Protein AF-0000000087670925 (afdb_homodimer)

Nearest PDB structures (foldseek):
  1nvt-assembly1_B  TM=9.181E-01  e=4.954E-33  Methanocaldococcus jannaschii
  2hk8-assembly2_B  TM=9.315E-01  e=1.700E-27  Aquifex aeolicus
  3fbt-assembly2_D  TM=8.843E-01  e=2.119E-24  Clostridium acetobutylicum
  5dzs-assembly2_B-2  TM=8.207E-01  e=1.288E-22  Clostridioides difficile 630
  5dzs-assembly2_A  TM=8.157E-01  e=8.382E-22  Clostridioides difficile 630

Radius of gyration: 31.65 Å; Cα contacts (8 Å, |Δi|>4): 1328; chains: 2; bounding box: 71×89×104 Å

Sequence (624 aa):
MADNAPTPSRLIDAKRSAKNKNSVIRTKGVLGSDFLSRLTGSFSTGAASNPTVWMIEAAYRFHKLDWRYINCEVNPENLKFAVHGAKAMGWIGFNCSMPHKIKVIDFLDDLSDSARIIGAVNTVVISGSRLLGENTDGKGFLKSLDAVRPVKGAKALIFGAGGAARAVAIEIALAGCKELHVVNRDPGRGERLAELVSSCTSTKTCFSPWLGRFQIPDDIDIVINCTSIGLPPRVDVDFQVDTSTLLPRMTVADVIANPANTKFLQSARDRGCTVLDGRGMLVNQACIAFKLWTGHEPNSEVFKAALAEIALMADNAPTPSRLIDAKRSAKNKNSVIRTKGVLGSDFLSRLTGSFSTGAASNPTVWMIEAAYRFHKLDWRYINCEVNPENLKFAVHGAKAMGWIGFNCSMPHKIKVIDFLDDLSDSARIIGAVNTVVISGSRLLGENTDGKGFLKSLDAVRPVKGAKALIFGAGGAARAVAIEIALAGCKELHVVNRDPGRGERLAELVSSCTSTKTCFSPWLGRFQIPDDIDIVINCTSIGLPPRVDVDFQVDTSTLLPRMTVADVIANPANTKFLQSARDRGCTVLDGRGMLVNQACIAFKLWTGHEPNSEVFKAALAEIAL

Structure (mmCIF, N/CA/C/O backbone):
data_AF-0000000087670925-model_v1
#
loop_
_entity.id
_entity.type
_entity.pdbx_description
1 polymer 'Shikimate dehydrogenase (NADP(+))'
#
loop_
_atom_site.group_PDB
_atom_site.id
_atom_site.type_symbol
_atom_site.label_atom_id
_atom_site.label_alt_id
_atom_site.label_comp_id
_atom_site.label_asym_id
_atom_site.label_entity_id
_atom_site.label_seq_id
_atom_site.pdbx_PDB_ins_code
_atom_site.Cartn_x
_atom_site.Cartn_y
_atom_site.Cartn_z
_atom_site.occupancy
_atom_site.B_iso_or_equiv
_atom_site.auth_seq_id
_atom_site.auth_comp_id
_atom_site.auth_asym_id
_atom_site.auth_atom_id
_atom_site.pdbx_PDB_model_num
ATOM 1 N N . MET A 1 1 ? 8.219 4.949 -71 1 23.81 1 MET A N 1
ATOM 2 C CA . MET A 1 1 ? 6.934 5.551 -70.688 1 23.81 1 MET A CA 1
ATOM 3 C C . MET A 1 1 ? 6.559 5.242 -69.25 1 23.81 1 MET A C 1
ATOM 5 O O . MET A 1 1 ? 6.359 4.082 -68.875 1 23.81 1 MET A O 1
ATOM 9 N N . ALA A 1 2 ? 7.195 6.078 -68.25 1 26.95 2 ALA A N 1
ATOM 10 C CA . ALA A 1 2 ? 7.695 5.957 -66.938 1 26.95 2 ALA A CA 1
ATOM 11 C C . ALA A 1 2 ? 6.547 5.945 -65.875 1 26.95 2 ALA A C 1
ATOM 13 O O . ALA A 1 2 ? 5.863 6.957 -65.75 1 26.95 2 ALA A O 1
ATOM 14 N N . ASP A 1 3 ? 5.617 4.867 -65.875 1 24.61 3 ASP A N 1
ATOM 15 C CA . ASP A 1 3 ? 4.324 4.625 -65.25 1 24.61 3 ASP A CA 1
ATOM 16 C C . ASP A 1 3 ? 4.43 4.734 -63.75 1 24.61 3 ASP A C 1
ATOM 18 O O . ASP A 1 3 ? 5.129 3.943 -63.125 1 24.61 3 ASP A O 1
ATOM 22 N N . ASN A 1 4 ? 4.52 6.012 -63.156 1 27.52 4 ASN A N 1
ATOM 23 C CA . ASN A 1 4 ? 4.812 6.551 -61.844 1 27.52 4 ASN A CA 1
ATOM 24 C C . ASN A 1 4 ? 3.736 6.168 -60.844 1 27.52 4 ASN A C 1
ATOM 26 O O . ASN A 1 4 ? 2.738 6.879 -60.688 1 27.52 4 ASN A O 1
ATOM 30 N N . ALA A 1 5 ? 3.416 4.844 -60.688 1 32.12 5 ALA A N 1
ATOM 31 C CA . ALA A 1 5 ? 2.324 4.336 -59.844 1 32.12 5 ALA A CA 1
ATOM 32 C C . ALA A 1 5 ? 2.479 4.789 -58.406 1 32.12 5 ALA A C 1
ATOM 34 O O . ALA A 1 5 ? 3.502 4.523 -57.781 1 32.12 5 ALA A O 1
ATOM 35 N N . PRO A 1 6 ? 1.783 5.957 -57.906 1 28.25 6 PRO A N 1
ATOM 36 C CA . PRO A 1 6 ? 1.989 6.562 -56.594 1 28.25 6 PRO A CA 1
ATOM 37 C C . PRO A 1 6 ? 1.664 5.605 -55.438 1 28.25 6 PRO A C 1
ATOM 39 O O . PRO A 1 6 ? 0.738 4.797 -55.562 1 28.25 6 PRO A O 1
ATOM 42 N N . THR A 1 7 ? 2.654 5.086 -54.531 1 27.19 7 THR A N 1
ATOM 43 C CA . THR A 1 7 ? 2.641 3.992 -53.562 1 27.19 7 THR A CA 1
ATOM 44 C C . THR A 1 7 ? 1.806 4.359 -52.344 1 27.19 7 THR A C 1
ATOM 46 O O . THR A 1 7 ? 1.927 5.465 -51.812 1 27.19 7 THR A O 1
ATOM 49 N N . PRO A 1 8 ? 0.557 3.693 -52 1 26.44 8 PRO A N 1
ATOM 50 C CA . PRO A 1 8 ? -0.545 3.908 -51.062 1 26.44 8 PRO A CA 1
ATOM 51 C C . PRO A 1 8 ? -0.076 3.977 -49.594 1 26.44 8 PRO A C 1
ATOM 53 O O . PRO A 1 8 ? -0.892 3.891 -48.688 1 26.44 8 PRO A O 1
ATOM 56 N N . SER A 1 9 ? 1.173 4.367 -49.188 1 23.94 9 SER A N 1
ATOM 57 C CA . SER A 1 9 ? 1.809 4.203 -47.875 1 23.94 9 SER A CA 1
ATOM 58 C C . SER A 1 9 ? 1.122 5.055 -46.812 1 23.94 9 SER A C 1
ATOM 60 O O . SER A 1 9 ? 1.373 4.887 -45.625 1 23.94 9 SER A O 1
ATOM 62 N N . ARG A 1 10 ? 0.414 6.211 -47.062 1 24.02 10 ARG A N 1
ATOM 63 C CA . ARG A 1 10 ? 0.296 7.281 -46.062 1 24.02 10 ARG A CA 1
ATOM 64 C C . ARG A 1 10 ? -0.78 6.961 -45.031 1 24.02 10 ARG A C 1
ATOM 66 O O . ARG A 1 10 ? -0.93 7.676 -44.062 1 24.02 10 ARG A O 1
ATOM 73 N N . LEU A 1 11 ? -1.859 6.203 -45.406 1 22.67 11 LEU A N 1
ATOM 74 C CA . LEU A 1 11 ? -3.105 6.375 -44.656 1 22.67 11 LEU A CA 1
ATOM 75 C C . LEU A 1 11 ? -3.031 5.684 -43.281 1 22.67 11 LEU A C 1
ATOM 77 O O . LEU A 1 11 ? -3.969 5.766 -42.5 1 22.67 11 LEU A O 1
ATOM 81 N N . ILE A 1 12 ? -2.244 4.617 -43.156 1 24.2 12 ILE A N 1
ATOM 82 C CA . ILE A 1 12 ? -2.557 3.717 -42.031 1 24.2 12 ILE A CA 1
ATOM 83 C C . ILE A 1 12 ? -2.203 4.383 -40.719 1 24.2 12 ILE A C 1
ATOM 85 O O . ILE A 1 12 ? -2.393 3.797 -39.656 1 24.2 12 ILE A O 1
ATOM 89 N N . ASP A 1 13 ? -1.593 5.625 -40.719 1 21.8 13 ASP A N 1
ATOM 90 C CA . ASP A 1 13 ? -0.864 6.09 -39.531 1 21.8 13 ASP A CA 1
ATOM 91 C C . ASP A 1 13 ? -1.823 6.578 -38.438 1 21.8 13 ASP A C 1
ATOM 93 O O . ASP A 1 13 ? -1.438 6.711 -37.281 1 21.8 13 ASP A O 1
ATOM 97 N N . ALA A 1 14 ? -3.008 7.254 -38.75 1 24.94 14 ALA A N 1
ATOM 98 C CA . ALA A 1 14 ? -3.689 8.133 -37.812 1 24.94 14 ALA A CA 1
ATOM 99 C C . ALA A 1 14 ? -4.445 7.328 -36.75 1 24.94 14 ALA A C 1
ATOM 101 O O . ALA A 1 14 ? -4.93 7.883 -35.781 1 24.94 14 ALA A O 1
ATOM 102 N N . LYS A 1 15 ? -4.965 6.141 -37.125 1 26.27 15 LYS A N 1
ATOM 103 C CA . LYS A 1 15 ? -6.047 5.574 -36.312 1 26.27 15 LYS A CA 1
ATOM 104 C C . LYS A 1 15 ? -5.527 5.082 -34.969 1 26.27 15 LYS A C 1
ATOM 106 O O . LYS A 1 15 ? -6.297 4.586 -34.156 1 26.27 15 LYS A O 1
ATOM 111 N N . ARG A 1 16 ? -4.273 4.711 -34.844 1 24.47 16 ARG A N 1
ATOM 112 C CA . ARG A 1 16 ? -3.912 3.84 -33.75 1 24.47 16 ARG A CA 1
ATOM 113 C C . ARG A 1 16 ? -4.055 4.566 -32.406 1 24.47 16 ARG A C 1
ATOM 115 O O . ARG A 1 16 ? -3.869 3.967 -31.344 1 24.47 16 ARG A O 1
ATOM 122 N N . SER A 1 17 ? -3.965 5.871 -32.406 1 25 17 SER A N 1
ATOM 123 C CA . SER A 1 17 ? -3.602 6.465 -31.125 1 25 17 SER A CA 1
ATOM 124 C C . SER A 1 17 ? -4.797 6.504 -30.188 1 25 17 SER A C 1
ATOM 126 O O . SER A 1 17 ? -4.789 7.246 -29.203 1 25 17 SER A O 1
ATOM 128 N N . ALA A 1 18 ? -6.012 6.016 -30.531 1 26.52 18 ALA A N 1
ATOM 129 C CA . ALA A 1 18 ? -7.078 6.191 -29.547 1 26.52 18 ALA A CA 1
ATOM 130 C C . ALA A 1 18 ? -6.805 5.375 -28.297 1 26.52 18 ALA A C 1
ATOM 132 O O . ALA A 1 18 ? -7.125 4.184 -28.234 1 26.52 18 ALA A O 1
ATOM 133 N N . LYS A 1 19 ? -5.535 5.395 -27.75 1 30.48 19 LYS A N 1
ATOM 134 C CA . LYS A 1 19 ? -5.227 4.754 -26.469 1 30.48 19 LYS A CA 1
ATOM 135 C C . LYS A 1 19 ? -6.277 5.09 -25.422 1 30.48 19 LYS A C 1
ATOM 137 O O . LYS A 1 19 ? -6.512 6.262 -25.125 1 30.48 19 LYS A O 1
ATOM 142 N N . ASN A 1 20 ? -7.254 4.133 -25.281 1 25.75 20 ASN A N 1
ATOM 143 C CA . ASN A 1 20 ? -8.336 4.051 -24.297 1 25.75 20 ASN A CA 1
ATOM 144 C C . ASN A 1 20 ? -7.852 4.371 -22.891 1 25.75 20 ASN A C 1
ATOM 146 O O . ASN A 1 20 ? -7.066 3.615 -22.312 1 25.75 20 ASN A O 1
ATOM 150 N N . LYS A 1 21 ? -7.684 5.613 -22.516 1 30.78 21 LYS A N 1
ATOM 151 C CA . LYS A 1 21 ? -7.422 6.25 -21.234 1 30.78 21 LYS A CA 1
ATOM 152 C C . LYS A 1 21 ? -8.383 5.746 -20.156 1 30.78 21 LYS A C 1
ATOM 154 O O . LYS A 1 21 ? -9.477 6.293 -20 1 30.78 21 LYS A O 1
ATOM 159 N N . ASN A 1 22 ? -8.539 4.496 -20.047 1 28.27 22 ASN A N 1
ATOM 160 C CA . ASN A 1 22 ? -9.398 3.961 -18.984 1 28.27 22 ASN A CA 1
ATOM 161 C C . ASN A 1 22 ? -8.953 4.434 -17.609 1 28.27 22 ASN A C 1
ATOM 163 O O . ASN A 1 22 ? -8.07 3.83 -16.984 1 28.27 22 ASN A O 1
ATOM 167 N N . SER A 1 23 ? -8.719 5.781 -17.453 1 30.67 23 SER A N 1
ATOM 168 C CA . SER A 1 23 ? -8.531 6.359 -16.125 1 30.67 23 SER A CA 1
ATOM 169 C C . SER A 1 23 ? -9.648 5.938 -15.172 1 30.67 23 SER A C 1
ATOM 171 O O . SER A 1 23 ? -10.82 5.953 -15.539 1 30.67 23 SER A O 1
ATOM 173 N N . VAL A 1 24 ? -9.375 5.023 -14.383 1 30.83 24 VAL A N 1
ATOM 174 C CA . VAL A 1 24 ? -10.336 4.84 -13.305 1 30.83 24 VAL A CA 1
ATOM 175 C C . VAL A 1 24 ? -10.797 6.199 -12.781 1 30.83 24 VAL A C 1
ATOM 177 O O . VAL A 1 24 ? -10.016 6.938 -12.18 1 30.83 24 VAL A O 1
ATOM 180 N N . ILE A 1 25 ? -11.508 6.938 -13.508 1 32.66 25 ILE A N 1
ATOM 181 C CA . ILE A 1 25 ? -12.164 8.148 -13.016 1 32.66 25 ILE A CA 1
ATOM 182 C C . ILE A 1 25 ? -12.836 7.867 -11.672 1 32.66 25 ILE A C 1
ATOM 184 O O . ILE A 1 25 ? -13.773 7.07 -11.594 1 32.66 25 ILE A O 1
ATOM 188 N N . ARG A 1 26 ? -12.047 7.883 -10.586 1 36.5 26 ARG A N 1
ATOM 189 C CA . ARG A 1 26 ? -12.828 7.996 -9.359 1 36.5 26 ARG A CA 1
ATOM 190 C C . ARG A 1 26 ? -13.875 9.094 -9.477 1 36.5 26 ARG A C 1
ATOM 192 O O . ARG A 1 26 ? -13.547 10.234 -9.805 1 36.5 26 ARG A O 1
ATOM 199 N N . THR A 1 27 ? -14.953 8.828 -9.93 1 33.28 27 THR A N 1
ATOM 200 C CA . THR A 1 27 ? -16.062 9.766 -9.805 1 33.28 27 THR A CA 1
ATOM 201 C C . THR A 1 27 ? -15.992 10.508 -8.469 1 33.28 27 THR A C 1
ATOM 203 O O . THR A 1 27 ? -15.953 9.891 -7.406 1 33.28 27 THR A O 1
ATOM 206 N N . LYS A 1 28 ? -15.422 11.766 -8.469 1 36.81 28 LYS A N 1
ATOM 207 C CA . LYS A 1 28 ? -15.281 12.805 -7.449 1 36.81 28 LYS A CA 1
ATOM 208 C C . LYS A 1 28 ? -16.531 12.891 -6.578 1 36.81 28 LYS A C 1
ATOM 210 O O . LYS A 1 28 ? -17.609 13.281 -7.055 1 36.81 28 LYS A O 1
ATOM 215 N N . GLY A 1 29 ? -16.797 12.031 -5.633 1 33.06 29 GLY A N 1
ATOM 216 C CA . GLY A 1 29 ? -17.938 12.219 -4.742 1 33.06 29 GLY A CA 1
ATOM 217 C C . GLY A 1 29 ? -17.953 13.586 -4.086 1 33.06 29 GLY A C 1
ATOM 218 O O . GLY A 1 29 ? -16.906 14.219 -3.926 1 33.06 29 GLY A O 1
ATOM 219 N N . VAL A 1 30 ? -18.984 14.289 -4.062 1 34.19 30 VAL A N 1
ATOM 220 C CA . VAL A 1 30 ? -19.578 15.273 -3.158 1 34.19 30 VAL A CA 1
ATOM 221 C C . VAL A 1 30 ? -19.125 14.992 -1.728 1 34.19 30 VAL A C 1
ATOM 223 O O . VAL A 1 30 ? -18.641 13.898 -1.425 1 34.19 30 VAL A O 1
ATOM 226 N N . LEU A 1 31 ? -19.484 15.742 -0.546 1 45.25 31 LEU A N 1
ATOM 227 C CA . LEU A 1 31 ? -19.359 15.797 0.905 1 45.25 31 LEU A CA 1
ATOM 228 C C . LEU A 1 31 ? -19.281 14.398 1.502 1 45.25 31 LEU A C 1
ATOM 230 O O . LEU A 1 31 ? -18.953 14.234 2.682 1 45.25 31 LEU A O 1
ATOM 234 N N . GLY A 1 32 ? -19.516 13.273 0.617 1 50.69 32 GLY A N 1
ATOM 235 C CA . GLY A 1 32 ? -19.672 11.852 0.884 1 50.69 32 GLY A CA 1
ATOM 236 C C . GLY A 1 32 ? -18.578 11.008 0.277 1 50.69 32 GLY A C 1
ATOM 237 O O . GLY A 1 32 ? -18.75 9.797 0.095 1 50.69 32 GLY A O 1
ATOM 238 N N . SER A 1 33 ? -17.375 11.617 0.034 1 64.25 33 SER A N 1
ATOM 239 C CA . SER A 1 33 ? -16.391 10.891 -0.763 1 64.25 33 SER A CA 1
ATOM 240 C C . SER A 1 33 ? -15.609 9.906 0.095 1 64.25 33 SER A C 1
ATOM 242 O O . SER A 1 33 ? -15.336 10.18 1.266 1 64.25 33 SER A O 1
ATOM 244 N N . ASP A 1 34 ? -15.523 8.664 -0.266 1 83 34 ASP A N 1
ATOM 245 C CA . ASP A 1 34 ? -14.734 7.566 0.28 1 83 34 ASP A CA 1
ATOM 246 C C . ASP A 1 34 ? -13.352 7.512 -0.366 1 83 34 ASP A C 1
ATOM 248 O O . ASP A 1 34 ? -13.227 7.227 -1.56 1 83 34 ASP A O 1
ATOM 252 N N . PHE A 1 35 ? -12.328 7.895 0.404 1 89.12 35 PHE A N 1
ATOM 253 C CA . PHE A 1 35 ? -10.969 7.949 -0.126 1 89.12 35 PHE A CA 1
ATOM 254 C C . PHE A 1 35 ? -10.188 6.699 0.262 1 89.12 35 PHE A C 1
ATOM 256 O O . PHE A 1 35 ? -8.961 6.688 0.204 1 89.12 35 PHE A O 1
ATOM 263 N N . LEU A 1 36 ? -10.945 5.766 0.709 1 92.94 36 LEU A N 1
ATOM 264 C CA . LEU A 1 36 ? -10.312 4.52 1.121 1 92.94 36 LEU A CA 1
ATOM 265 C C . LEU A 1 36 ? -10.5 3.439 0.061 1 92.94 36 LEU A C 1
ATOM 267 O O . LEU A 1 36 ? -11.609 2.943 -0.134 1 92.94 36 LEU A O 1
ATOM 271 N N . SER A 1 37 ? -9.453 3.039 -0.579 1 95.94 37 SER A N 1
ATOM 272 C CA . SER A 1 37 ? -9.469 1.919 -1.514 1 95.94 37 SER A CA 1
ATOM 273 C C . SER A 1 37 ? -9.234 0.596 -0.793 1 95.94 37 SER A C 1
ATOM 275 O O . SER A 1 37 ? -8.602 0.563 0.267 1 95.94 37 SER A O 1
ATOM 277 N N . ARG A 1 38 ? -9.797 -0.477 -1.342 1 97.19 38 ARG A N 1
ATOM 278 C CA . ARG A 1 38 ? -9.406 -1.802 -0.869 1 97.19 38 ARG A CA 1
ATOM 279 C C . ARG A 1 38 ? -8.016 -2.176 -1.371 1 97.19 38 ARG A C 1
ATOM 281 O O . ARG A 1 38 ? -7.648 -1.845 -2.5 1 97.19 38 ARG A O 1
ATOM 288 N N . LEU A 1 39 ? -7.242 -2.846 -0.518 1 98.25 39 LEU A N 1
ATOM 289 C CA . LEU A 1 39 ? -5.824 -2.992 -0.825 1 98.25 39 LEU A CA 1
ATOM 290 C C . LEU A 1 39 ? -5.445 -4.465 -0.958 1 98.25 39 LEU A C 1
ATOM 292 O O . LEU A 1 39 ? -5.828 -5.285 -0.121 1 98.25 39 LEU A O 1
ATOM 296 N N . THR A 1 40 ? -4.762 -4.785 -2.008 1 98.75 40 THR A N 1
ATOM 297 C CA . THR A 1 40 ? -4.004 -6.016 -2.195 1 98.75 40 THR A CA 1
ATOM 298 C C . THR A 1 40 ? -2.588 -5.715 -2.678 1 98.75 40 THR A C 1
ATOM 300 O O . THR A 1 40 ? -2.256 -4.562 -2.959 1 98.75 40 THR A O 1
ATOM 303 N N . GLY A 1 41 ? -1.764 -6.789 -2.746 1 98.25 41 GLY A N 1
ATOM 304 C CA . GLY A 1 41 ? -0.41 -6.559 -3.225 1 98.25 41 GLY A CA 1
ATOM 305 C C . GLY A 1 41 ? 0.416 -7.828 -3.312 1 98.25 41 GLY A C 1
ATOM 306 O O . GLY A 1 41 ? -0.121 -8.906 -3.568 1 98.25 41 GLY A O 1
ATOM 307 N N . SER A 1 42 ? 1.749 -7.617 -3.289 1 98.19 42 SER A N 1
ATOM 308 C CA . SER A 1 42 ? 2.662 -8.75 -3.377 1 98.19 42 SER A CA 1
ATOM 309 C C . SER A 1 42 ? 3.967 -8.469 -2.639 1 98.19 42 SER A C 1
ATOM 311 O O . SER A 1 42 ? 4.449 -7.336 -2.633 1 98.19 42 SER A O 1
ATOM 313 N N . PHE A 1 43 ? 4.465 -9.492 -1.994 1 98.06 43 PHE A N 1
ATOM 314 C CA . PHE A 1 43 ? 5.762 -9.461 -1.323 1 98.06 43 PHE A CA 1
ATOM 315 C C . PHE A 1 43 ? 6.758 -10.367 -2.039 1 98.06 43 PHE A C 1
ATOM 317 O O . PHE A 1 43 ? 6.512 -11.562 -2.213 1 98.06 43 PHE A O 1
ATOM 324 N N . SER A 1 44 ? 7.832 -9.797 -2.5 1 95.5 44 SER A N 1
ATOM 325 C CA . SER A 1 44 ? 8.883 -10.578 -3.143 1 95.5 44 SER A CA 1
ATOM 326 C C . SER A 1 44 ? 10.211 -9.836 -3.129 1 95.5 44 SER A C 1
ATOM 328 O O . SER A 1 44 ? 10.266 -8.656 -2.764 1 95.5 44 SER A O 1
ATOM 330 N N . THR A 1 45 ? 11.312 -10.5 -3.305 1 91.56 45 THR A N 1
ATOM 331 C CA . THR A 1 45 ? 12.586 -9.891 -3.662 1 91.56 45 THR A CA 1
ATOM 332 C C . THR A 1 45 ? 12.742 -9.82 -5.18 1 91.56 45 THR A C 1
ATOM 334 O O . THR A 1 45 ? 12.578 -10.82 -5.875 1 91.56 45 THR A O 1
ATOM 337 N N . GLY A 1 46 ? 13 -8.609 -5.727 1 89.31 46 GLY A N 1
ATOM 338 C CA . GLY A 1 46 ? 12.953 -8.383 -7.16 1 89.31 46 GLY A CA 1
ATOM 339 C C . GLY A 1 46 ? 11.562 -8.07 -7.676 1 89.31 46 GLY A C 1
ATOM 340 O O . GLY A 1 46 ? 11.148 -8.586 -8.711 1 89.31 46 GLY A O 1
ATOM 341 N N . ALA A 1 47 ? 10.805 -7.301 -6.91 1 91.81 47 ALA A N 1
ATOM 342 C CA . ALA A 1 47 ? 9.383 -7.039 -7.141 1 91.81 47 ALA A CA 1
ATOM 343 C C . ALA A 1 47 ? 9.18 -6.23 -8.422 1 91.81 47 ALA A C 1
ATOM 345 O O . ALA A 1 47 ? 8.102 -6.266 -9.016 1 91.81 47 ALA A O 1
ATOM 346 N N . ALA A 1 48 ? 10.234 -5.605 -8.891 1 90.25 48 ALA A N 1
ATOM 347 C CA . ALA A 1 48 ? 10.141 -4.727 -10.055 1 90.25 48 ALA A CA 1
ATOM 348 C C . ALA A 1 48 ? 9.789 -5.52 -11.312 1 90.25 48 ALA A C 1
ATOM 350 O O . ALA A 1 48 ? 9.234 -4.969 -12.266 1 90.25 48 ALA A O 1
ATOM 351 N N . SER A 1 49 ? 10.047 -6.766 -11.359 1 83.62 49 SER A N 1
ATOM 352 C CA . SER A 1 49 ? 9.859 -7.578 -12.555 1 83.62 49 SER A CA 1
ATOM 353 C C . SER A 1 49 ? 8.516 -8.305 -12.523 1 83.62 49 SER A C 1
ATOM 355 O O . SER A 1 49 ? 8.18 -9.047 -13.453 1 83.62 49 SER A O 1
ATOM 357 N N . ASN A 1 50 ? 7.715 -8.117 -11.5 1 84.81 50 ASN A N 1
ATOM 358 C CA . ASN A 1 50 ? 6.449 -8.828 -11.344 1 84.81 50 ASN A CA 1
ATOM 359 C C . ASN A 1 50 ? 5.32 -8.141 -12.109 1 84.81 50 ASN A C 1
ATOM 361 O O . ASN A 1 50 ? 4.809 -7.109 -11.672 1 84.81 50 ASN A O 1
ATOM 365 N N . PRO A 1 51 ? 4.82 -8.742 -13.117 1 88.56 51 PRO A N 1
ATOM 366 C CA . PRO A 1 51 ? 3.809 -8.078 -13.938 1 88.56 51 PRO A CA 1
ATOM 367 C C . PRO A 1 51 ? 2.391 -8.273 -13.414 1 88.56 51 PRO A C 1
ATOM 369 O O . PRO A 1 51 ? 1.432 -7.77 -14 1 88.56 51 PRO A O 1
ATOM 372 N N . THR A 1 52 ? 2.23 -8.992 -12.383 1 92 52 THR A N 1
ATOM 373 C CA . THR A 1 52 ? 0.911 -9.328 -11.859 1 92 52 THR A CA 1
ATOM 374 C C . THR A 1 52 ? 0.113 -8.062 -11.562 1 92 52 THR A C 1
ATOM 376 O O . THR A 1 52 ? -1.102 -8.023 -11.773 1 92 52 THR A O 1
ATOM 379 N N . VAL A 1 53 ? 0.817 -7.012 -11.117 1 94.81 53 VAL A N 1
ATOM 380 C CA . VAL A 1 53 ? 0.153 -5.758 -10.789 1 94.81 53 VAL A CA 1
ATOM 381 C C . VAL A 1 53 ? -0.59 -5.227 -12.008 1 94.81 53 VAL A C 1
ATOM 383 O O . VAL A 1 53 ? -1.71 -4.723 -11.898 1 94.81 53 VAL A O 1
ATOM 386 N N . TRP A 1 54 ? -0.055 -5.395 -13.125 1 93.56 54 TRP A N 1
ATOM 387 C CA . TRP A 1 54 ? -0.644 -4.883 -14.359 1 93.56 54 TRP A CA 1
ATOM 388 C C . TRP A 1 54 ? -1.922 -5.641 -14.711 1 93.56 54 TRP A C 1
ATOM 390 O O . TRP A 1 54 ? -2.93 -5.031 -15.078 1 93.56 54 TRP A O 1
ATOM 400 N N . MET A 1 55 ? -1.883 -6.852 -14.539 1 95.81 55 MET A N 1
ATOM 401 C CA . MET A 1 55 ? -3.033 -7.699 -14.852 1 95.81 55 MET A CA 1
ATOM 402 C C . MET A 1 55 ? -4.152 -7.488 -13.836 1 95.81 55 MET A C 1
ATOM 404 O O . MET A 1 55 ? -5.309 -7.289 -14.211 1 95.81 55 MET A O 1
ATOM 408 N N . ILE A 1 56 ? -3.838 -7.492 -12.586 1 98 56 ILE A N 1
ATOM 409 C CA . ILE A 1 56 ? -4.824 -7.406 -11.516 1 98 56 ILE A CA 1
ATOM 410 C C . ILE A 1 56 ? -5.488 -6.031 -11.531 1 98 56 ILE A C 1
ATOM 412 O O . ILE A 1 56 ? -6.711 -5.926 -11.414 1 98 56 ILE A O 1
ATOM 416 N N . GLU A 1 57 ? -4.711 -5 -11.695 1 97.62 57 GLU A N 1
ATOM 417 C CA . GLU A 1 57 ? -5.309 -3.668 -11.711 1 97.62 57 GLU A CA 1
ATOM 418 C C . GLU A 1 57 ? -6.172 -3.459 -12.953 1 97.62 57 GLU A C 1
ATOM 420 O O . GLU A 1 57 ? -7.184 -2.756 -12.898 1 97.62 57 GLU A O 1
ATOM 425 N N . ALA A 1 58 ? -5.781 -4.09 -14.125 1 97.44 58 ALA A N 1
ATOM 426 C CA . ALA A 1 58 ? -6.664 -4.074 -15.289 1 97.44 58 ALA A CA 1
ATOM 427 C C . ALA A 1 58 ? -8.008 -4.715 -14.969 1 97.44 58 ALA A C 1
ATOM 429 O O . ALA A 1 58 ? -9.055 -4.223 -15.391 1 97.44 58 ALA A O 1
ATOM 430 N N . ALA A 1 59 ? -7.949 -5.766 -14.227 1 98.5 59 ALA A N 1
ATOM 431 C CA . ALA A 1 59 ? -9.18 -6.449 -13.828 1 98.5 59 ALA A CA 1
ATOM 432 C C . ALA A 1 59 ? -10.008 -5.586 -12.883 1 98.5 59 ALA A C 1
ATOM 434 O O . ALA A 1 59 ? -11.227 -5.523 -12.992 1 98.5 59 ALA A O 1
ATOM 435 N N . TYR A 1 60 ? -9.352 -4.898 -11.891 1 98.38 60 TYR A N 1
ATOM 436 C CA . TYR A 1 60 ? -10.07 -3.986 -11.008 1 98.38 60 TYR A CA 1
ATOM 437 C C . TYR A 1 60 ? -10.805 -2.918 -11.805 1 98.38 60 TYR A C 1
ATOM 439 O O . TYR A 1 60 ? -11.984 -2.65 -11.555 1 98.38 60 TYR A O 1
ATOM 447 N N . ARG A 1 61 ? -10.133 -2.357 -12.773 1 97.62 61 ARG A N 1
ATOM 448 C CA . ARG A 1 61 ? -10.734 -1.319 -13.602 1 97.62 61 ARG A CA 1
ATOM 449 C C . ARG A 1 61 ? -11.914 -1.871 -14.398 1 97.62 61 ARG A C 1
ATOM 451 O O . ARG A 1 61 ? -12.977 -1.245 -14.461 1 97.62 61 ARG A O 1
ATOM 458 N N . PHE A 1 62 ? -11.711 -3.023 -14.992 1 98.12 62 PHE A N 1
ATOM 459 C CA . PHE A 1 62 ? -12.75 -3.658 -15.797 1 98.12 62 PHE A CA 1
ATOM 460 C C . PHE A 1 62 ? -14.023 -3.859 -14.984 1 98.12 62 PHE A C 1
ATOM 462 O O . PHE A 1 62 ? -15.125 -3.629 -15.477 1 98.12 62 PHE A O 1
ATOM 469 N N . HIS A 1 63 ? -13.875 -4.191 -13.695 1 98.19 63 HIS A N 1
ATOM 470 C CA . HIS A 1 63 ? -15.008 -4.477 -12.82 1 98.19 63 HIS A CA 1
ATOM 471 C C . HIS A 1 63 ? -15.43 -3.238 -12.039 1 98.19 63 HIS A C 1
ATOM 473 O O . HIS A 1 63 ? -16.281 -3.318 -11.156 1 98.19 63 HIS A O 1
ATOM 479 N N . LYS A 1 64 ? -14.766 -2.062 -12.266 1 97.19 64 LYS A N 1
ATOM 480 C CA . LYS A 1 64 ? -15.055 -0.786 -11.625 1 97.19 64 LYS A CA 1
ATOM 481 C C . LYS A 1 64 ? -14.906 -0.887 -10.109 1 97.19 64 LYS A C 1
ATOM 483 O O . LYS A 1 64 ? -15.758 -0.404 -9.359 1 97.19 64 LYS A O 1
ATOM 488 N N . LEU A 1 65 ? -13.898 -1.62 -9.75 1 97.06 65 LEU A N 1
ATOM 489 C CA . LEU A 1 65 ? -13.586 -1.762 -8.328 1 97.06 65 LEU A CA 1
ATOM 490 C C . LEU A 1 65 ? -12.531 -0.75 -7.906 1 97.06 65 LEU A C 1
ATOM 492 O O . LEU A 1 65 ? -11.477 -0.646 -8.539 1 97.06 65 LEU A O 1
ATOM 496 N N . ASP A 1 66 ? -12.797 0.016 -6.855 1 96.25 66 ASP A N 1
ATOM 497 C CA . ASP A 1 66 ? -11.766 0.881 -6.281 1 96.25 66 ASP A CA 1
ATOM 498 C C . ASP A 1 66 ? -10.812 0.083 -5.402 1 96.25 66 ASP A C 1
ATOM 500 O O . ASP A 1 66 ? -10.883 0.146 -4.172 1 96.25 66 ASP A O 1
ATOM 504 N N . TRP A 1 67 ? -10.023 -0.672 -6.039 1 97.56 67 TRP A N 1
ATOM 505 C CA . TRP A 1 67 ? -9.023 -1.54 -5.43 1 97.56 67 TRP A CA 1
ATOM 506 C C . TRP A 1 67 ? -7.629 -1.223 -5.965 1 97.56 67 TRP A C 1
ATOM 508 O O . TRP A 1 67 ? -7.488 -0.68 -7.062 1 97.56 67 TRP A O 1
ATOM 518 N N . ARG A 1 68 ? -6.703 -1.445 -5.145 1 97.62 68 ARG A N 1
ATOM 519 C CA . ARG A 1 68 ? -5.316 -1.249 -5.562 1 97.62 68 ARG A CA 1
ATOM 520 C C . ARG A 1 68 ? -4.484 -2.498 -5.301 1 97.62 68 ARG A C 1
ATOM 522 O O . ARG A 1 68 ? -4.711 -3.207 -4.316 1 97.62 68 ARG A O 1
ATOM 529 N N . TYR A 1 69 ? -3.625 -2.781 -6.219 1 98.25 69 TYR A N 1
ATOM 530 C CA . TYR A 1 69 ? -2.611 -3.818 -6.082 1 98.25 69 TYR A CA 1
ATOM 531 C C . TYR A 1 69 ? -1.215 -3.211 -6.012 1 98.25 69 TYR A C 1
ATOM 533 O O . TYR A 1 69 ? -0.789 -2.512 -6.934 1 98.25 69 TYR A O 1
ATOM 541 N N . ILE A 1 70 ? -0.497 -3.562 -4.93 1 97.31 70 ILE A N 1
ATOM 542 C CA . ILE A 1 70 ? 0.767 -2.883 -4.664 1 97.31 70 ILE A CA 1
ATOM 543 C C . ILE A 1 70 ? 1.905 -3.9 -4.641 1 97.31 70 ILE A C 1
ATOM 545 O O . ILE A 1 70 ? 1.949 -4.77 -3.764 1 97.31 70 ILE A O 1
ATOM 549 N N . ASN A 1 71 ? 2.873 -3.777 -5.594 1 97.12 71 ASN A N 1
ATOM 550 C CA . ASN A 1 71 ? 4.098 -4.566 -5.48 1 97.12 71 ASN A CA 1
ATOM 551 C C . ASN A 1 71 ? 5.02 -4.016 -4.395 1 97.12 71 ASN A C 1
ATOM 553 O O . ASN A 1 71 ? 5.293 -2.816 -4.355 1 97.12 71 ASN A O 1
ATOM 557 N N . CYS A 1 72 ? 5.488 -4.875 -3.531 1 98 72 CYS A N 1
ATOM 558 C CA . CYS A 1 72 ? 6.406 -4.457 -2.479 1 98 72 CYS A CA 1
ATOM 559 C C . CYS A 1 72 ? 7.703 -5.258 -2.533 1 98 72 CYS A C 1
ATOM 561 O O . CYS A 1 72 ? 7.672 -6.488 -2.574 1 98 72 CYS A O 1
ATOM 563 N N . GLU A 1 73 ? 8.812 -4.559 -2.58 1 97.12 73 GLU A N 1
ATOM 564 C CA . GLU A 1 73 ? 10.117 -5.195 -2.385 1 97.12 73 GLU A CA 1
ATOM 565 C C . GLU A 1 73 ? 10.344 -5.551 -0.919 1 97.12 73 GLU A C 1
ATOM 567 O O . GLU A 1 73 ? 10.555 -4.668 -0.087 1 97.12 73 GLU A O 1
ATOM 572 N N . VAL A 1 74 ? 10.273 -6.785 -0.613 1 97.81 74 VAL A N 1
ATOM 573 C CA . VAL A 1 74 ? 10.398 -7.238 0.769 1 97.81 74 VAL A CA 1
ATOM 574 C C . VAL A 1 74 ? 11.547 -8.242 0.881 1 97.81 74 VAL A C 1
ATOM 576 O O . VAL A 1 74 ? 11.562 -9.258 0.176 1 97.81 74 VAL A O 1
ATOM 579 N N . ASN A 1 75 ? 12.484 -8.008 1.734 1 96.12 75 ASN A N 1
ATOM 580 C CA . ASN A 1 75 ? 13.539 -8.969 2.047 1 96.12 75 ASN A CA 1
ATOM 581 C C . ASN A 1 75 ? 13.07 -10.008 3.059 1 96.12 75 ASN A C 1
ATOM 583 O O . ASN A 1 75 ? 12.164 -9.75 3.852 1 96.12 75 ASN A O 1
ATOM 587 N N . PRO A 1 76 ? 13.727 -11.172 3.047 1 95.19 76 PRO A N 1
ATOM 588 C CA . PRO A 1 76 ? 13.297 -12.25 3.945 1 95.19 76 PRO A CA 1
ATOM 589 C C . PRO A 1 76 ? 13.258 -11.812 5.41 1 95.19 76 PRO A C 1
ATOM 591 O O . PRO A 1 76 ? 12.336 -12.18 6.141 1 95.19 76 PRO A O 1
ATOM 594 N N . GLU A 1 77 ? 14.18 -11.008 5.828 1 96.69 77 GLU A N 1
ATOM 595 C CA . GLU A 1 77 ? 14.281 -10.602 7.227 1 96.69 77 GLU A CA 1
ATOM 596 C C . GLU A 1 77 ? 13.117 -9.695 7.617 1 96.69 77 GLU A C 1
ATOM 598 O O . GLU A 1 77 ? 12.836 -9.508 8.805 1 96.69 77 GLU A O 1
ATOM 603 N N . ASN A 1 78 ? 12.43 -9.148 6.633 1 97.38 78 ASN A N 1
ATOM 604 C CA . ASN A 1 78 ? 11.367 -8.18 6.898 1 97.38 78 ASN A CA 1
ATOM 605 C C . ASN A 1 78 ? 9.992 -8.781 6.656 1 97.38 78 ASN A C 1
ATOM 607 O O . ASN A 1 78 ? 8.977 -8.102 6.824 1 97.38 78 ASN A O 1
ATOM 611 N N . LEU A 1 79 ? 9.906 -10.055 6.332 1 98.31 79 LEU A N 1
ATOM 612 C CA . LEU A 1 79 ? 8.648 -10.672 5.922 1 98.31 79 LEU A CA 1
ATOM 613 C C . LEU A 1 79 ? 7.621 -10.617 7.047 1 98.31 79 LEU A C 1
ATOM 615 O O . LEU A 1 79 ? 6.449 -10.312 6.812 1 98.31 79 LEU A O 1
ATOM 619 N N . LYS A 1 80 ? 8.062 -10.859 8.273 1 98.31 80 LYS A N 1
ATOM 620 C CA . LYS A 1 80 ? 7.16 -10.828 9.414 1 98.31 80 LYS A CA 1
ATOM 621 C C . LYS A 1 80 ? 6.445 -9.484 9.516 1 98.31 80 LYS A C 1
ATOM 623 O O . LYS A 1 80 ? 5.219 -9.438 9.625 1 98.31 80 LYS A O 1
ATOM 628 N N . PHE A 1 81 ? 7.168 -8.414 9.414 1 98.19 81 PHE A N 1
ATOM 629 C CA . PHE A 1 81 ? 6.605 -7.074 9.555 1 98.19 81 PHE A CA 1
ATOM 630 C C . PHE A 1 81 ? 5.75 -6.719 8.344 1 98.19 81 PHE A C 1
ATOM 632 O O . PHE A 1 81 ? 4.754 -6.008 8.469 1 98.19 81 PHE A O 1
ATOM 639 N N . ALA A 1 82 ? 6.184 -7.211 7.184 1 98.75 82 ALA A N 1
ATOM 640 C CA . ALA A 1 82 ? 5.371 -6.973 6 1 98.75 82 ALA A CA 1
ATOM 641 C C . ALA A 1 82 ? 3.998 -7.629 6.133 1 98.75 82 ALA A C 1
ATOM 643 O O . ALA A 1 82 ? 2.975 -7.004 5.844 1 98.75 82 ALA A O 1
ATOM 644 N N . VAL A 1 83 ? 3.98 -8.844 6.598 1 98.75 83 VAL A N 1
ATOM 645 C CA . VAL A 1 83 ? 2.742 -9.602 6.727 1 98.75 83 VAL A CA 1
ATOM 646 C C . VAL A 1 83 ? 1.848 -8.961 7.781 1 98.75 83 VAL A C 1
ATOM 648 O O . VAL A 1 83 ? 0.681 -8.664 7.52 1 98.75 83 VAL A O 1
ATOM 651 N N . HIS A 1 84 ? 2.346 -8.688 8.93 1 98.38 84 HIS A N 1
ATOM 652 C CA . HIS A 1 84 ? 1.558 -8.094 10 1 98.38 84 HIS A CA 1
ATOM 653 C C . HIS A 1 84 ? 1.161 -6.66 9.656 1 98.38 84 HIS A C 1
ATOM 655 O O . HIS A 1 84 ? 0.086 -6.199 10.047 1 98.38 84 HIS A O 1
ATOM 661 N N . GLY A 1 85 ? 2.057 -5.977 8.984 1 98.56 85 GLY A N 1
ATOM 662 C CA . GLY A 1 85 ? 1.737 -4.633 8.523 1 98.56 85 GLY A CA 1
ATOM 663 C C . GLY A 1 85 ? 0.568 -4.594 7.559 1 98.56 85 GLY A C 1
ATOM 664 O O . GLY A 1 85 ? -0.3 -3.725 7.664 1 98.56 85 GLY A O 1
ATOM 665 N N . ALA A 1 86 ? 0.604 -5.527 6.59 1 98.62 86 ALA A N 1
ATOM 666 C CA . ALA A 1 86 ? -0.516 -5.609 5.656 1 98.62 86 ALA A CA 1
ATOM 667 C C . ALA A 1 86 ? -1.837 -5.785 6.398 1 98.62 86 ALA A C 1
ATOM 669 O O . ALA A 1 86 ? -2.82 -5.102 6.102 1 98.62 86 ALA A O 1
ATOM 670 N N . LYS A 1 87 ? -1.847 -6.66 7.352 1 98.31 87 LYS A N 1
ATOM 671 C CA . LYS A 1 87 ? -3.035 -6.879 8.172 1 98.31 87 LYS A CA 1
ATOM 672 C C . LYS A 1 87 ? -3.418 -5.617 8.938 1 98.31 87 LYS A C 1
ATOM 674 O O . LYS A 1 87 ? -4.586 -5.219 8.945 1 98.31 87 LYS A O 1
ATOM 679 N N . ALA A 1 88 ? -2.494 -4.957 9.562 1 98.12 88 ALA A N 1
ATOM 680 C CA . ALA A 1 88 ? -2.711 -3.756 10.359 1 98.12 88 ALA A CA 1
ATOM 681 C C . ALA A 1 88 ? -3.26 -2.617 9.508 1 98.12 88 ALA A C 1
ATOM 683 O O . ALA A 1 88 ? -4.039 -1.79 9.984 1 98.12 88 ALA A O 1
ATOM 684 N N . MET A 1 89 ? -2.9 -2.609 8.258 1 97.94 89 MET A N 1
ATOM 685 C CA . MET A 1 89 ? -3.27 -1.536 7.34 1 97.94 89 MET A CA 1
ATOM 686 C C . MET A 1 89 ? -4.605 -1.831 6.668 1 97.94 89 MET A C 1
ATOM 688 O O . MET A 1 89 ? -5.113 -1.015 5.898 1 97.94 89 MET A O 1
ATOM 692 N N . GLY A 1 90 ? -5.117 -3.006 6.871 1 97.06 90 GLY A N 1
ATOM 693 C CA . GLY A 1 90 ? -6.441 -3.326 6.363 1 97.06 90 GLY A CA 1
ATOM 694 C C . GLY A 1 90 ? -6.414 -3.967 4.988 1 97.06 90 GLY A C 1
ATOM 695 O O . GLY A 1 90 ? -7.395 -3.898 4.246 1 97.06 90 GLY A O 1
ATOM 696 N N . TRP A 1 91 ? -5.309 -4.578 4.574 1 98.31 91 TRP A N 1
ATOM 697 C CA . TRP A 1 91 ? -5.262 -5.266 3.287 1 98.31 91 TRP A CA 1
ATOM 698 C C . TRP A 1 91 ? -6.25 -6.43 3.258 1 98.31 91 TRP A C 1
ATOM 700 O O . TRP A 1 91 ? -6.574 -7 4.301 1 98.31 91 TRP A O 1
ATOM 710 N N . ILE A 1 92 ? -6.711 -6.688 2.041 1 98.5 92 ILE A N 1
ATOM 711 C CA . ILE A 1 92 ? -7.621 -7.809 1.831 1 98.5 92 ILE A CA 1
ATOM 712 C C . ILE A 1 92 ? -6.816 -9.07 1.536 1 98.5 92 ILE A C 1
ATOM 714 O O . ILE A 1 92 ? -7.293 -10.188 1.771 1 98.5 92 ILE A O 1
ATOM 718 N N . GLY A 1 93 ? -5.645 -8.93 1.025 1 98.69 93 GLY A N 1
ATOM 719 C CA . GLY A 1 93 ? -4.77 -10.055 0.719 1 98.69 93 GLY A CA 1
ATOM 720 C C . GLY A 1 93 ? -3.531 -9.641 -0.055 1 98.69 93 GLY A C 1
ATOM 721 O O . GLY A 1 93 ? -3.373 -8.477 -0.415 1 98.69 93 GLY A O 1
ATOM 722 N N . PHE A 1 94 ? -2.648 -10.656 -0.288 1 98.75 94 PHE A N 1
ATOM 723 C CA . PHE A 1 94 ? -1.422 -10.391 -1.03 1 98.75 94 PHE A CA 1
ATOM 724 C C . PHE A 1 94 ? -0.823 -11.68 -1.576 1 98.75 94 PHE A C 1
ATOM 726 O O . PHE A 1 94 ? -1.148 -12.766 -1.103 1 98.75 94 PHE A O 1
ATOM 733 N N . ASN A 1 95 ? -0.039 -11.516 -2.578 1 97.94 95 ASN A N 1
ATOM 734 C CA . ASN A 1 95 ? 0.772 -12.602 -3.113 1 97.94 95 ASN A CA 1
ATOM 735 C C . ASN A 1 95 ? 2.148 -12.648 -2.457 1 97.94 95 ASN A C 1
ATOM 737 O O . ASN A 1 95 ? 2.646 -11.633 -1.97 1 97.94 95 ASN A O 1
ATOM 741 N N . CYS A 1 96 ? 2.682 -13.828 -2.443 1 96.25 96 CYS A N 1
ATOM 742 C CA . CYS A 1 96 ? 4.086 -14.039 -2.121 1 96.25 96 CYS A CA 1
ATOM 743 C C . CYS A 1 96 ? 4.816 -14.719 -3.275 1 96.25 96 CYS A C 1
ATOM 745 O O . CYS A 1 96 ? 4.336 -15.711 -3.824 1 96.25 96 CYS A O 1
ATOM 747 N N . SER A 1 97 ? 5.859 -14.141 -3.654 1 90.75 97 SER A N 1
ATOM 748 C CA . SER A 1 97 ? 6.773 -14.766 -4.609 1 90.75 97 SER A CA 1
ATOM 749 C C . SER A 1 97 ? 8.148 -14.992 -3.992 1 90.75 97 SER A C 1
ATOM 751 O O . SER A 1 97 ? 8.305 -14.953 -2.77 1 90.75 97 SER A O 1
ATOM 753 N N . MET A 1 98 ? 9.062 -15.414 -4.852 1 84.62 98 MET A N 1
ATOM 754 C CA . MET A 1 98 ? 10.398 -15.719 -4.344 1 84.62 98 MET A CA 1
ATOM 755 C C . MET A 1 98 ? 10.953 -14.555 -3.523 1 84.62 98 MET A C 1
ATOM 757 O O . MET A 1 98 ? 10.844 -13.398 -3.93 1 84.62 98 MET A O 1
ATOM 761 N N . PRO A 1 99 ? 11.523 -14.906 -2.311 1 88.69 99 PRO A N 1
ATOM 762 C CA . PRO A 1 99 ? 11.727 -16.219 -1.691 1 88.69 99 PRO A CA 1
ATOM 763 C C . PRO A 1 99 ? 10.727 -16.5 -0.57 1 88.69 99 PRO A C 1
ATOM 765 O O . PRO A 1 99 ? 11 -17.312 0.312 1 88.69 99 PRO A O 1
ATOM 768 N N . HIS A 1 100 ? 9.578 -15.898 -0.611 1 94.06 100 HIS A N 1
ATOM 769 C CA . HIS A 1 100 ? 8.758 -15.805 0.593 1 94.06 100 HIS A CA 1
ATOM 770 C C . HIS A 1 100 ? 7.695 -16.906 0.62 1 94.06 100 HIS A C 1
ATOM 772 O O . HIS A 1 100 ? 6.98 -17.047 1.612 1 94.06 100 HIS A O 1
ATOM 778 N N . LYS A 1 101 ? 7.582 -17.766 -0.318 1 92.12 101 LYS A N 1
ATOM 779 C CA . LYS A 1 101 ? 6.43 -18.656 -0.467 1 92.12 101 LYS A CA 1
ATOM 780 C C . LYS A 1 101 ? 6.379 -19.688 0.657 1 92.12 101 LYS A C 1
ATOM 782 O O . LYS A 1 101 ? 5.305 -20.172 1.014 1 92.12 101 LYS A O 1
ATOM 787 N N . ILE A 1 102 ? 7.5 -20 1.196 1 90.75 102 ILE A N 1
ATOM 788 C CA . ILE A 1 102 ? 7.539 -21 2.268 1 90.75 102 ILE A CA 1
ATOM 789 C C . ILE A 1 102 ? 7.465 -20.297 3.621 1 90.75 102 ILE A C 1
ATOM 791 O O . ILE A 1 102 ? 6.586 -20.594 4.434 1 90.75 102 ILE A O 1
ATOM 795 N N . LYS A 1 103 ? 8.336 -19.328 3.861 1 94.44 103 LYS A N 1
ATOM 796 C CA . LYS A 1 103 ? 8.484 -18.656 5.152 1 94.44 103 LYS A CA 1
ATOM 797 C C . LYS A 1 103 ? 7.184 -17.969 5.566 1 94.44 103 LYS A C 1
ATOM 799 O O . LYS A 1 103 ? 6.883 -17.859 6.754 1 94.44 103 LYS A O 1
ATOM 804 N N . VAL A 1 104 ? 6.367 -17.562 4.641 1 97.75 104 VAL A N 1
ATOM 805 C CA . VAL A 1 104 ? 5.141 -16.828 4.941 1 97.75 104 VAL A CA 1
ATOM 806 C C . VAL A 1 104 ? 4.195 -17.719 5.75 1 97.75 104 VAL A C 1
ATOM 808 O O . VAL A 1 104 ? 3.357 -17.219 6.5 1 97.75 104 VAL A O 1
ATOM 811 N N . ILE A 1 105 ? 4.324 -18.984 5.648 1 97.06 105 ILE A N 1
ATOM 812 C CA . ILE A 1 105 ? 3.455 -19.938 6.324 1 97.06 105 ILE A CA 1
ATOM 813 C C . ILE A 1 105 ? 3.533 -19.734 7.836 1 97.06 105 ILE A C 1
ATOM 815 O O . ILE A 1 105 ? 2.533 -19.875 8.539 1 97.06 105 ILE A O 1
ATOM 819 N N . ASP A 1 106 ? 4.688 -19.359 8.328 1 97.75 106 ASP A N 1
ATOM 820 C CA . ASP A 1 106 ? 4.914 -19.141 9.758 1 97.75 106 ASP A CA 1
ATOM 821 C C . ASP A 1 106 ? 3.992 -18.062 10.297 1 97.75 106 ASP A C 1
ATOM 823 O O . ASP A 1 106 ? 3.824 -17.922 11.516 1 97.75 106 ASP A O 1
ATOM 827 N N . PHE A 1 107 ? 3.416 -17.281 9.453 1 98.25 107 PHE A N 1
ATOM 828 C CA . PHE A 1 107 ? 2.672 -16.109 9.898 1 98.25 107 PHE A CA 1
ATOM 829 C C . PHE A 1 107 ? 1.195 -16.234 9.555 1 98.25 107 PHE A C 1
ATOM 831 O O . PHE A 1 107 ? 0.434 -15.273 9.68 1 98.25 107 PHE A O 1
ATOM 838 N N . LEU A 1 108 ? 0.777 -17.375 9.039 1 98.44 108 LEU A N 1
ATOM 839 C CA . LEU A 1 108 ? -0.602 -17.594 8.617 1 98.44 108 LEU A CA 1
ATOM 840 C C . LEU A 1 108 ? -1.362 -18.422 9.656 1 98.44 108 LEU A C 1
ATOM 842 O O . LEU A 1 108 ? -0.753 -19.109 10.469 1 98.44 108 LEU A O 1
ATOM 846 N N . ASP A 1 109 ? -2.662 -18.297 9.617 1 98.44 109 ASP A N 1
ATOM 847 C CA . ASP A 1 109 ? -3.51 -19 10.57 1 98.44 109 ASP A CA 1
ATOM 848 C C . ASP A 1 109 ? -3.939 -20.359 10.023 1 98.44 109 ASP A C 1
ATOM 850 O O . ASP A 1 109 ? -4.188 -21.297 10.789 1 98.44 109 ASP A O 1
ATOM 854 N N . ASP A 1 110 ? -4.113 -20.438 8.695 1 97.94 110 ASP A N 1
ATOM 855 C CA . ASP A 1 110 ? -4.562 -21.672 8.062 1 97.94 110 ASP A CA 1
ATOM 856 C C . ASP A 1 110 ? -4.121 -21.734 6.602 1 97.94 110 ASP A C 1
ATOM 858 O O . ASP A 1 110 ? -3.711 -20.719 6.031 1 97.94 110 ASP A O 1
ATOM 862 N N . LEU A 1 111 ? -4.18 -22.906 6.09 1 97.62 111 LEU A N 1
ATOM 863 C CA . LEU A 1 111 ? -3.83 -23.172 4.699 1 97.62 111 LEU A CA 1
ATOM 864 C C . LEU A 1 111 ? -4.934 -23.984 4.012 1 97.62 111 LEU A C 1
ATOM 866 O O . LEU A 1 111 ? -5.629 -24.766 4.656 1 97.62 111 LEU A O 1
ATOM 870 N N . SER A 1 112 ? -5.066 -23.719 2.744 1 96.44 112 SER A N 1
ATOM 871 C CA . SER A 1 112 ? -5.844 -24.703 1.98 1 96.44 112 SER A CA 1
ATOM 872 C C . SER A 1 112 ? -5.18 -26.062 1.992 1 96.44 112 SER A C 1
ATOM 874 O O . SER A 1 112 ? -3.984 -26.188 2.27 1 96.44 112 SER A O 1
ATOM 876 N N . ASP A 1 113 ? -5.945 -27.078 1.637 1 93.94 113 ASP A N 1
ATOM 877 C CA . ASP A 1 113 ? -5.41 -28.438 1.647 1 93.94 113 ASP A CA 1
ATOM 878 C C . ASP A 1 113 ? -4.219 -28.562 0.698 1 93.94 113 ASP A C 1
ATOM 880 O O . ASP A 1 113 ? -3.176 -29.109 1.07 1 93.94 113 ASP A O 1
ATOM 884 N N . SER A 1 114 ? -4.375 -28.094 -0.439 1 93.88 114 SER A N 1
ATOM 885 C CA . SER A 1 114 ? -3.287 -28.219 -1.405 1 93.88 114 SER A CA 1
ATOM 886 C C . SER A 1 114 ? -2.061 -27.422 -0.962 1 93.88 114 SER A C 1
ATOM 888 O O . SER A 1 114 ? -0.931 -27.906 -1.082 1 93.88 114 SER A O 1
ATOM 890 N N . ALA A 1 115 ? -2.285 -26.203 -0.435 1 95.5 115 ALA A N 1
ATOM 891 C CA . ALA A 1 115 ? -1.161 -25.406 0.036 1 95.5 115 ALA A CA 1
ATOM 892 C C . ALA A 1 115 ? -0.43 -26.094 1.182 1 95.5 115 ALA A C 1
ATOM 894 O O . ALA A 1 115 ? 0.797 -26.016 1.28 1 95.5 115 ALA A O 1
ATOM 895 N N . ARG A 1 116 ? -1.186 -26.766 1.995 1 95.25 116 ARG A N 1
ATOM 896 C CA . ARG A 1 116 ? -0.602 -27.516 3.102 1 95.25 116 ARG A CA 1
ATOM 897 C C . ARG A 1 116 ? 0.322 -28.609 2.592 1 95.25 116 ARG A C 1
ATOM 899 O O . ARG A 1 116 ? 1.438 -28.781 3.09 1 95.25 116 ARG A O 1
ATOM 906 N N . ILE A 1 117 ? -0.13 -29.328 1.624 1 93.38 117 ILE A N 1
ATOM 907 C CA . ILE A 1 117 ? 0.643 -30.438 1.061 1 93.38 117 ILE A CA 1
ATOM 908 C C . ILE A 1 117 ? 1.867 -29.891 0.331 1 93.38 117 ILE A C 1
ATOM 910 O O . ILE A 1 117 ? 2.979 -30.391 0.501 1 93.38 117 ILE A O 1
ATOM 914 N N . ILE A 1 118 ? 1.664 -28.828 -0.411 1 92.31 118 ILE A N 1
ATOM 915 C CA . ILE A 1 118 ? 2.736 -28.234 -1.201 1 92.31 118 ILE A CA 1
ATOM 916 C C . ILE A 1 118 ? 3.787 -27.641 -0.273 1 92.31 118 ILE A C 1
ATOM 918 O O . ILE A 1 118 ? 4.984 -27.672 -0.57 1 92.31 118 ILE A O 1
ATOM 922 N N . GLY A 1 119 ? 3.307 -27.125 0.833 1 91.81 119 GLY A N 1
ATOM 923 C CA . GLY A 1 119 ? 4.207 -26.453 1.757 1 91.81 119 GLY A CA 1
ATOM 924 C C . GLY A 1 119 ? 4.664 -25.094 1.262 1 91.81 119 GLY A C 1
ATOM 925 O O . GLY A 1 119 ? 5.773 -24.656 1.576 1 91.81 119 GLY A O 1
ATOM 926 N N . ALA A 1 120 ? 3.92 -24.5 0.416 1 92.38 120 ALA A N 1
ATOM 927 C CA . ALA A 1 120 ? 4.199 -23.172 -0.124 1 92.38 120 ALA A CA 1
ATOM 928 C C . ALA A 1 120 ? 2.91 -22.406 -0.39 1 92.38 120 ALA A C 1
ATOM 930 O O . ALA A 1 120 ? 1.911 -23 -0.818 1 92.38 120 ALA A O 1
ATOM 931 N N . VAL A 1 121 ? 2.996 -21.109 -0.157 1 96.06 121 VAL A N 1
ATOM 932 C CA . VAL A 1 121 ? 1.856 -20.219 -0.319 1 96.06 121 VAL A CA 1
ATOM 933 C C . VAL A 1 121 ? 2.244 -19.047 -1.216 1 96.06 121 VAL A C 1
ATOM 935 O O . VAL A 1 121 ? 3.232 -18.359 -0.953 1 96.06 121 VAL A O 1
ATOM 938 N N . ASN A 1 122 ? 1.45 -18.844 -2.273 1 96.19 122 ASN A N 1
ATOM 939 C CA . ASN A 1 122 ? 1.717 -17.672 -3.086 1 96.19 122 ASN A CA 1
ATOM 940 C C . ASN A 1 122 ? 0.579 -16.656 -2.994 1 96.19 122 ASN A C 1
ATOM 942 O O . ASN A 1 122 ? 0.682 -15.547 -3.527 1 96.19 122 ASN A O 1
ATOM 946 N N . THR A 1 123 ? -0.511 -17.016 -2.406 1 98.5 123 THR A N 1
ATOM 947 C CA . THR A 1 123 ? -1.659 -16.125 -2.268 1 98.5 123 THR A CA 1
ATOM 948 C C . THR A 1 123 ? -2.211 -16.188 -0.846 1 98.5 123 THR A C 1
ATOM 950 O O . THR A 1 123 ? -2.502 -17.266 -0.324 1 98.5 123 THR A O 1
ATOM 953 N N . VAL A 1 124 ? -2.35 -15.062 -0.266 1 98.81 124 VAL A N 1
ATOM 954 C CA . VAL A 1 124 ? -2.896 -14.945 1.082 1 98.81 124 VAL A CA 1
ATOM 955 C C . VAL A 1 124 ? -4.188 -14.125 1.046 1 98.81 124 VAL A C 1
ATOM 957 O O . VAL A 1 124 ? -4.254 -13.094 0.38 1 98.81 124 VAL A O 1
ATOM 960 N N . VAL A 1 125 ? -5.176 -14.586 1.699 1 98.81 125 VAL A N 1
ATOM 961 C CA . VAL A 1 125 ? -6.438 -13.875 1.901 1 98.81 125 VAL A CA 1
ATOM 962 C C . VAL A 1 125 ? -6.574 -13.477 3.367 1 98.81 125 VAL A C 1
ATOM 964 O O . VAL A 1 125 ? -6.383 -14.297 4.266 1 98.81 125 VAL A O 1
ATOM 967 N N . ILE A 1 126 ? -6.852 -12.234 3.59 1 98.44 126 ILE A N 1
ATOM 968 C CA . ILE A 1 126 ? -7.082 -11.758 4.949 1 98.44 126 ILE A CA 1
ATOM 969 C C . ILE A 1 126 ? -8.586 -11.602 5.191 1 98.44 126 ILE A C 1
ATOM 971 O O . ILE A 1 126 ? -9.234 -10.758 4.57 1 98.44 126 ILE A O 1
ATOM 975 N N . SER A 1 127 ? -9.133 -12.328 5.965 1 94.31 127 SER A N 1
ATOM 976 C CA . SER A 1 127 ? -10.547 -12.297 6.336 1 94.31 127 SER A CA 1
ATOM 977 C C . SER A 1 127 ? -10.719 -12.016 7.828 1 94.31 127 SER A C 1
ATOM 979 O O . SER A 1 127 ? -10.547 -12.914 8.656 1 94.31 127 SER A O 1
ATOM 981 N N . GLY A 1 128 ? -11.227 -10.836 8.109 1 90.19 128 GLY A N 1
ATOM 982 C CA . GLY A 1 128 ? -11.203 -10.43 9.508 1 90.19 128 GLY A CA 1
ATOM 983 C C . GLY A 1 128 ? -9.805 -10.414 10.094 1 90.19 128 GLY A C 1
ATOM 984 O O . GLY A 1 128 ? -8.906 -9.742 9.578 1 90.19 128 GLY A O 1
ATOM 985 N N . SER A 1 129 ? -9.609 -11.281 11.109 1 90.5 129 SER A N 1
ATOM 986 C CA . SER A 1 129 ? -8.297 -11.328 11.75 1 90.5 129 SER A CA 1
ATOM 987 C C . SER A 1 129 ? -7.496 -12.539 11.289 1 90.5 129 SER A C 1
ATOM 989 O O . SER A 1 129 ? -6.344 -12.719 11.68 1 90.5 129 SER A O 1
ATOM 991 N N . ARG A 1 130 ? -8.031 -13.312 10.391 1 97.31 130 ARG A N 1
ATOM 992 C CA . ARG A 1 130 ? -7.383 -14.555 9.992 1 97.31 130 ARG A CA 1
ATOM 993 C C . ARG A 1 130 ? -6.691 -14.406 8.641 1 97.31 130 ARG A C 1
ATOM 995 O O . ARG A 1 130 ? -7.234 -13.773 7.73 1 97.31 130 ARG A O 1
ATOM 1002 N N . LEU A 1 131 ? -5.551 -14.93 8.555 1 98.69 131 LEU A N 1
ATOM 1003 C CA . LEU A 1 131 ? -4.793 -15.023 7.312 1 98.69 131 LEU A CA 1
ATOM 1004 C C . LEU A 1 131 ? -4.809 -16.438 6.77 1 98.69 131 LEU A C 1
ATOM 1006 O O . LEU A 1 131 ? -4.34 -17.375 7.434 1 98.69 131 LEU A O 1
ATOM 1010 N N . LEU A 1 132 ? -5.352 -16.625 5.555 1 98.56 132 LEU A N 1
ATOM 1011 C CA . LEU A 1 132 ? -5.469 -17.922 4.91 1 98.56 132 LEU A CA 1
ATOM 1012 C C . LEU A 1 132 ? -4.543 -18.016 3.701 1 98.56 132 LEU A C 1
ATOM 1014 O O . LEU A 1 132 ? -4.523 -17.125 2.857 1 98.56 132 LEU A O 1
ATOM 1018 N N . GLY A 1 133 ? -3.799 -19.078 3.631 1 98.38 133 GLY A N 1
ATOM 1019 C CA . GLY A 1 133 ? -2.846 -19.281 2.551 1 98.38 133 GLY A CA 1
ATOM 1020 C C . GLY A 1 133 ? -3.342 -20.234 1.479 1 98.38 133 GLY A C 1
ATOM 1021 O O . GLY A 1 133 ? -3.945 -21.266 1.789 1 98.38 133 GLY A O 1
ATOM 1022 N N . GLU A 1 134 ? -3.092 -19.828 0.245 1 97.69 134 GLU A N 1
ATOM 1023 C CA . GLU A 1 134 ? -3.387 -20.609 -0.944 1 97.69 134 GLU A CA 1
ATOM 1024 C C . GLU A 1 134 ? -2.172 -20.703 -1.863 1 97.69 134 GLU A C 1
ATOM 1026 O O . GLU A 1 134 ? -1.277 -19.859 -1.804 1 97.69 134 GLU A O 1
ATOM 1031 N N . ASN A 1 135 ? -2.113 -21.75 -2.615 1 96.88 135 ASN A N 1
ATOM 1032 C CA . ASN A 1 135 ? -1.186 -21.828 -3.738 1 96.88 135 ASN A CA 1
ATOM 1033 C C . ASN A 1 135 ? -1.922 -21.844 -5.074 1 96.88 135 ASN A C 1
ATOM 1035 O O . ASN A 1 135 ? -2.51 -22.875 -5.441 1 96.88 135 ASN A O 1
ATOM 1039 N N . THR A 1 136 ? -1.829 -20.766 -5.734 1 97.12 136 THR A N 1
ATOM 1040 C CA . THR A 1 136 ? -2.617 -20.625 -6.957 1 97.12 136 THR A CA 1
ATOM 1041 C C . THR A 1 136 ? -1.763 -20.922 -8.188 1 97.12 136 THR A C 1
ATOM 1043 O O . THR A 1 136 ? -2.279 -21 -9.305 1 97.12 136 THR A O 1
ATOM 1046 N N . ASP A 1 137 ? -0.484 -21.109 -8.023 1 94 137 ASP A N 1
ATOM 1047 C CA . ASP A 1 137 ? 0.397 -21.438 -9.141 1 94 137 ASP A CA 1
ATOM 1048 C C . ASP A 1 137 ? 0.004 -22.766 -9.789 1 94 137 ASP A C 1
ATOM 1050 O O . ASP A 1 137 ? -0.295 -22.812 -10.984 1 94 137 ASP A O 1
ATOM 1054 N N . GLY A 1 138 ? -0.004 -23.766 -8.984 1 95.31 138 GLY A N 1
ATOM 1055 C CA . GLY A 1 138 ? -0.363 -25.078 -9.484 1 95.31 138 GLY A CA 1
ATOM 1056 C C . GLY A 1 138 ? -1.757 -25.125 -10.078 1 95.31 138 GLY A C 1
ATOM 1057 O O . GLY A 1 138 ? -1.967 -25.75 -11.125 1 95.31 138 GLY A O 1
ATOM 1058 N N . LYS A 1 139 ? -2.633 -24.453 -9.391 1 96.44 139 LYS A N 1
ATOM 1059 C CA . LYS A 1 139 ? -4.012 -24.406 -9.875 1 96.44 139 LYS A CA 1
ATOM 1060 C C . LYS A 1 139 ? -4.098 -23.688 -11.219 1 96.44 139 LYS A C 1
ATOM 1062 O O . LYS A 1 139 ? -4.84 -24.125 -12.109 1 96.44 139 LYS A O 1
ATOM 1067 N N . GLY A 1 140 ? -3.371 -22.641 -11.25 1 97 140 GLY A N 1
ATOM 1068 C CA . GLY A 1 140 ? -3.342 -21.906 -12.508 1 97 140 GLY A CA 1
ATOM 1069 C C . GLY A 1 140 ? -2.764 -22.719 -13.656 1 97 140 GLY A C 1
ATOM 1070 O O . GLY A 1 140 ? -3.299 -22.703 -14.766 1 97 140 GLY A O 1
ATOM 1071 N N . PHE A 1 141 ? -1.697 -23.391 -13.398 1 96.62 141 PHE A N 1
ATOM 1072 C CA . PHE A 1 141 ? -1.081 -24.25 -14.406 1 96.62 141 PHE A CA 1
ATOM 1073 C C . PHE A 1 141 ? -2.045 -25.344 -14.852 1 96.62 141 PHE A C 1
ATOM 1075 O O . PHE A 1 141 ? -2.225 -25.562 -16.047 1 96.62 141 PHE A O 1
ATOM 1082 N N . LEU A 1 142 ? -2.654 -26 -13.93 1 97.25 142 LEU A N 1
ATOM 1083 C CA . LEU A 1 142 ? -3.594 -27.078 -14.203 1 97.25 142 LEU A CA 1
ATOM 1084 C C . LEU A 1 142 ? -4.734 -26.594 -15.094 1 97.25 142 LEU A C 1
ATOM 1086 O O . LEU A 1 142 ? -5.121 -27.281 -16.031 1 97.25 142 LEU A O 1
ATOM 1090 N N . LYS A 1 143 ? -5.227 -25.453 -14.719 1 96.38 143 LYS A N 1
ATOM 1091 C CA . LYS A 1 143 ? -6.316 -24.891 -15.523 1 96.38 143 LYS A CA 1
ATOM 1092 C C . LYS A 1 143 ? -5.906 -24.75 -16.984 1 96.38 143 LYS A C 1
ATOM 1094 O O . LYS A 1 143 ? -6.664 -25.109 -17.891 1 96.38 143 LYS A O 1
ATOM 1099 N N . SER A 1 144 ? -4.754 -24.297 -17.234 1 95.81 144 SER A N 1
ATOM 1100 C CA . SER A 1 144 ? -4.246 -24.141 -18.594 1 95.81 144 SER A CA 1
ATOM 1101 C C . SER A 1 144 ? -4.051 -25.484 -19.266 1 95.81 144 SER A C 1
ATOM 1103 O O . SER A 1 144 ? -4.426 -25.672 -20.422 1 95.81 144 SER A O 1
ATOM 1105 N N . LEU A 1 145 ? -3.471 -26.359 -18.594 1 97.31 145 LEU A N 1
ATOM 1106 C CA . LEU A 1 145 ? -3.121 -27.672 -19.125 1 97.31 145 LEU A CA 1
ATOM 1107 C C . LEU A 1 145 ? -4.375 -28.484 -19.406 1 97.31 145 LEU A C 1
ATOM 1109 O O . LEU A 1 145 ? -4.504 -29.078 -20.484 1 97.31 145 LEU A O 1
ATOM 1113 N N . ASP A 1 146 ? -5.246 -28.469 -18.5 1 94.88 146 ASP A N 1
ATOM 1114 C CA . ASP A 1 146 ? -6.438 -29.312 -18.594 1 94.88 146 ASP A CA 1
ATOM 1115 C C . ASP A 1 146 ? -7.324 -28.891 -19.766 1 94.88 146 ASP A C 1
ATOM 1117 O O . ASP A 1 146 ? -8.031 -29.719 -20.328 1 94.88 146 ASP A O 1
ATOM 1121 N N . ALA A 1 147 ? -7.254 -27.656 -20.094 1 92.81 147 ALA A N 1
ATOM 1122 C CA . ALA A 1 147 ? -8.031 -27.141 -21.219 1 92.81 147 ALA A CA 1
ATOM 1123 C C . ALA A 1 147 ? -7.504 -27.703 -22.547 1 92.81 147 ALA A C 1
ATOM 1125 O O . ALA A 1 147 ? -8.25 -27.812 -23.516 1 92.81 147 ALA A O 1
ATOM 1126 N N . VAL A 1 148 ? -6.242 -28.062 -22.562 1 95.19 148 VAL A N 1
ATOM 1127 C CA . VAL A 1 148 ? -5.594 -28.547 -23.781 1 95.19 148 VAL A CA 1
ATOM 1128 C C . VAL A 1 148 ? -5.492 -30.062 -23.75 1 95.19 148 VAL A C 1
ATOM 1130 O O . VAL A 1 148 ? -5.645 -30.719 -24.781 1 95.19 148 VAL A O 1
ATOM 1133 N N . ARG A 1 149 ? -5.164 -30.578 -22.594 1 96.75 149 ARG A N 1
ATOM 1134 C CA . ARG A 1 149 ? -4.973 -32 -22.375 1 96.75 149 ARG A CA 1
ATOM 1135 C C . ARG A 1 149 ? -5.488 -32.406 -21 1 96.75 149 ARG A C 1
ATOM 1137 O O . ARG A 1 149 ? -4.844 -32.156 -19.984 1 96.75 149 ARG A O 1
ATOM 1144 N N . PRO A 1 150 ? -6.578 -33.156 -21.047 1 97.25 150 PRO A N 1
ATOM 1145 C CA . PRO A 1 150 ? -7.07 -33.625 -19.734 1 97.25 150 PRO A CA 1
ATOM 1146 C C . PRO A 1 150 ? -6.016 -34.375 -18.938 1 97.25 150 PRO A C 1
ATOM 1148 O O . PRO A 1 150 ? -5.348 -35.25 -19.469 1 97.25 150 PRO A O 1
ATOM 1151 N N . VAL A 1 151 ? -5.93 -34.062 -17.656 1 97.88 151 VAL A N 1
ATOM 1152 C CA . VAL A 1 151 ? -4.887 -34.625 -16.797 1 97.88 151 VAL A CA 1
ATOM 1153 C C . VAL A 1 151 ? -5.367 -35.938 -16.188 1 97.88 151 VAL A C 1
ATOM 1155 O O . VAL A 1 151 ? -4.559 -36.844 -15.898 1 97.88 151 VAL A O 1
ATOM 1158 N N . LYS A 1 152 ? -6.645 -36.062 -15.969 1 97.94 152 LYS A N 1
ATOM 1159 C CA . LYS A 1 152 ? -7.207 -37.25 -15.367 1 97.94 152 LYS A CA 1
ATOM 1160 C C . LYS A 1 152 ? -6.844 -38.5 -16.188 1 97.94 152 LYS A C 1
ATOM 1162 O O . LYS A 1 152 ? -7.102 -38.562 -17.391 1 97.94 152 LYS A O 1
ATOM 1167 N N . GLY A 1 153 ? -6.238 -39.406 -15.508 1 98.19 153 GLY A N 1
ATOM 1168 C CA . GLY A 1 153 ? -5.898 -40.656 -16.141 1 98.19 153 GLY A CA 1
ATOM 1169 C C . GLY A 1 153 ? -4.629 -40.594 -16.969 1 98.19 153 GLY A C 1
ATOM 1170 O O . GLY A 1 153 ? -4.168 -41.625 -17.484 1 98.19 153 GLY A O 1
ATOM 1171 N N . ALA A 1 154 ? -4.035 -39.438 -17.047 1 98.38 154 ALA A N 1
ATOM 1172 C CA . ALA A 1 154 ? -2.848 -39.281 -17.875 1 98.38 154 ALA A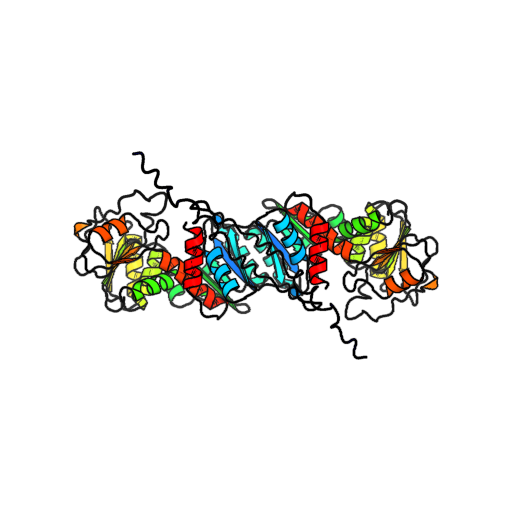 CA 1
ATOM 1173 C C . ALA A 1 154 ? -1.585 -39.656 -17.109 1 98.38 154 ALA A C 1
ATOM 1175 O O . ALA A 1 154 ? -1.605 -39.781 -15.883 1 98.38 154 ALA A O 1
ATOM 1176 N N . LYS A 1 155 ? -0.534 -39.969 -17.875 1 98.75 155 LYS A N 1
ATOM 1177 C CA . LYS A 1 155 ? 0.818 -40.125 -17.344 1 98.75 155 LYS A CA 1
ATOM 1178 C C . LYS A 1 155 ? 1.661 -38.875 -17.625 1 98.75 155 LYS A C 1
ATOM 1180 O O . LYS A 1 155 ? 1.816 -38.469 -18.781 1 98.75 155 LYS A O 1
ATOM 1185 N N . ALA A 1 156 ? 2.143 -38.312 -16.562 1 98.81 156 ALA A N 1
ATOM 1186 C CA . ALA A 1 156 ? 2.893 -37.062 -16.703 1 98.81 156 ALA A CA 1
ATOM 1187 C C . ALA A 1 156 ? 4.34 -37.219 -16.25 1 98.81 156 ALA A C 1
ATOM 1189 O O . ALA A 1 156 ? 4.641 -38.094 -15.43 1 98.81 156 ALA A O 1
ATOM 1190 N N . LEU A 1 157 ? 5.195 -36.5 -16.859 1 98.81 157 LEU A N 1
ATOM 1191 C CA . LEU A 1 157 ? 6.602 -36.406 -16.5 1 98.81 157 LEU A CA 1
ATOM 1192 C C . LEU A 1 157 ? 6.988 -34.938 -16.219 1 98.81 157 LEU A C 1
ATOM 1194 O O . LEU A 1 157 ? 6.703 -34.062 -17.016 1 98.81 157 LEU A O 1
ATOM 1198 N N . ILE A 1 158 ? 7.59 -34.719 -15.031 1 98.56 158 ILE A N 1
ATOM 1199 C CA . ILE A 1 158 ? 7.98 -33.375 -14.625 1 98.56 158 ILE A CA 1
ATOM 1200 C C . ILE A 1 158 ? 9.5 -33.312 -14.477 1 98.56 158 ILE A C 1
ATOM 1202 O O . ILE A 1 158 ? 10.109 -34.156 -13.82 1 98.56 158 ILE A O 1
ATOM 1206 N N . PHE A 1 159 ? 10.07 -32.312 -15.156 1 97.88 159 PHE A N 1
ATOM 1207 C CA . PHE A 1 159 ? 11.469 -31.953 -14.914 1 97.88 159 PHE A CA 1
ATOM 1208 C C . PHE A 1 159 ? 11.586 -30.906 -13.82 1 97.88 159 PHE A C 1
ATOM 1210 O O . PHE A 1 159 ? 11.023 -29.812 -13.93 1 97.88 159 PHE A O 1
ATOM 1217 N N . GLY A 1 160 ? 12.344 -31.234 -12.781 1 95.44 160 GLY A N 1
ATOM 1218 C CA . GLY A 1 160 ? 12.523 -30.328 -11.664 1 95.44 160 GLY A CA 1
ATOM 1219 C C . GLY A 1 160 ? 11.852 -30.797 -10.391 1 95.44 160 GLY A C 1
ATOM 1220 O O . GLY A 1 160 ? 10.891 -31.562 -10.438 1 95.44 160 GLY A O 1
ATOM 1221 N N . ALA A 1 161 ? 12.344 -30.297 -9.234 1 93.69 161 ALA A N 1
ATOM 1222 C CA . ALA A 1 161 ? 11.781 -30.656 -7.93 1 93.69 161 ALA A CA 1
ATOM 1223 C C . ALA A 1 161 ? 11.758 -29.453 -6.992 1 93.69 161 ALA A C 1
ATOM 1225 O O . ALA A 1 161 ? 11.812 -29.609 -5.77 1 93.69 161 ALA A O 1
ATOM 1226 N N . GLY A 1 162 ? 11.758 -28.312 -7.547 1 86.94 162 GLY A N 1
ATOM 1227 C CA . GLY A 1 162 ? 11.672 -27.094 -6.773 1 86.94 162 GLY A CA 1
ATOM 1228 C C . GLY A 1 162 ? 10.25 -26.672 -6.453 1 86.94 162 GLY A C 1
ATOM 1229 O O . GLY A 1 162 ? 9.344 -27.516 -6.457 1 86.94 162 GLY A O 1
ATOM 1230 N N . GLY A 1 163 ? 10.023 -25.406 -6.098 1 84.38 163 GLY A N 1
ATOM 1231 C CA . GLY A 1 163 ? 8.727 -24.875 -5.699 1 84.38 163 GLY A CA 1
ATOM 1232 C C . GLY A 1 163 ? 7.672 -25.016 -6.777 1 84.38 163 GLY A C 1
ATOM 1233 O O . GLY A 1 163 ? 6.562 -25.469 -6.512 1 84.38 163 GLY A O 1
ATOM 1234 N N . ALA A 1 164 ? 8.055 -24.547 -7.973 1 87.06 164 ALA A N 1
ATOM 1235 C CA . ALA A 1 164 ? 7.109 -24.656 -9.086 1 87.06 164 ALA A CA 1
ATOM 1236 C C . ALA A 1 164 ? 6.738 -26.125 -9.336 1 87.06 164 ALA A C 1
ATOM 1238 O O . ALA A 1 164 ? 5.566 -26.438 -9.555 1 87.06 164 ALA A O 1
ATOM 1239 N N . ALA A 1 165 ? 7.742 -26.969 -9.297 1 93.5 165 ALA A N 1
ATOM 1240 C CA . ALA A 1 165 ? 7.512 -28.406 -9.516 1 93.5 165 ALA A CA 1
ATOM 1241 C C . ALA A 1 165 ? 6.57 -28.969 -8.461 1 93.5 165 ALA A C 1
ATOM 1243 O O . ALA A 1 165 ? 5.652 -29.734 -8.781 1 93.5 165 ALA A O 1
ATOM 1244 N N . ARG A 1 166 ? 6.812 -28.609 -7.277 1 93.38 166 ARG A N 1
ATOM 1245 C CA . ARG A 1 166 ? 5.973 -29.094 -6.184 1 93.38 166 ARG A CA 1
ATOM 1246 C C . ARG A 1 166 ? 4.523 -28.656 -6.375 1 93.38 166 ARG A C 1
ATOM 1248 O O . ARG A 1 166 ? 3.604 -29.469 -6.238 1 93.38 166 ARG A O 1
ATOM 1255 N N . ALA A 1 167 ? 4.309 -27.406 -6.695 1 94.62 167 ALA A N 1
ATOM 1256 C CA . ALA A 1 167 ? 2.969 -26.875 -6.906 1 94.62 167 ALA A CA 1
ATOM 1257 C C . ALA A 1 167 ? 2.26 -27.578 -8.055 1 94.62 167 ALA A C 1
ATOM 1259 O O . ALA A 1 167 ? 1.115 -28.016 -7.906 1 94.62 167 ALA A O 1
ATOM 1260 N N . VAL A 1 168 ? 2.947 -27.734 -9.133 1 96.69 168 VAL A N 1
ATOM 1261 C CA . VAL A 1 168 ? 2.383 -28.344 -10.336 1 96.69 168 VAL A CA 1
ATOM 1262 C C . VAL A 1 168 ? 2.119 -29.828 -10.086 1 96.69 168 VAL A C 1
ATOM 1264 O O . VAL A 1 168 ? 1.036 -30.344 -10.391 1 96.69 168 VAL A O 1
ATOM 1267 N N . ALA A 1 169 ? 3.082 -30.5 -9.469 1 97.62 169 ALA A N 1
ATOM 1268 C CA . ALA A 1 169 ? 2.973 -31.938 -9.219 1 97.62 169 ALA A CA 1
ATOM 1269 C C . ALA A 1 169 ? 1.758 -32.25 -8.352 1 97.62 169 ALA A C 1
ATOM 1271 O O . ALA A 1 169 ? 0.969 -33.156 -8.672 1 97.62 169 ALA A O 1
ATOM 1272 N N . ILE A 1 170 ? 1.59 -31.531 -7.324 1 97.25 170 ILE A N 1
ATOM 1273 C CA . ILE A 1 170 ? 0.515 -31.797 -6.371 1 97.25 170 ILE A CA 1
ATOM 1274 C C . ILE A 1 170 ? -0.835 -31.516 -7.031 1 97.25 170 ILE A C 1
ATOM 1276 O O . ILE A 1 170 ? -1.759 -32.344 -6.926 1 97.25 170 ILE A O 1
ATOM 1280 N N . GLU A 1 171 ? -0.969 -30.453 -7.75 1 97.19 171 GLU A N 1
ATOM 1281 C CA . GLU A 1 171 ? -2.258 -30.094 -8.336 1 97.19 171 GLU A CA 1
ATOM 1282 C C . GLU A 1 171 ? -2.648 -31.062 -9.445 1 97.19 171 GLU A C 1
ATOM 1284 O O . GLU A 1 171 ? -3.82 -31.422 -9.586 1 97.19 171 GLU A O 1
ATOM 1289 N N . ILE A 1 172 ? -1.677 -31.484 -10.266 1 97.12 172 ILE A N 1
ATOM 1290 C CA . ILE A 1 172 ? -1.985 -32.438 -11.328 1 97.12 172 ILE A CA 1
ATOM 1291 C C . ILE A 1 172 ? -2.361 -33.781 -10.711 1 97.12 172 ILE A C 1
ATOM 1293 O O . ILE A 1 172 ? -3.256 -34.469 -11.211 1 97.12 172 ILE A O 1
ATOM 1297 N N . ALA A 1 173 ? -1.673 -34.156 -9.641 1 97.88 173 ALA A N 1
ATOM 1298 C CA . ALA A 1 173 ? -1.988 -35.375 -8.945 1 97.88 173 ALA A CA 1
ATOM 1299 C C . ALA A 1 173 ? -3.387 -35.344 -8.336 1 97.88 173 ALA A C 1
ATOM 1301 O O . ALA A 1 173 ? -4.168 -36.281 -8.484 1 97.88 173 ALA A O 1
ATOM 1302 N N . LEU A 1 174 ? -3.691 -34.281 -7.73 1 96.5 174 LEU A N 1
ATOM 1303 C CA . LEU A 1 174 ? -5.004 -34.094 -7.121 1 96.5 174 LEU A CA 1
ATOM 1304 C C . LEU A 1 174 ? -6.102 -34.094 -8.18 1 96.5 174 LEU A C 1
ATOM 1306 O O . LEU A 1 174 ? -7.238 -34.5 -7.898 1 96.5 174 LEU A O 1
ATOM 1310 N N . ALA A 1 175 ? -5.758 -33.75 -9.352 1 96.88 175 ALA A N 1
ATOM 1311 C CA . ALA A 1 175 ? -6.719 -33.688 -10.445 1 96.88 175 ALA A CA 1
ATOM 1312 C C . ALA A 1 175 ? -6.91 -35.062 -11.07 1 96.88 175 ALA A C 1
ATOM 1314 O O . ALA A 1 175 ? -7.738 -35.219 -11.969 1 96.88 175 ALA A O 1
ATOM 1315 N N . GLY A 1 176 ? -6.086 -36.062 -10.672 1 97.56 176 GLY A N 1
ATOM 1316 C CA . GLY A 1 176 ? -6.359 -37.438 -11.078 1 97.56 176 GLY A CA 1
ATOM 1317 C C . GLY A 1 176 ? -5.309 -38 -12.016 1 97.56 176 GLY A C 1
ATOM 1318 O O . GLY A 1 176 ? -5.555 -39 -12.703 1 97.56 176 GLY A O 1
ATOM 1319 N N . CYS A 1 177 ? -4.176 -37.375 -12.102 1 98.19 177 CYS A N 1
ATOM 1320 C CA . CYS A 1 177 ? -3.07 -37.969 -12.852 1 98.19 177 CYS A CA 1
ATOM 1321 C C . CYS A 1 177 ? -2.797 -39.375 -12.398 1 98.19 177 CYS A C 1
ATOM 1323 O O . CYS A 1 177 ? -2.695 -39.656 -11.195 1 98.19 177 CYS A O 1
ATOM 1325 N N . LYS A 1 178 ? -2.732 -40.25 -13.359 1 98.31 178 LYS A N 1
ATOM 1326 C CA . LYS A 1 178 ? -2.576 -41.656 -13.031 1 98.31 178 LYS A CA 1
ATOM 1327 C C . LYS A 1 178 ? -1.164 -41.969 -12.531 1 98.31 178 LYS A C 1
ATOM 1329 O O . LYS A 1 178 ? -0.986 -42.688 -11.547 1 98.31 178 LYS A O 1
ATOM 1334 N N . GLU A 1 179 ? -0.186 -41.531 -13.242 1 98.62 179 GLU A N 1
ATOM 1335 C CA . GLU A 1 179 ? 1.223 -41.719 -12.922 1 98.62 179 GLU A CA 1
ATOM 1336 C C . GLU A 1 179 ? 2.021 -40.438 -13.117 1 98.62 179 GLU A C 1
ATOM 1338 O O . GLU A 1 179 ? 1.795 -39.688 -14.078 1 98.62 179 GLU A O 1
ATOM 1343 N N . LEU A 1 180 ? 2.891 -40.188 -12.18 1 98.69 180 LEU A N 1
ATOM 1344 C CA . LEU A 1 180 ? 3.766 -39.031 -12.258 1 98.69 180 LEU A CA 1
ATOM 1345 C C . LEU A 1 180 ? 5.23 -39.438 -12.148 1 98.69 180 LEU A C 1
ATOM 1347 O O . LEU A 1 180 ? 5.637 -40.031 -11.156 1 98.69 180 LEU A O 1
ATOM 1351 N N . HIS A 1 181 ? 5.98 -39.156 -13.188 1 98.75 181 HIS A N 1
ATOM 1352 C CA . HIS A 1 181 ? 7.418 -39.406 -13.234 1 98.75 181 HIS A CA 1
ATOM 1353 C C . HIS A 1 181 ? 8.203 -38.125 -12.969 1 98.75 181 HIS A C 1
ATOM 1355 O O . HIS A 1 181 ? 8.109 -37.156 -13.727 1 98.75 181 HIS A O 1
ATOM 1361 N N . VAL A 1 182 ? 9.008 -38.156 -11.867 1 98.56 182 VAL A N 1
ATOM 1362 C CA . VAL A 1 182 ? 9.805 -36.969 -11.5 1 98.56 182 VAL A CA 1
ATOM 1363 C C . VAL A 1 182 ? 11.242 -37.156 -11.977 1 98.56 182 VAL A C 1
ATOM 1365 O O . VAL A 1 182 ? 11.859 -38.188 -11.719 1 98.56 182 VAL A O 1
ATOM 1368 N N . VAL A 1 183 ? 11.75 -36.188 -12.711 1 98.38 183 VAL A N 1
ATOM 1369 C CA . VAL A 1 183 ? 13.125 -36.156 -13.188 1 98.38 183 VAL A CA 1
ATOM 1370 C C . VAL A 1 183 ? 13.852 -34.938 -12.633 1 98.38 183 VAL A C 1
ATOM 1372 O O . VAL A 1 183 ? 13.406 -33.812 -12.828 1 98.38 183 VAL A O 1
ATOM 1375 N N . ASN A 1 184 ? 14.953 -35.188 -11.992 1 97.38 184 ASN A N 1
ATOM 1376 C CA . ASN A 1 184 ? 15.688 -34.094 -11.367 1 97.38 184 ASN A CA 1
ATOM 1377 C C . ASN A 1 184 ? 17.172 -34.438 -11.227 1 97.38 184 ASN A C 1
ATOM 1379 O O . ASN A 1 184 ? 17.547 -35.594 -11.125 1 97.38 184 ASN A O 1
ATOM 1383 N N . ARG A 1 185 ? 17.953 -33.375 -11.188 1 94.62 185 ARG A N 1
ATOM 1384 C CA . ARG A 1 185 ? 19.406 -33.594 -11.086 1 94.62 185 ARG A CA 1
ATOM 1385 C C . ARG A 1 185 ? 19.797 -34.062 -9.688 1 94.62 185 ARG A C 1
ATOM 1387 O O . ARG A 1 185 ? 20.578 -35 -9.547 1 94.62 185 ARG A O 1
ATOM 1394 N N . ASP A 1 186 ? 19.281 -33.375 -8.656 1 93.94 186 ASP A N 1
ATOM 1395 C CA . ASP A 1 186 ? 19.516 -33.781 -7.27 1 93.94 186 ASP A CA 1
ATOM 1396 C C . ASP A 1 186 ? 18.594 -34.906 -6.871 1 93.94 186 ASP A C 1
ATOM 1398 O O . ASP A 1 186 ? 17.375 -34.719 -6.738 1 93.94 186 ASP A O 1
ATOM 1402 N N . PRO A 1 187 ? 19.125 -36.062 -6.613 1 93.88 187 PRO A N 1
ATOM 1403 C CA . PRO A 1 187 ? 18.25 -37.188 -6.324 1 93.88 187 PRO A CA 1
ATOM 1404 C C . PRO A 1 187 ? 17.453 -37 -5.043 1 93.88 187 PRO A C 1
ATOM 1406 O O . PRO A 1 187 ? 16.281 -37.406 -4.984 1 93.88 187 PRO A O 1
ATOM 1409 N N . GLY A 1 188 ? 18.062 -36.469 -4.066 1 95.56 188 GLY A N 1
ATOM 1410 C CA . GLY A 1 188 ? 17.344 -36.25 -2.812 1 95.56 188 GLY A CA 1
ATOM 1411 C C . GLY A 1 188 ? 16.094 -35.438 -2.973 1 95.56 188 GLY A C 1
ATOM 1412 O O . GLY A 1 188 ? 15.031 -35.812 -2.473 1 95.56 188 GLY A O 1
ATOM 1413 N N . ARG A 1 189 ? 16.172 -34.375 -3.684 1 93.06 189 ARG A N 1
ATOM 1414 C CA . ARG A 1 189 ? 15.031 -33.5 -3.904 1 93.06 189 ARG A CA 1
ATOM 1415 C C . ARG A 1 189 ? 13.961 -34.188 -4.75 1 93.06 189 ARG A C 1
ATOM 1417 O O . ARG A 1 189 ? 12.773 -34.062 -4.461 1 93.06 189 ARG A O 1
ATOM 1424 N N . GLY A 1 190 ? 14.383 -34.844 -5.793 1 96.25 190 GLY A N 1
ATOM 1425 C CA . GLY A 1 190 ? 13.461 -35.531 -6.672 1 96.25 190 GLY A CA 1
ATOM 1426 C C . GLY A 1 190 ? 12.695 -36.625 -5.977 1 96.25 190 GLY A C 1
ATOM 1427 O O . GLY A 1 190 ? 11.477 -36.75 -6.141 1 96.25 190 GLY A O 1
ATOM 1428 N N . GLU A 1 191 ? 13.414 -37.406 -5.215 1 97.44 191 GLU A N 1
ATOM 1429 C CA . GLU A 1 191 ? 12.797 -38.5 -4.473 1 97.44 191 GLU A CA 1
ATOM 1430 C C . GLU A 1 191 ? 11.797 -37.969 -3.445 1 97.44 191 GLU A C 1
ATOM 1432 O O . GLU A 1 191 ? 10.711 -38.531 -3.277 1 97.44 191 GLU A O 1
ATOM 1437 N N . ARG A 1 192 ? 12.141 -36.969 -2.814 1 96 192 ARG A N 1
ATOM 1438 C CA . ARG A 1 192 ? 11.266 -36.375 -1.811 1 96 192 ARG A CA 1
ATOM 1439 C C . ARG A 1 192 ? 9.969 -35.875 -2.443 1 96 192 ARG A C 1
ATOM 1441 O O . ARG A 1 192 ? 8.891 -36.031 -1.863 1 96 192 ARG A O 1
ATOM 1448 N N . LEU A 1 193 ? 10.086 -35.281 -3.596 1 95.75 193 LEU A N 1
ATOM 1449 C CA . LEU A 1 193 ? 8.891 -34.812 -4.285 1 95.75 193 LEU A CA 1
ATOM 1450 C C . LEU A 1 193 ? 8.008 -36 -4.695 1 95.75 193 LEU A C 1
ATOM 1452 O O . LEU A 1 193 ? 6.789 -35.969 -4.496 1 95.75 193 LEU A O 1
ATOM 1456 N N . ALA A 1 194 ? 8.594 -37 -5.277 1 97.62 194 ALA A N 1
ATOM 1457 C CA . ALA A 1 194 ? 7.84 -38.188 -5.668 1 97.62 194 ALA A CA 1
ATOM 1458 C C . ALA A 1 194 ? 7.125 -38.812 -4.469 1 97.62 194 ALA A C 1
ATOM 1460 O O . ALA A 1 194 ? 5.945 -39.156 -4.551 1 97.62 194 ALA A O 1
ATOM 1461 N N . GLU A 1 195 ? 7.844 -38.875 -3.412 1 97.5 195 GLU A N 1
ATOM 1462 C CA . GLU A 1 195 ? 7.285 -39.438 -2.186 1 97.5 195 GLU A CA 1
ATOM 1463 C C . GLU A 1 195 ? 6.148 -38.594 -1.65 1 97.5 195 GLU A C 1
ATOM 1465 O O . GLU A 1 195 ? 5.129 -39.094 -1.194 1 97.5 195 GLU A O 1
ATOM 1470 N N . LEU A 1 196 ? 6.348 -37.344 -1.665 1 95.81 196 LEU A N 1
ATOM 1471 C CA . LEU A 1 196 ? 5.312 -36.438 -1.206 1 95.81 196 LEU A CA 1
ATOM 1472 C C . LEU A 1 196 ? 4.016 -36.656 -1.983 1 95.81 196 LEU A C 1
ATOM 1474 O O . LEU A 1 196 ? 2.941 -36.75 -1.39 1 95.81 196 LEU A O 1
ATOM 1478 N N . VAL A 1 197 ? 4.109 -36.719 -3.252 1 96.88 197 VAL A N 1
ATOM 1479 C CA . VAL A 1 197 ? 2.939 -36.875 -4.109 1 96.88 197 VAL A CA 1
ATOM 1480 C C . VAL A 1 197 ? 2.26 -38.219 -3.82 1 96.88 197 VAL A C 1
ATOM 1482 O O . VAL A 1 197 ? 1.042 -38.25 -3.627 1 96.88 197 VAL A O 1
ATOM 1485 N N . SER A 1 198 ? 3.029 -39.25 -3.734 1 96.81 198 SER A N 1
ATOM 1486 C CA . SER A 1 198 ? 2.459 -40.562 -3.555 1 96.81 198 SER A CA 1
ATOM 1487 C C . SER A 1 198 ? 1.842 -40.719 -2.168 1 96.81 198 SER A C 1
ATOM 1489 O O . SER A 1 198 ? 0.873 -41.469 -1.993 1 96.81 198 SER A O 1
ATOM 1491 N N . SER A 1 199 ? 2.359 -40 -1.196 1 96.5 199 SER A N 1
ATOM 1492 C CA . SER A 1 199 ? 1.858 -40.125 0.17 1 96.5 199 SER A CA 1
ATOM 1493 C C . SER A 1 199 ? 0.579 -39.312 0.357 1 96.5 199 SER A C 1
ATOM 1495 O O . SER A 1 199 ? -0.249 -39.656 1.21 1 96.5 199 SER A O 1
ATOM 1497 N N . CYS A 1 200 ? 0.365 -38.375 -0.481 1 95.44 200 CYS A N 1
ATOM 1498 C CA . CYS A 1 200 ? -0.738 -37.438 -0.237 1 95.44 200 CYS A CA 1
ATOM 1499 C C . CYS A 1 200 ? -1.83 -37.594 -1.287 1 95.44 200 CYS A C 1
ATOM 1501 O O . CYS A 1 200 ? -2.895 -37 -1.185 1 95.44 200 CYS A O 1
ATOM 1503 N N . THR A 1 201 ? -1.55 -38.406 -2.314 1 95.44 201 THR A N 1
ATOM 1504 C CA . THR A 1 201 ? -2.521 -38.594 -3.383 1 95.44 201 THR A CA 1
ATOM 1505 C C . THR A 1 201 ? -2.547 -40.062 -3.822 1 95.44 201 THR A C 1
ATOM 1507 O O . THR A 1 201 ? -1.793 -40.906 -3.299 1 95.44 201 THR A O 1
ATOM 1510 N N . SER A 1 202 ? -3.414 -40.375 -4.812 1 96.25 202 SER A N 1
ATOM 1511 C CA . SER A 1 202 ? -3.51 -41.75 -5.336 1 96.25 202 SER A CA 1
ATOM 1512 C C . SER A 1 202 ? -2.629 -41.938 -6.566 1 96.25 202 SER A C 1
ATOM 1514 O O . SER A 1 202 ? -2.59 -43 -7.152 1 96.25 202 SER A O 1
ATOM 1516 N N . THR A 1 203 ? -1.949 -40.906 -6.902 1 97.88 203 THR A N 1
ATOM 1517 C CA . THR A 1 203 ? -1.093 -40.969 -8.078 1 97.88 203 THR A CA 1
ATOM 1518 C C . THR A 1 203 ? 0.132 -41.844 -7.828 1 97.88 203 THR A C 1
ATOM 1520 O O . THR A 1 203 ? 0.811 -41.688 -6.809 1 97.88 203 THR A O 1
ATOM 1523 N N . LYS A 1 204 ? 0.416 -42.781 -8.758 1 98.31 204 LYS A N 1
ATOM 1524 C CA . LYS A 1 204 ? 1.671 -43.531 -8.703 1 98.31 204 LYS A CA 1
ATOM 1525 C C . LYS A 1 204 ? 2.848 -42.656 -9.125 1 98.31 204 LYS A C 1
ATOM 1527 O O . LYS A 1 204 ? 2.756 -41.906 -10.094 1 98.31 204 LYS A O 1
ATOM 1532 N N . THR A 1 205 ? 3.885 -42.781 -8.32 1 98.44 205 THR A N 1
ATOM 1533 C CA . THR A 1 205 ? 5.012 -41.906 -8.656 1 98.44 205 THR A CA 1
ATOM 1534 C C . THR A 1 205 ? 6.285 -42.719 -8.828 1 98.44 205 THR A C 1
ATOM 1536 O O . THR A 1 205 ? 6.383 -43.844 -8.328 1 98.44 205 THR A O 1
ATOM 1539 N N . CYS A 1 206 ? 7.164 -42.219 -9.609 1 97.5 206 CYS A N 1
ATOM 1540 C CA . CYS A 1 206 ? 8.531 -42.719 -9.727 1 97.5 206 CYS A CA 1
ATOM 1541 C C . CYS A 1 206 ? 9.516 -41.562 -9.922 1 97.5 206 CYS A C 1
ATOM 1543 O O . CYS A 1 206 ? 9.117 -40.438 -10.281 1 97.5 206 CYS A O 1
ATOM 1545 N N . PHE A 1 207 ? 10.773 -41.844 -9.586 1 98.06 207 PHE A N 1
ATOM 1546 C CA . PHE A 1 207 ? 11.844 -40.875 -9.734 1 98.06 207 PHE A CA 1
ATOM 1547 C C . PHE A 1 207 ? 12.953 -41.438 -10.625 1 98.06 207 PHE A C 1
ATOM 1549 O O . PHE A 1 207 ? 13.273 -42.625 -10.555 1 98.06 207 PHE A O 1
ATOM 1556 N N . SER A 1 208 ? 13.484 -40.562 -11.492 1 97.94 208 SER A N 1
ATOM 1557 C CA . SER A 1 208 ? 14.703 -40.844 -12.25 1 97.94 208 SER A CA 1
ATOM 1558 C C . SER A 1 208 ? 15.711 -39.719 -12.133 1 97.94 208 SER A C 1
ATOM 1560 O O . SER A 1 208 ? 15.344 -38.531 -12.234 1 97.94 208 SER A O 1
ATOM 1562 N N . PRO A 1 209 ? 16.953 -40.031 -11.93 1 97.25 209 PRO A N 1
ATOM 1563 C CA . PRO A 1 209 ? 17.984 -39 -12.008 1 97.25 209 PRO A CA 1
ATOM 1564 C C . PRO A 1 209 ? 18.125 -38.406 -13.406 1 97.25 209 PRO A C 1
ATOM 1566 O O . PRO A 1 209 ? 18.031 -39.125 -14.398 1 97.25 209 PRO A O 1
ATOM 1569 N N . TRP A 1 210 ? 18.266 -37.156 -13.438 1 96.62 210 TRP A N 1
ATOM 1570 C CA . TRP A 1 210 ? 18.484 -36.469 -14.711 1 96.62 210 TRP A CA 1
ATOM 1571 C C . TRP A 1 210 ? 19.969 -36.531 -15.086 1 96.62 210 TRP A C 1
ATOM 1573 O O . TRP A 1 210 ? 20.719 -35.594 -14.758 1 96.62 210 TRP A O 1
ATOM 1583 N N . LEU A 1 211 ? 20.375 -37.562 -15.734 1 91.38 211 LEU A N 1
ATOM 1584 C CA . LEU A 1 211 ? 21.75 -37.812 -16.156 1 91.38 211 LEU A CA 1
ATOM 1585 C C . LEU A 1 211 ? 21.875 -37.75 -17.672 1 91.38 211 LEU A C 1
ATOM 1587 O O . LEU A 1 211 ? 21.172 -38.469 -18.391 1 91.38 211 LEU A O 1
ATOM 1591 N N . GLY A 1 212 ? 22.766 -36.906 -18.109 1 90.75 212 GLY A N 1
ATOM 1592 C CA . GLY A 1 212 ? 22.922 -36.781 -19.562 1 90.75 212 GLY A CA 1
ATOM 1593 C C . GLY A 1 212 ? 21.641 -36.344 -20.25 1 90.75 212 GLY A C 1
ATOM 1594 O O . GLY A 1 212 ? 20.875 -35.562 -19.719 1 90.75 212 GLY A O 1
ATOM 1595 N N . ARG A 1 213 ? 21.469 -36.781 -21.516 1 95.56 213 ARG A N 1
ATOM 1596 C CA . ARG A 1 213 ? 20.25 -36.5 -22.25 1 95.56 213 ARG A CA 1
ATOM 1597 C C . ARG A 1 213 ? 19.141 -37.469 -21.875 1 95.56 213 ARG A C 1
ATOM 1599 O O . ARG A 1 213 ? 19.188 -38.656 -22.234 1 95.56 213 ARG A O 1
ATOM 1606 N N . PHE A 1 214 ? 18.234 -37 -21.234 1 97.88 214 PHE A N 1
ATOM 1607 C CA . PHE A 1 214 ? 17.172 -37.844 -20.703 1 97.88 214 PHE A CA 1
ATOM 1608 C C . PHE A 1 214 ? 16.281 -38.375 -21.828 1 97.88 214 PHE A C 1
ATOM 1610 O O . PHE A 1 214 ? 15.914 -37.625 -22.734 1 97.88 214 PHE A O 1
ATOM 1617 N N . GLN A 1 215 ? 16 -39.625 -21.812 1 98.19 215 GLN A N 1
ATOM 1618 C CA . GLN A 1 215 ? 15.07 -40.219 -22.75 1 98.19 215 GLN A CA 1
ATOM 1619 C C . GLN A 1 215 ? 13.672 -40.344 -22.156 1 98.19 215 GLN A C 1
ATOM 1621 O O . GLN A 1 215 ? 13.453 -41.094 -21.203 1 98.19 215 GLN A O 1
ATOM 1626 N N . ILE A 1 216 ? 12.734 -39.656 -22.734 1 98.25 216 ILE A N 1
ATOM 1627 C CA . ILE A 1 216 ? 11.359 -39.688 -22.234 1 98.25 216 ILE A CA 1
ATOM 1628 C C . ILE A 1 216 ? 10.688 -41 -22.625 1 98.25 216 ILE A C 1
ATOM 1630 O O . ILE A 1 216 ? 10.672 -41.375 -23.797 1 98.25 216 ILE A O 1
ATOM 1634 N N . PRO A 1 217 ? 10.164 -41.688 -21.672 1 98.19 217 PRO A N 1
ATOM 1635 C CA . PRO A 1 217 ? 9.469 -42.938 -22 1 98.19 217 PRO A CA 1
ATOM 1636 C C . PRO A 1 217 ? 8.312 -42.719 -22.984 1 98.19 217 PRO A C 1
ATOM 1638 O O . PRO A 1 217 ? 7.621 -41.688 -22.906 1 98.19 217 PRO A O 1
ATOM 1641 N N . ASP A 1 218 ? 7.945 -43.688 -23.766 1 97.31 218 ASP A N 1
ATOM 1642 C CA . ASP A 1 218 ? 7.004 -43.531 -24.859 1 97.31 218 ASP A CA 1
ATOM 1643 C C . ASP A 1 218 ? 5.562 -43.531 -24.359 1 97.31 218 ASP A C 1
ATOM 1645 O O . ASP A 1 218 ? 4.648 -43.125 -25.094 1 97.31 218 ASP A O 1
ATOM 1649 N N . ASP A 1 219 ? 5.312 -43.906 -23.125 1 97.81 219 ASP A N 1
ATOM 1650 C CA . ASP A 1 219 ? 3.941 -44 -22.625 1 97.81 219 ASP A CA 1
ATOM 1651 C C . ASP A 1 219 ? 3.553 -42.719 -21.875 1 97.81 219 ASP A C 1
ATOM 1653 O O . ASP A 1 219 ? 2.459 -42.625 -21.312 1 97.81 219 ASP A O 1
ATOM 1657 N N . ILE A 1 220 ? 4.406 -41.75 -21.906 1 98.5 220 ILE A N 1
ATOM 1658 C CA . ILE A 1 220 ? 4.117 -40.469 -21.266 1 98.5 220 ILE A CA 1
ATOM 1659 C C . ILE A 1 220 ? 3.186 -39.656 -22.172 1 98.5 220 ILE A C 1
ATOM 1661 O O . ILE A 1 220 ? 3.369 -39.625 -23.391 1 98.5 220 ILE A O 1
ATOM 1665 N N . ASP A 1 221 ? 2.195 -39 -21.516 1 98.62 221 ASP A N 1
ATOM 1666 C CA . ASP A 1 221 ? 1.244 -38.156 -22.234 1 98.62 221 ASP A CA 1
ATOM 1667 C C . ASP A 1 221 ? 1.625 -36.688 -22.141 1 98.62 221 ASP A C 1
ATOM 1669 O O . ASP A 1 221 ? 1.445 -35.906 -23.094 1 98.62 221 ASP A O 1
ATOM 1673 N N . ILE A 1 222 ? 2.064 -36.281 -20.969 1 98.75 222 ILE A N 1
ATOM 1674 C CA . ILE A 1 222 ? 2.328 -34.875 -20.656 1 98.75 222 ILE A CA 1
ATOM 1675 C C . ILE A 1 222 ? 3.764 -34.719 -20.156 1 98.75 222 ILE A C 1
ATOM 1677 O O . ILE A 1 222 ? 4.203 -35.469 -19.266 1 98.75 222 ILE A O 1
ATOM 1681 N N . VAL A 1 223 ? 4.5 -33.812 -20.75 1 98.81 223 VAL A N 1
ATOM 1682 C CA . VAL A 1 223 ? 5.863 -33.5 -20.328 1 98.81 223 VAL A CA 1
ATOM 1683 C C . VAL A 1 223 ? 5.953 -32.031 -19.875 1 98.81 223 VAL A C 1
ATOM 1685 O O . VAL A 1 223 ? 5.582 -31.125 -20.625 1 98.81 223 VAL A O 1
ATOM 1688 N N . ILE A 1 224 ? 6.469 -31.812 -18.625 1 98.5 224 ILE A N 1
ATOM 1689 C CA . ILE A 1 224 ? 6.426 -30.469 -18.078 1 98.5 224 ILE A CA 1
ATOM 1690 C C . ILE A 1 224 ? 7.82 -30.047 -17.625 1 98.5 224 ILE A C 1
ATOM 1692 O O . ILE A 1 224 ? 8.461 -30.766 -16.844 1 98.5 224 ILE A O 1
ATOM 1696 N N . ASN A 1 225 ? 8.242 -28.922 -18.094 1 97.75 225 ASN A N 1
ATOM 1697 C CA . ASN A 1 225 ? 9.445 -28.297 -17.547 1 97.75 225 ASN A CA 1
ATOM 1698 C C . ASN A 1 225 ? 9.117 -27.375 -16.375 1 97.75 225 ASN A C 1
ATOM 1700 O O . ASN A 1 225 ? 8.492 -26.328 -16.547 1 97.75 225 ASN A O 1
ATOM 1704 N N . CYS A 1 226 ? 9.57 -27.75 -15.211 1 95.38 226 CYS A N 1
ATOM 1705 C CA . CYS A 1 226 ? 9.398 -26.922 -14.016 1 95.38 226 CYS A CA 1
ATOM 1706 C C . CYS A 1 226 ? 10.742 -26.438 -13.492 1 95.38 226 CYS A C 1
ATOM 1708 O O . CYS A 1 226 ? 10.867 -26.109 -12.312 1 95.38 226 CYS A O 1
ATOM 1710 N N . THR A 1 227 ? 11.805 -26.469 -14.336 1 93 227 THR A N 1
ATOM 1711 C CA . THR A 1 227 ? 13.125 -25.969 -13.977 1 93 227 THR A CA 1
ATOM 1712 C C . THR A 1 227 ? 13.305 -24.531 -14.453 1 93 227 THR A C 1
ATOM 1714 O O . THR A 1 227 ? 12.398 -23.953 -15.062 1 93 227 THR A O 1
ATOM 1717 N N . SER A 1 228 ? 14.539 -23.984 -14.141 1 87.94 228 SER A N 1
ATOM 1718 C CA . SER A 1 228 ? 14.844 -22.641 -14.594 1 87.94 228 SER A CA 1
ATOM 1719 C C . SER A 1 228 ? 15.547 -22.641 -15.945 1 87.94 228 SER A C 1
ATOM 1721 O O . SER A 1 228 ? 15.93 -21.594 -16.453 1 87.94 228 SER A O 1
ATOM 1723 N N . ILE A 1 229 ? 15.766 -23.797 -16.5 1 90.12 229 ILE A N 1
ATOM 1724 C CA . ILE A 1 229 ? 16.406 -23.875 -17.812 1 90.12 229 ILE A CA 1
ATOM 1725 C C . ILE A 1 229 ? 15.484 -23.25 -18.859 1 90.12 229 ILE A C 1
ATOM 1727 O O . ILE A 1 229 ? 14.359 -23.719 -19.062 1 90.12 229 ILE A O 1
ATOM 1731 N N . GLY A 1 230 ? 15.93 -22.219 -19.469 1 87.62 230 GLY A N 1
ATOM 1732 C CA . GLY A 1 230 ? 15.141 -21.453 -20.406 1 87.62 230 GLY A CA 1
ATOM 1733 C C . GLY A 1 230 ? 14.828 -20.047 -19.922 1 87.62 230 GLY A C 1
ATOM 1734 O O . GLY A 1 230 ? 14.406 -19.188 -20.703 1 87.62 230 GLY A O 1
ATOM 1735 N N . LEU A 1 231 ? 14.984 -19.828 -18.609 1 81.94 231 LEU A N 1
ATOM 1736 C CA . LEU A 1 231 ? 14.836 -18.5 -18.031 1 81.94 231 LEU A CA 1
ATOM 1737 C C . LEU A 1 231 ? 16.141 -17.703 -18.141 1 81.94 231 LEU A C 1
ATOM 1739 O O . LEU A 1 231 ? 17.219 -18.266 -18 1 81.94 231 LEU A O 1
ATOM 1743 N N . PRO A 1 232 ? 16.016 -16.422 -18.422 1 75.5 232 PRO A N 1
ATOM 1744 C CA . PRO A 1 232 ? 17.266 -15.648 -18.328 1 75.5 232 PRO A CA 1
ATOM 1745 C C . PRO A 1 232 ? 17.922 -15.727 -16.953 1 75.5 232 PRO A C 1
ATOM 1747 O O . PRO A 1 232 ? 17.234 -15.672 -15.938 1 75.5 232 PRO A O 1
ATOM 1750 N N . PRO A 1 233 ? 19.203 -15.938 -16.969 1 75.06 233 PRO A N 1
ATOM 1751 C CA . PRO A 1 233 ? 20.156 -15.875 -18.078 1 75.06 233 PRO A CA 1
ATOM 1752 C C . PRO A 1 233 ? 20.406 -17.234 -18.734 1 75.06 233 PRO A C 1
ATOM 1754 O O . PRO A 1 233 ? 21.328 -17.391 -19.531 1 75.06 233 PRO A O 1
ATOM 1757 N N . ARG A 1 234 ? 19.672 -18.203 -18.453 1 79.81 234 ARG A N 1
ATOM 1758 C CA . ARG A 1 234 ? 19.891 -19.562 -18.922 1 79.81 234 ARG A CA 1
ATOM 1759 C C . ARG A 1 234 ? 19.094 -19.859 -20.188 1 79.81 234 ARG A C 1
ATOM 1761 O O . ARG A 1 234 ? 18.594 -20.969 -20.375 1 79.81 234 ARG A O 1
ATOM 1768 N N . VAL A 1 235 ? 18.875 -18.984 -20.984 1 83.56 235 VAL A N 1
ATOM 1769 C CA . VAL A 1 235 ? 18 -19.125 -22.141 1 83.56 235 VAL A CA 1
ATOM 1770 C C . VAL A 1 235 ? 18.656 -20.016 -23.188 1 83.56 235 VAL A C 1
ATOM 1772 O O . VAL A 1 235 ? 17.953 -20.703 -23.938 1 83.56 235 VAL A O 1
ATOM 1775 N N . ASP A 1 236 ? 19.969 -20.047 -23.203 1 87 236 ASP A N 1
ATOM 1776 C CA . ASP A 1 236 ? 20.688 -20.766 -24.25 1 87 236 ASP A CA 1
ATOM 1777 C C . ASP A 1 236 ? 21.172 -22.125 -23.75 1 87 236 ASP A C 1
ATOM 1779 O O . ASP A 1 236 ? 21.766 -22.891 -24.516 1 87 236 ASP A O 1
ATOM 1783 N N . VAL A 1 237 ? 20.844 -22.375 -22.578 1 87.31 237 VAL A N 1
ATOM 1784 C CA . VAL A 1 237 ? 21.266 -23.656 -22.016 1 87.31 237 VAL A CA 1
ATOM 1785 C C . VAL A 1 237 ? 20.469 -24.797 -22.641 1 87.31 237 VAL A C 1
ATOM 1787 O O . VAL A 1 237 ? 19.266 -24.672 -22.844 1 87.31 237 VAL A O 1
ATOM 1790 N N . ASP A 1 238 ? 21.188 -25.797 -22.984 1 89.25 238 ASP A N 1
ATOM 1791 C CA . ASP A 1 238 ? 20.578 -26.969 -23.578 1 89.25 238 ASP A CA 1
ATOM 1792 C C . ASP A 1 238 ? 19.688 -27.703 -22.562 1 89.25 238 ASP A C 1
ATOM 1794 O O . ASP A 1 238 ? 20.125 -27.984 -21.453 1 89.25 238 ASP A O 1
ATOM 1798 N N . PHE A 1 239 ? 18.422 -27.906 -23.078 1 92.19 239 PHE A N 1
ATOM 1799 C CA . PHE A 1 239 ? 17.562 -28.734 -22.266 1 92.19 239 PHE A CA 1
ATOM 1800 C C . PHE A 1 239 ? 17.938 -30.219 -22.406 1 92.19 239 PHE A C 1
ATOM 1802 O O . PHE A 1 239 ? 17.625 -30.844 -23.422 1 92.19 239 PHE A O 1
ATOM 1809 N N . GLN A 1 240 ? 18.703 -30.828 -21.766 1 94.06 240 GLN A N 1
ATOM 1810 C CA . GLN A 1 240 ? 19.344 -32.125 -21.812 1 94.06 240 GLN A CA 1
ATOM 1811 C C . GLN A 1 240 ? 18.312 -33.25 -21.922 1 94.06 240 GLN A C 1
ATOM 1813 O O . GLN A 1 240 ? 18.328 -34.188 -21.141 1 94.06 240 GLN A O 1
ATOM 1818 N N . VAL A 1 241 ? 17.531 -33.188 -22.922 1 97.06 241 VAL A N 1
ATOM 1819 C CA . VAL A 1 241 ? 16.562 -34.219 -23.266 1 97.06 241 VAL A CA 1
ATOM 1820 C C . VAL A 1 241 ? 16.828 -34.719 -24.688 1 97.06 241 VAL A C 1
ATOM 1822 O O . VAL A 1 241 ? 17.219 -33.938 -25.562 1 97.06 241 VAL A O 1
ATOM 1825 N N . ASP A 1 242 ? 16.75 -36 -24.859 1 97.5 242 ASP A N 1
ATOM 1826 C CA . ASP A 1 242 ? 16.75 -36.562 -26.219 1 97.5 242 ASP A CA 1
ATOM 1827 C C . ASP A 1 242 ? 15.453 -36.219 -26.953 1 97.5 242 ASP A C 1
ATOM 1829 O O . ASP A 1 242 ? 14.438 -36.906 -26.797 1 97.5 242 ASP A O 1
ATOM 1833 N N . THR A 1 243 ? 15.5 -35.281 -27.844 1 96.88 243 THR A N 1
ATOM 1834 C CA . THR A 1 243 ? 14.312 -34.719 -28.469 1 96.88 243 THR A CA 1
ATOM 1835 C C . THR A 1 243 ? 13.648 -35.75 -29.391 1 96.88 243 THR A C 1
ATOM 1837 O O . THR A 1 243 ? 12.477 -35.594 -29.766 1 96.88 243 THR A O 1
ATOM 1840 N N . SER A 1 244 ? 14.406 -36.688 -29.75 1 97.31 244 SER A N 1
ATOM 1841 C CA . SER A 1 244 ? 13.828 -37.75 -30.594 1 97.31 244 SER A CA 1
ATOM 1842 C C . SER A 1 244 ? 12.781 -38.562 -29.844 1 97.31 244 SER A C 1
ATOM 1844 O O . SER A 1 244 ? 11.977 -39.25 -30.453 1 97.31 244 SER A O 1
ATOM 1846 N N . THR A 1 245 ? 12.781 -38.406 -28.562 1 98.38 245 THR A N 1
ATOM 1847 C CA . THR A 1 245 ? 11.852 -39.188 -27.734 1 98.38 245 THR A CA 1
ATOM 1848 C C . THR A 1 245 ? 10.578 -38.375 -27.484 1 98.38 245 THR A C 1
ATOM 1850 O O . THR A 1 245 ? 9.633 -38.875 -26.875 1 98.38 245 THR A O 1
ATOM 1853 N N . LEU A 1 246 ? 10.562 -37.188 -27.906 1 98.44 246 LEU A N 1
ATOM 1854 C CA . LEU A 1 246 ? 9.312 -36.406 -27.953 1 98.44 246 LEU A CA 1
ATOM 1855 C C . LEU A 1 246 ? 8.422 -36.906 -29.094 1 98.44 246 LEU A C 1
ATOM 1857 O O . LEU A 1 246 ? 8.82 -36.875 -30.266 1 98.44 246 LEU A O 1
ATOM 1861 N N . LEU A 1 247 ? 7.262 -37.281 -28.734 1 98.44 247 LEU A N 1
ATOM 1862 C CA . LEU A 1 247 ? 6.348 -37.844 -29.734 1 98.44 247 LEU A CA 1
ATOM 1863 C C . LEU A 1 247 ? 5.203 -36.875 -30.016 1 98.44 247 LEU A C 1
ATOM 1865 O O . LEU A 1 247 ? 4.73 -36.188 -29.125 1 98.44 247 LEU A O 1
ATOM 1869 N N . PRO A 1 248 ? 4.656 -36.875 -31.188 1 98.19 248 PRO A N 1
ATOM 1870 C CA . PRO A 1 248 ? 3.635 -35.906 -31.594 1 98.19 248 PRO A CA 1
ATOM 1871 C C . PRO A 1 248 ? 2.398 -35.938 -30.703 1 98.19 248 PRO A C 1
ATOM 1873 O O . PRO A 1 248 ? 1.735 -34.938 -30.516 1 98.19 248 PRO A O 1
ATOM 1876 N N . ARG A 1 249 ? 2.061 -37.062 -30.125 1 97.81 249 ARG A N 1
ATOM 1877 C CA . ARG A 1 249 ? 0.854 -37.188 -29.312 1 97.81 249 ARG A CA 1
ATOM 1878 C C . ARG A 1 249 ? 1.044 -36.531 -27.953 1 97.81 249 ARG A C 1
ATOM 1880 O O . ARG A 1 249 ? 0.075 -36.312 -27.219 1 97.81 249 ARG A O 1
ATOM 1887 N N . MET A 1 250 ? 2.275 -36.219 -27.578 1 98.56 250 MET A N 1
ATOM 1888 C CA . MET A 1 250 ? 2.566 -35.656 -26.25 1 98.56 250 MET A CA 1
ATOM 1889 C C . MET A 1 250 ? 2.201 -34.188 -26.188 1 98.56 250 MET A C 1
ATOM 1891 O O . MET A 1 250 ? 2.254 -33.469 -27.203 1 98.56 250 MET A O 1
ATOM 1895 N N . THR A 1 251 ? 1.723 -33.781 -25.047 1 98.69 251 THR A N 1
ATOM 1896 C CA . THR A 1 251 ? 1.631 -32.344 -24.719 1 98.69 251 THR A CA 1
ATOM 1897 C C . THR A 1 251 ? 2.83 -31.922 -23.875 1 98.69 251 THR A C 1
ATOM 1899 O O . THR A 1 251 ? 3.125 -32.531 -22.844 1 98.69 251 THR A O 1
ATOM 1902 N N . VAL A 1 252 ? 3.533 -30.891 -24.375 1 98.62 252 VAL A N 1
ATOM 1903 C CA . VAL A 1 252 ? 4.73 -30.391 -23.703 1 98.62 252 VAL A CA 1
ATOM 1904 C C . VAL A 1 252 ? 4.477 -28.984 -23.156 1 98.62 252 VAL A C 1
ATOM 1906 O O . VAL A 1 252 ? 4.066 -28.094 -23.891 1 98.62 252 VAL A O 1
ATOM 1909 N N . ALA A 1 253 ? 4.676 -28.891 -21.828 1 98.12 253 ALA A N 1
ATOM 1910 C CA . ALA A 1 253 ? 4.383 -27.609 -21.172 1 98.12 253 ALA A CA 1
ATOM 1911 C C . ALA A 1 253 ? 5.621 -27.062 -20.469 1 98.12 253 ALA A C 1
ATOM 1913 O O . ALA A 1 253 ? 6.531 -27.828 -20.125 1 98.12 253 ALA A O 1
ATOM 1914 N N . ASP A 1 254 ? 5.625 -25.797 -20.328 1 96.62 254 ASP A N 1
ATOM 1915 C CA . ASP A 1 254 ? 6.688 -25.062 -19.656 1 96.62 254 ASP A CA 1
ATOM 1916 C C . ASP A 1 254 ? 6.113 -24.062 -18.656 1 96.62 254 ASP A C 1
ATOM 1918 O O . ASP A 1 254 ? 5.133 -23.375 -18.953 1 96.62 254 ASP A O 1
ATOM 1922 N N . VAL A 1 255 ? 6.73 -23.953 -17.453 1 93.69 255 VAL A N 1
ATOM 1923 C CA . VAL A 1 255 ? 6.234 -22.984 -16.469 1 93.69 255 VAL A CA 1
ATOM 1924 C C . VAL A 1 255 ? 6.816 -21.609 -16.75 1 93.69 255 VAL A C 1
ATOM 1926 O O . VAL A 1 255 ? 6.355 -20.609 -16.203 1 93.69 255 VAL A O 1
ATOM 1929 N N . ILE A 1 256 ? 7.816 -21.531 -17.609 1 89.56 256 ILE A N 1
ATOM 1930 C CA . ILE A 1 256 ? 8.469 -20.266 -17.969 1 89.56 256 ILE A CA 1
ATOM 1931 C C . ILE A 1 256 ? 7.559 -19.469 -18.891 1 89.56 256 ILE A C 1
ATOM 1933 O O . ILE A 1 256 ? 7.156 -19.938 -19.953 1 89.56 256 ILE A O 1
ATOM 1937 N N . ALA A 1 257 ? 7.258 -18.312 -18.484 1 86.25 257 ALA A N 1
ATOM 1938 C CA . ALA A 1 257 ? 6.352 -17.453 -19.234 1 86.25 257 ALA A CA 1
ATOM 1939 C C . ALA A 1 257 ? 7.125 -16.516 -20.156 1 86.25 257 ALA A C 1
ATOM 1941 O O . ALA A 1 257 ? 6.617 -16.109 -21.203 1 86.25 257 ALA A O 1
ATOM 1942 N N . ASN A 1 258 ? 8.336 -16.156 -19.703 1 80 258 ASN A N 1
ATOM 1943 C CA . ASN A 1 258 ? 9.195 -15.258 -20.453 1 80 258 ASN A CA 1
ATOM 1944 C C . ASN A 1 258 ? 10.641 -15.734 -20.469 1 80 258 ASN A C 1
ATOM 1946 O O . ASN A 1 258 ? 11.32 -15.711 -19.438 1 80 258 ASN A O 1
ATOM 1950 N N . PRO A 1 259 ? 11.07 -16.125 -21.656 1 85.31 259 PRO A N 1
ATOM 1951 C CA . PRO A 1 259 ? 10.422 -16.078 -22.969 1 85.31 259 PRO A CA 1
ATOM 1952 C C . PRO A 1 259 ? 9.305 -17.109 -23.125 1 85.31 259 PRO A C 1
ATOM 1954 O O . PRO A 1 259 ? 9.352 -18.172 -22.484 1 85.31 259 PRO A O 1
ATOM 1957 N N . ALA A 1 260 ? 8.398 -16.812 -24 1 85.25 260 ALA A N 1
ATOM 1958 C CA . ALA A 1 260 ? 7.258 -17.688 -24.219 1 85.25 260 ALA A CA 1
ATOM 1959 C C . ALA A 1 260 ? 7.68 -18.938 -24.984 1 85.25 260 ALA A C 1
ATOM 1961 O O . ALA A 1 260 ? 7.102 -20.016 -24.797 1 85.25 260 ALA A O 1
ATOM 1962 N N . ASN A 1 261 ? 8.578 -18.781 -25.906 1 91.25 261 ASN A N 1
ATOM 1963 C CA . ASN A 1 261 ? 9.07 -19.922 -26.688 1 91.25 261 ASN A CA 1
ATOM 1964 C C . ASN A 1 261 ? 10.484 -20.312 -26.266 1 91.25 261 ASN A C 1
ATOM 1966 O O . ASN A 1 261 ? 11.461 -19.922 -26.906 1 91.25 261 ASN A O 1
ATOM 1970 N N . THR A 1 262 ? 10.602 -21.172 -25.312 1 93.44 262 THR A N 1
ATOM 1971 C CA . THR A 1 262 ? 11.891 -21.688 -24.875 1 93.44 262 THR A CA 1
ATOM 1972 C C . THR A 1 262 ? 12.445 -22.688 -25.875 1 93.44 262 THR A C 1
ATOM 1974 O O . THR A 1 262 ? 11.711 -23.188 -26.734 1 93.44 262 THR A O 1
ATOM 1977 N N . LYS A 1 263 ? 13.703 -22.984 -25.734 1 94.88 263 LYS A N 1
ATOM 1978 C CA . LYS A 1 263 ? 14.305 -23.984 -26.609 1 94.88 263 LYS A CA 1
ATOM 1979 C C . LYS A 1 263 ? 13.609 -25.344 -26.469 1 94.88 263 LYS A C 1
ATOM 1981 O O . LYS A 1 263 ? 13.445 -26.062 -27.438 1 94.88 263 LYS A O 1
ATOM 1986 N N . PHE A 1 264 ? 13.273 -25.609 -25.312 1 96.19 264 PHE A N 1
ATOM 1987 C CA . PHE A 1 264 ? 12.578 -26.859 -25.031 1 96.19 264 PHE A CA 1
ATOM 1988 C C . PHE A 1 264 ? 11.25 -26.922 -25.781 1 96.19 264 PHE A C 1
ATOM 1990 O O . PHE A 1 264 ? 10.953 -27.906 -26.453 1 96.19 264 PHE A O 1
ATOM 1997 N N . LEU A 1 265 ? 10.461 -25.891 -25.656 1 96.88 265 LEU A N 1
ATOM 1998 C CA . LEU A 1 265 ? 9.164 -25.844 -26.344 1 96.88 265 LEU A CA 1
ATOM 1999 C C . LEU A 1 265 ? 9.344 -25.859 -27.859 1 96.88 265 LEU A C 1
ATOM 2001 O O . LEU A 1 265 ? 8.555 -26.469 -28.578 1 96.88 265 LEU A O 1
ATOM 2005 N N . GLN A 1 266 ? 10.375 -25.156 -28.281 1 96.56 266 GLN A N 1
ATOM 2006 C CA . GLN A 1 266 ? 10.648 -25.156 -29.719 1 96.56 266 GLN A CA 1
ATOM 2007 C C . GLN A 1 266 ? 10.938 -26.578 -30.219 1 96.56 266 GLN A C 1
ATOM 2009 O O . GLN A 1 266 ? 10.414 -26.984 -31.266 1 96.56 266 GLN A O 1
ATOM 2014 N N . SER A 1 267 ? 11.797 -27.25 -29.516 1 97 267 SER A N 1
ATOM 2015 C CA . SER A 1 267 ? 12.109 -28.625 -29.875 1 97 267 SER A CA 1
ATOM 2016 C C . SER A 1 267 ? 10.844 -29.484 -29.922 1 97 267 SER A C 1
ATOM 2018 O O . SER A 1 267 ? 10.695 -30.328 -30.812 1 97 267 SER A O 1
ATOM 2020 N N . ALA A 1 268 ? 9.977 -29.312 -29 1 98.12 268 ALA A N 1
ATOM 2021 C CA . ALA A 1 268 ? 8.719 -30.047 -28.953 1 98.12 268 ALA A CA 1
ATOM 2022 C C . ALA A 1 268 ? 7.848 -29.734 -30.156 1 98.12 268 ALA A C 1
ATOM 2024 O O . ALA A 1 268 ? 7.25 -30.625 -30.766 1 98.12 268 ALA A O 1
ATOM 2025 N N . ARG A 1 269 ? 7.777 -28.516 -30.5 1 97.62 269 ARG A N 1
ATOM 2026 C CA . ARG A 1 269 ? 7.027 -28.109 -31.688 1 97.62 269 ARG A CA 1
ATOM 2027 C C . ARG A 1 269 ? 7.57 -28.781 -32.938 1 97.62 269 ARG A C 1
ATOM 2029 O O . ARG A 1 269 ? 6.805 -29.234 -33.781 1 97.62 269 ARG A O 1
ATOM 2036 N N . ASP A 1 270 ? 8.883 -28.766 -33 1 97.62 270 ASP A N 1
ATOM 2037 C CA . ASP A 1 270 ? 9.547 -29.359 -34.188 1 97.62 270 ASP A CA 1
ATOM 2038 C C . ASP A 1 270 ? 9.203 -30.844 -34.312 1 97.62 270 ASP A C 1
ATOM 2040 O O . ASP A 1 270 ? 9.234 -31.391 -35.406 1 97.62 270 ASP A O 1
ATOM 2044 N N . ARG A 1 271 ? 8.906 -31.422 -33.25 1 98.06 271 ARG A N 1
ATOM 2045 C CA . ARG A 1 271 ? 8.594 -32.844 -33.219 1 98.06 271 ARG A CA 1
ATOM 2046 C C . ARG A 1 271 ? 7.094 -33.094 -33.406 1 98.06 271 ARG A C 1
ATOM 2048 O O . ARG A 1 271 ? 6.633 -34.219 -33.375 1 98.06 271 ARG A O 1
ATOM 2055 N N . GLY A 1 272 ? 6.293 -32 -33.469 1 98.12 272 GLY A N 1
ATOM 2056 C CA . GLY A 1 272 ? 4.867 -32.094 -33.719 1 98.12 272 GLY A CA 1
ATOM 2057 C C . GLY A 1 272 ? 4.031 -32.188 -32.469 1 98.12 272 GLY A C 1
ATOM 2058 O O . GLY A 1 272 ? 2.83 -32.469 -32.5 1 98.12 272 GLY A O 1
ATOM 2059 N N . CYS A 1 273 ? 4.566 -31.938 -31.312 1 98.38 273 CYS A N 1
ATOM 2060 C CA . CYS A 1 273 ? 3.836 -31.984 -30.047 1 98.38 273 CYS A CA 1
ATOM 2061 C C . CYS A 1 273 ? 2.916 -30.781 -29.906 1 98.38 273 CYS A C 1
ATOM 2063 O O . CYS A 1 273 ? 3.146 -29.734 -30.516 1 98.38 273 CYS A O 1
ATOM 2065 N N . THR A 1 274 ? 1.844 -31 -29.156 1 98.12 274 THR A N 1
ATOM 2066 C CA . THR A 1 274 ? 1.122 -29.844 -28.625 1 98.12 274 THR A CA 1
ATOM 2067 C C . THR A 1 274 ? 1.928 -29.172 -27.531 1 98.12 274 THR A C 1
ATOM 2069 O O . THR A 1 274 ? 2.455 -29.828 -26.641 1 98.12 274 THR A O 1
ATOM 2072 N N . VAL A 1 275 ? 1.997 -27.781 -27.594 1 97.88 275 VAL A N 1
ATOM 2073 C CA . VAL A 1 275 ? 2.848 -27.109 -26.625 1 97.88 275 VAL A CA 1
ATOM 2074 C C . VAL A 1 275 ? 2.02 -26.094 -25.828 1 97.88 275 VAL A C 1
ATOM 2076 O O . VAL A 1 275 ? 1.035 -25.562 -26.328 1 97.88 275 VAL A O 1
ATOM 2079 N N . LEU A 1 276 ? 2.428 -25.938 -24.578 1 96.56 276 LEU A N 1
ATOM 2080 C CA . LEU A 1 276 ? 1.857 -24.953 -23.672 1 96.56 276 LEU A CA 1
ATOM 2081 C C . LEU A 1 276 ? 2.955 -24.141 -22.984 1 96.56 276 LEU A C 1
ATOM 2083 O O . LEU A 1 276 ? 3.801 -24.703 -22.297 1 96.56 276 LEU A O 1
ATOM 2087 N N . ASP A 1 277 ? 2.912 -22.797 -23.188 1 93.69 277 ASP A N 1
ATOM 2088 C CA . ASP A 1 277 ? 3.904 -21.953 -22.516 1 93.69 277 ASP A CA 1
ATOM 2089 C C . ASP A 1 277 ? 3.43 -21.547 -21.125 1 93.69 277 ASP A C 1
ATOM 2091 O O . ASP A 1 277 ? 2.363 -21.969 -20.672 1 93.69 277 ASP A O 1
ATOM 2095 N N . GLY A 1 278 ? 4.207 -20.766 -20.484 1 93.19 278 GLY A N 1
ATOM 2096 C CA . GLY A 1 278 ? 3.969 -20.484 -19.078 1 93.19 278 GLY A CA 1
ATOM 2097 C C . GLY A 1 278 ? 3.025 -19.312 -18.859 1 93.19 278 GLY A C 1
ATOM 2098 O O . GLY A 1 278 ? 2.646 -19.016 -17.734 1 93.19 278 GLY A O 1
ATOM 2099 N N . ARG A 1 279 ? 2.543 -18.656 -19.844 1 90.88 279 ARG A N 1
ATOM 2100 C CA . ARG A 1 279 ? 1.701 -17.469 -19.719 1 90.88 279 ARG A CA 1
ATOM 2101 C C . ARG A 1 279 ? 0.337 -17.828 -19.141 1 90.88 279 ARG A C 1
ATOM 2103 O O . ARG A 1 279 ? -0.249 -17.031 -18.391 1 90.88 279 ARG A O 1
ATOM 2110 N N . GLY A 1 280 ? -0.111 -18.984 -19.531 1 93.31 280 GLY A N 1
ATOM 2111 C CA . GLY A 1 280 ? -1.373 -19.438 -18.969 1 93.31 280 GLY A CA 1
ATOM 2112 C C . GLY A 1 280 ? -1.348 -19.547 -17.453 1 93.31 280 GLY A C 1
ATOM 2113 O O . GLY A 1 280 ? -2.289 -19.125 -16.781 1 93.31 280 GLY A O 1
ATOM 2114 N N . MET A 1 281 ? -0.291 -20.109 -16.969 1 93.75 281 MET A N 1
ATOM 2115 C CA . MET A 1 281 ? -0.13 -20.234 -15.516 1 93.75 281 MET A CA 1
ATOM 2116 C C . MET A 1 281 ? -0.128 -18.859 -14.859 1 93.75 281 MET A C 1
ATOM 2118 O O . MET A 1 281 ? -0.788 -18.641 -13.844 1 93.75 281 MET A O 1
ATOM 2122 N N . LEU A 1 282 ? 0.597 -17.922 -15.477 1 92.88 282 LEU A N 1
ATOM 2123 C CA . LEU A 1 282 ? 0.715 -16.562 -14.953 1 92.88 282 LEU A CA 1
ATOM 2124 C C . LEU A 1 282 ? -0.648 -15.883 -14.898 1 92.88 282 LEU A C 1
ATOM 2126 O O . LEU A 1 282 ? -1.021 -15.312 -13.867 1 92.88 282 LEU A O 1
ATOM 2130 N N . VAL A 1 283 ? -1.414 -16 -15.914 1 95.81 283 VAL A N 1
ATOM 2131 C CA . VAL A 1 283 ? -2.725 -15.367 -16.016 1 95.81 283 VAL A CA 1
ATOM 2132 C C . VAL A 1 283 ? -3.701 -16.047 -15.055 1 95.81 283 VAL A C 1
ATOM 2134 O O . VAL A 1 283 ? -4.395 -15.367 -14.289 1 95.81 283 VAL A O 1
ATOM 2137 N N . ASN A 1 284 ? -3.713 -17.328 -15.094 1 97 284 ASN A N 1
ATOM 2138 C CA . ASN A 1 284 ? -4.715 -18.062 -14.328 1 97 284 ASN A CA 1
ATOM 2139 C C . ASN A 1 284 ? -4.477 -17.953 -12.828 1 97 284 ASN A C 1
ATOM 2141 O O . ASN A 1 284 ? -5.43 -17.891 -12.047 1 97 284 ASN A O 1
ATOM 2145 N N . GLN A 1 285 ? -3.246 -18.016 -12.422 1 96.62 285 GLN A N 1
ATOM 2146 C CA . GLN A 1 285 ? -3.006 -17.828 -11 1 96.62 285 GLN A CA 1
ATOM 2147 C C . GLN A 1 285 ? -3.494 -16.469 -10.531 1 96.62 285 GLN A C 1
ATOM 2149 O O . GLN A 1 285 ? -4.023 -16.328 -9.43 1 96.62 285 GLN A O 1
ATOM 2154 N N . ALA A 1 286 ? -3.326 -15.438 -11.352 1 97.62 286 ALA A N 1
ATOM 2155 C CA . ALA A 1 286 ? -3.801 -14.094 -11.031 1 97.62 286 ALA A CA 1
ATOM 2156 C C . ALA A 1 286 ? -5.328 -14.047 -10.992 1 97.62 286 ALA A C 1
ATOM 2158 O O . ALA A 1 286 ? -5.91 -13.391 -10.125 1 97.62 286 ALA A O 1
ATOM 2159 N N . CYS A 1 287 ? -5.938 -14.742 -11.922 1 98.31 287 CYS A N 1
ATOM 2160 C CA . CYS A 1 287 ? -7.391 -14.828 -11.953 1 98.31 287 CYS A CA 1
ATOM 2161 C C . CYS A 1 287 ? -7.926 -15.43 -10.656 1 98.31 287 CYS A C 1
ATOM 2163 O O . CYS A 1 287 ? -8.891 -14.922 -10.086 1 98.31 287 CYS A O 1
ATOM 2165 N N . ILE A 1 288 ? -7.32 -16.438 -10.25 1 98.19 288 ILE A N 1
ATOM 2166 C CA . ILE A 1 288 ? -7.77 -17.125 -9.047 1 98.19 288 ILE A CA 1
ATOM 2167 C C . ILE A 1 288 ? -7.59 -16.219 -7.836 1 98.19 288 ILE A C 1
ATOM 2169 O O . ILE A 1 288 ? -8.492 -16.094 -7.004 1 98.19 288 ILE A O 1
ATOM 2173 N N . ALA A 1 289 ? -6.457 -15.602 -7.711 1 98.5 289 ALA A N 1
ATOM 2174 C CA . ALA A 1 289 ? -6.211 -14.672 -6.609 1 98.5 289 ALA A CA 1
ATOM 2175 C C . ALA A 1 289 ? -7.246 -13.555 -6.594 1 98.5 289 ALA A C 1
ATOM 2177 O O . ALA A 1 289 ? -7.805 -13.227 -5.543 1 98.5 289 ALA A O 1
ATOM 2178 N N . PHE A 1 290 ? -7.508 -12.992 -7.801 1 98.75 290 PHE A N 1
ATOM 2179 C CA . PHE A 1 290 ? -8.508 -11.938 -7.957 1 98.75 290 PHE A CA 1
ATOM 2180 C C . PHE A 1 290 ? -9.852 -12.383 -7.406 1 98.75 290 PHE A C 1
ATOM 2182 O O . PHE A 1 290 ? -10.5 -11.641 -6.66 1 98.75 290 PHE A O 1
ATOM 2189 N N . LYS A 1 291 ? -10.234 -13.547 -7.75 1 98.69 291 LYS A N 1
ATOM 2190 C CA . LYS A 1 291 ? -11.516 -14.07 -7.293 1 98.69 291 LYS A CA 1
ATOM 2191 C C . LYS A 1 291 ? -11.523 -14.281 -5.781 1 98.69 291 LYS A C 1
ATOM 2193 O O . LYS A 1 291 ? -12.5 -13.961 -5.105 1 98.69 291 LYS A O 1
ATOM 2198 N N . LEU A 1 292 ? -10.508 -14.812 -5.289 1 98.5 292 LEU A N 1
ATOM 2199 C CA . LEU A 1 292 ? -10.398 -15.07 -3.855 1 98.5 292 LEU A CA 1
ATOM 2200 C C . LEU A 1 292 ? -10.523 -13.781 -3.059 1 98.5 292 LEU A C 1
ATOM 2202 O O . LEU A 1 292 ? -11.141 -13.766 -1.989 1 98.5 292 LEU A O 1
ATOM 2206 N N . TRP A 1 293 ? -9.984 -12.664 -3.525 1 98.62 293 TRP A N 1
ATOM 2207 C CA . TRP A 1 293 ? -9.977 -11.398 -2.805 1 98.62 293 TRP A CA 1
ATOM 2208 C C . TRP A 1 293 ? -11.297 -10.656 -2.994 1 98.62 293 TRP A C 1
ATOM 2210 O O . TRP A 1 293 ? -11.859 -10.125 -2.033 1 98.62 293 TRP A O 1
ATOM 2220 N N . THR A 1 294 ? -11.836 -10.664 -4.23 1 98.31 294 THR A N 1
ATOM 2221 C CA . THR A 1 294 ? -12.906 -9.727 -4.555 1 98.31 294 THR A CA 1
ATOM 2222 C C . THR A 1 294 ? -14.266 -10.43 -4.523 1 98.31 294 THR A C 1
ATOM 2224 O O . THR A 1 294 ? -15.305 -9.781 -4.402 1 98.31 294 THR A O 1
ATOM 2227 N N . GLY A 1 295 ? -14.234 -11.742 -4.789 1 98 295 GLY A N 1
ATOM 2228 C CA . GLY A 1 295 ? -15.477 -12.484 -4.938 1 98 295 GLY A CA 1
ATOM 2229 C C . GLY A 1 295 ? -16.062 -12.383 -6.328 1 98 295 GLY A C 1
ATOM 2230 O O . GLY A 1 295 ? -17.047 -13.055 -6.645 1 98 295 GLY A O 1
ATOM 2231 N N . HIS A 1 296 ? -15.5 -11.594 -7.188 1 97.88 296 HIS A N 1
ATOM 2232 C CA . HIS A 1 296 ? -15.984 -11.422 -8.555 1 97.88 296 HIS A CA 1
ATOM 2233 C C . HIS A 1 296 ? -15.391 -12.477 -9.484 1 97.88 296 HIS A C 1
ATOM 2235 O O . HIS A 1 296 ? -14.227 -12.844 -9.344 1 97.88 296 HIS A O 1
ATOM 2241 N N . GLU A 1 297 ? -16.156 -12.898 -10.453 1 98.12 297 GLU A N 1
ATOM 2242 C CA . GLU A 1 297 ? -15.641 -13.812 -11.469 1 98.12 297 GLU A CA 1
ATOM 2243 C C . GLU A 1 297 ? -14.688 -13.094 -12.414 1 98.12 297 GLU A C 1
ATOM 2245 O O . GLU A 1 297 ? -15.055 -12.094 -13.039 1 98.12 297 GLU A O 1
ATOM 2250 N N . PRO A 1 298 ? -13.5 -13.586 -12.492 1 97.88 298 PRO A N 1
ATOM 2251 C CA . PRO A 1 298 ? -12.539 -12.906 -13.375 1 97.88 298 PRO A CA 1
ATOM 2252 C C . PRO A 1 298 ? -12.867 -13.102 -14.852 1 97.88 298 PRO A C 1
ATOM 2254 O O . PRO A 1 298 ? -13.383 -14.148 -15.25 1 97.88 298 PRO A O 1
ATOM 2257 N N . ASN A 1 299 ? -12.648 -12.094 -15.648 1 97.81 299 ASN A N 1
ATOM 2258 C CA . ASN A 1 299 ? -12.578 -12.195 -17.109 1 97.81 299 ASN A CA 1
ATOM 2259 C C . ASN A 1 299 ? -11.148 -12.406 -17.578 1 97.81 299 ASN A C 1
ATOM 2261 O O . ASN A 1 299 ? -10.375 -11.453 -17.703 1 97.81 299 ASN A O 1
ATOM 2265 N N . SER A 1 300 ? -10.828 -13.602 -17.969 1 96.62 300 SER A N 1
ATOM 2266 C CA . SER A 1 300 ? -9.453 -13.961 -18.281 1 96.62 300 SER A CA 1
ATOM 2267 C C . SER A 1 300 ? -8.922 -13.156 -19.453 1 96.62 300 SER A 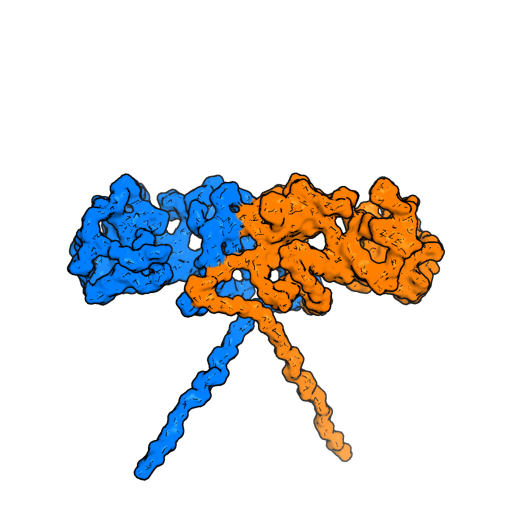C 1
ATOM 2269 O O . SER A 1 300 ? -7.719 -12.898 -19.547 1 96.62 300 SER A O 1
ATOM 2271 N N . GLU A 1 301 ? -9.742 -12.773 -20.328 1 97.06 301 GLU A N 1
ATOM 2272 C CA . GLU A 1 301 ? -9.312 -12.016 -21.5 1 97.06 301 GLU A CA 1
ATOM 2273 C C . GLU A 1 301 ? -8.727 -10.664 -21.109 1 97.06 301 GLU A C 1
ATOM 2275 O O . GLU A 1 301 ? -7.812 -10.164 -21.766 1 97.06 301 GLU A O 1
ATOM 2280 N N . VAL A 1 302 ? -9.273 -10.102 -20.016 1 97.62 302 VAL A N 1
ATOM 2281 C CA . VAL A 1 302 ? -8.773 -8.828 -19.531 1 97.62 302 VAL A CA 1
ATOM 2282 C C . VAL A 1 302 ? -7.328 -8.984 -19.047 1 97.62 302 VAL A C 1
ATOM 2284 O O . VAL A 1 302 ? -6.473 -8.148 -19.328 1 97.62 302 VAL A O 1
ATOM 2287 N N . PHE A 1 303 ? -7.105 -10.078 -18.359 1 97.31 303 PHE A N 1
ATOM 2288 C CA . PHE A 1 303 ? -5.766 -10.367 -17.859 1 97.31 303 PHE A CA 1
ATOM 2289 C C . PHE A 1 303 ? -4.797 -10.617 -19.016 1 97.31 303 PHE A C 1
ATOM 2291 O O . PHE A 1 303 ? -3.688 -10.086 -19.031 1 97.31 303 PHE A O 1
ATOM 2298 N N . LYS A 1 304 ? -5.23 -11.406 -19.969 1 94.69 304 LYS A N 1
ATOM 2299 C CA . LYS A 1 304 ? -4.402 -11.734 -21.125 1 94.69 304 LYS A CA 1
ATOM 2300 C C . LYS A 1 304 ? -4.039 -10.477 -21.906 1 94.69 304 LYS A C 1
ATOM 2302 O O . LYS A 1 304 ? -2.891 -10.312 -22.328 1 94.69 304 LYS A O 1
ATOM 2307 N N . ALA A 1 305 ? -4.984 -9.633 -22.109 1 95.06 305 ALA A N 1
ATOM 2308 C CA . ALA A 1 305 ? -4.766 -8.398 -22.859 1 95.06 305 ALA A CA 1
ATOM 2309 C C . ALA A 1 305 ? -3.76 -7.496 -22.141 1 95.06 305 ALA A C 1
ATOM 2311 O O . ALA A 1 305 ? -2.883 -6.906 -22.781 1 95.06 305 ALA A O 1
ATOM 2312 N N . ALA A 1 306 ? -3.932 -7.426 -20.828 1 94.12 306 ALA A N 1
ATOM 2313 C CA . ALA A 1 306 ? -3.01 -6.605 -20.047 1 94.12 306 ALA A CA 1
ATOM 2314 C C . ALA A 1 306 ? -1.582 -7.137 -20.156 1 94.12 306 ALA A C 1
ATOM 2316 O O . ALA A 1 306 ? -0.638 -6.359 -20.328 1 94.12 306 ALA A O 1
ATOM 2317 N N . LEU A 1 307 ? -1.492 -8.406 -20.016 1 91.06 307 LEU A N 1
ATOM 2318 C CA . LEU A 1 307 ? -0.176 -9.023 -20.109 1 91.06 307 LEU A CA 1
ATOM 2319 C C . LEU A 1 307 ? 0.423 -8.789 -21.5 1 91.06 307 LEU A C 1
ATOM 2321 O O . LEU A 1 307 ? 1.62 -8.523 -21.625 1 91.06 307 LEU A O 1
ATOM 2325 N N . ALA A 1 308 ? -0.331 -8.922 -22.531 1 87.94 308 ALA A N 1
ATOM 2326 C CA . ALA A 1 308 ? 0.123 -8.742 -23.906 1 87.94 308 ALA A CA 1
ATOM 2327 C C . ALA A 1 308 ? 0.637 -7.32 -24.125 1 87.94 308 ALA A C 1
ATOM 2329 O O . ALA A 1 308 ? 1.533 -7.102 -24.953 1 87.94 308 ALA A O 1
ATOM 2330 N N . GLU A 1 309 ? 0.064 -6.418 -23.375 1 86 309 GLU A N 1
ATOM 233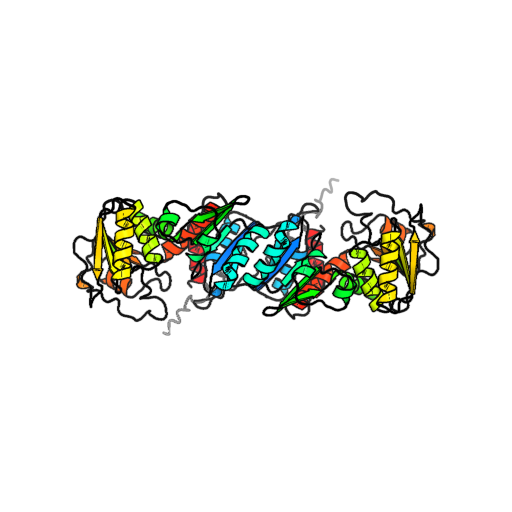1 C CA . GLU A 1 309 ? 0.469 -5.02 -23.484 1 86 309 GLU A CA 1
ATOM 2332 C C . GLU A 1 309 ? 1.915 -4.824 -23.047 1 86 309 GLU A C 1
ATOM 2334 O O . GLU A 1 309 ? 2.609 -3.936 -23.547 1 86 309 GLU A O 1
ATOM 2339 N N . ILE A 1 310 ? 2.299 -5.578 -22.109 1 78.25 310 ILE A N 1
ATOM 2340 C CA . ILE A 1 310 ? 3.635 -5.34 -21.578 1 78.25 310 ILE A CA 1
ATOM 2341 C C . ILE A 1 310 ? 4.629 -6.301 -22.234 1 78.25 310 ILE A C 1
ATOM 2343 O O . ILE A 1 310 ? 5.844 -6.105 -22.141 1 78.25 310 ILE A O 1
ATOM 2347 N N . ALA A 1 311 ? 4.277 -7.641 -22.5 1 63.16 311 ALA A N 1
ATOM 2348 C CA . ALA A 1 311 ? 5.133 -8.617 -23.172 1 63.16 311 ALA A CA 1
ATOM 2349 C C . ALA A 1 311 ? 5.648 -8.07 -24.5 1 63.16 311 ALA A C 1
ATOM 2351 O O . ALA A 1 311 ? 6.617 -8.594 -25.062 1 63.16 311 ALA A O 1
ATOM 2352 N N . LEU A 1 312 ? 5.016 -6.945 -25.047 1 46.38 312 LEU A N 1
ATOM 2353 C CA . LEU A 1 312 ? 5.449 -6.383 -26.312 1 46.38 312 LEU A CA 1
ATOM 2354 C C . LEU A 1 312 ? 6.605 -5.41 -26.109 1 46.38 312 LEU A C 1
ATOM 2356 O O . LEU A 1 312 ? 6.668 -4.715 -25.094 1 46.38 312 LEU A O 1
ATOM 2360 N N . MET B 1 1 ? -49.531 39.219 -34.375 1 22.14 1 MET B N 1
ATOM 2361 C CA . MET B 1 1 ? -48.344 39.125 -35.219 1 22.14 1 MET B CA 1
ATOM 2362 C C . MET B 1 1 ? -47.219 38.406 -34.5 1 22.14 1 MET B C 1
ATOM 2364 O O . MET B 1 1 ? -46.812 38.781 -33.406 1 22.14 1 MET B O 1
ATOM 2368 N N . ALA B 1 2 ? -47.062 37.062 -34.812 1 24.52 2 ALA B N 1
ATOM 2369 C CA . ALA B 1 2 ? -46.75 35.844 -34.125 1 24.52 2 ALA B CA 1
ATOM 2370 C C . ALA B 1 2 ? -45.25 35.688 -33.906 1 24.52 2 ALA B C 1
ATOM 2372 O O . ALA B 1 2 ? -44.594 34.906 -34.594 1 24.52 2 ALA B O 1
ATOM 2373 N N . ASP B 1 3 ? -44.469 36.844 -33.75 1 24.47 3 ASP B N 1
ATOM 2374 C CA . ASP B 1 3 ? -43.062 36.844 -34.031 1 24.47 3 ASP B CA 1
ATOM 2375 C C . ASP B 1 3 ? -42.281 35.906 -33.125 1 24.47 3 ASP B C 1
ATOM 2377 O O . ASP B 1 3 ? -42.125 36.188 -31.938 1 24.47 3 ASP B O 1
ATOM 2381 N N . ASN B 1 4 ? -42.469 34.562 -33.25 1 24.42 4 ASN B N 1
ATOM 2382 C CA . ASN B 1 4 ? -42.25 33.406 -32.406 1 24.42 4 ASN B CA 1
ATOM 2383 C C . ASN B 1 4 ? -40.75 33.031 -32.344 1 24.42 4 ASN B C 1
ATOM 2385 O O . ASN B 1 4 ? -40.406 31.891 -32.094 1 24.42 4 ASN B O 1
ATOM 2389 N N . ALA B 1 5 ? -39.812 33.875 -33.062 1 30.75 5 ALA B N 1
ATOM 2390 C CA . ALA B 1 5 ? -38.625 33.094 -33.406 1 30.75 5 ALA B CA 1
ATOM 2391 C C . ALA B 1 5 ? -37.938 32.531 -32.156 1 30.75 5 ALA B C 1
ATOM 2393 O O . ALA B 1 5 ? -37.812 33.25 -31.141 1 30.75 5 ALA B O 1
ATOM 2394 N N . PRO B 1 6 ? -37.5 31.172 -32.156 1 27.56 6 PRO B N 1
ATOM 2395 C CA . PRO B 1 6 ? -37.094 30.281 -31.094 1 27.56 6 PRO B CA 1
ATOM 2396 C C . PRO B 1 6 ? -35.781 30.75 -30.406 1 27.56 6 PRO B C 1
ATOM 2398 O O . PRO B 1 6 ? -35 31.484 -31.016 1 27.56 6 PRO B O 1
ATOM 2401 N N . THR B 1 7 ? -35.656 30.875 -28.984 1 27.45 7 THR B N 1
ATOM 2402 C CA . THR B 1 7 ? -34.719 31.375 -28 1 27.45 7 THR B CA 1
ATOM 2403 C C . THR B 1 7 ? -33.438 30.547 -28.016 1 27.45 7 THR B C 1
ATOM 2405 O O . THR B 1 7 ? -33.469 29.312 -28.078 1 27.45 7 THR B O 1
ATOM 2408 N N . PRO B 1 8 ? -32.156 31.109 -28.391 1 27.23 8 PRO B N 1
ATOM 2409 C CA . PRO B 1 8 ? -30.797 30.625 -28.688 1 27.23 8 PRO B CA 1
ATOM 2410 C C . PRO B 1 8 ? -30.219 29.766 -27.578 1 27.23 8 PRO B C 1
ATOM 2412 O O . PRO B 1 8 ? -29.016 29.484 -27.562 1 27.23 8 PRO B O 1
ATOM 2415 N N . SER B 1 9 ? -30.953 29.141 -26.594 1 23.56 9 SER B N 1
ATOM 2416 C CA . SER B 1 9 ? -30.453 28.531 -25.359 1 23.56 9 SER B CA 1
ATOM 2417 C C . SER B 1 9 ? -29.562 27.328 -25.656 1 23.56 9 SER B C 1
ATOM 2419 O O . SER B 1 9 ? -29.031 26.719 -24.734 1 23.56 9 SER B O 1
ATOM 2421 N N . ARG B 1 10 ? -29.547 26.656 -26.844 1 24.98 10 ARG B N 1
ATOM 2422 C CA . ARG B 1 10 ? -29.125 25.266 -26.969 1 24.98 10 ARG B CA 1
ATOM 2423 C C . ARG B 1 10 ? -27.609 25.156 -26.938 1 24.98 10 ARG B C 1
ATOM 2425 O O . ARG B 1 10 ? -27.062 24.047 -26.891 1 24.98 10 ARG B O 1
ATOM 2432 N N . LEU B 1 11 ? -26.859 26.203 -27.375 1 22.23 11 LEU B N 1
ATOM 2433 C CA . LEU B 1 11 ? -25.531 25.891 -27.891 1 22.23 11 LEU B CA 1
ATOM 2434 C C . LEU B 1 11 ? -24.562 25.594 -26.75 1 22.23 11 LEU B C 1
ATOM 2436 O O . LEU B 1 11 ? -23.422 25.188 -26.984 1 22.23 11 LEU B O 1
ATOM 2440 N N . ILE B 1 12 ? -24.75 26.141 -25.562 1 24.23 12 ILE B N 1
ATOM 2441 C CA . ILE B 1 12 ? -23.578 26.25 -24.688 1 24.23 12 ILE B CA 1
ATOM 2442 C C . ILE B 1 12 ? -23.188 24.875 -24.156 1 24.23 12 ILE B C 1
ATOM 2444 O O . ILE B 1 12 ? -22.203 24.734 -23.422 1 24.23 12 ILE B O 1
ATOM 2448 N N . ASP B 1 13 ? -24 23.797 -24.391 1 21.86 13 ASP B N 1
ATOM 2449 C CA . ASP B 1 13 ? -23.938 22.625 -23.531 1 21.86 13 ASP B CA 1
ATOM 2450 C C . ASP B 1 13 ? -22.719 21.766 -23.859 1 21.86 13 ASP B C 1
ATOM 2452 O O . ASP B 1 13 ? -22.453 20.766 -23.188 1 21.86 13 ASP B O 1
ATOM 2456 N N . ALA B 1 14 ? -22.188 21.672 -25.125 1 24.67 14 ALA B N 1
ATOM 2457 C CA . ALA B 1 14 ? -21.375 20.562 -25.578 1 24.67 14 ALA B CA 1
ATOM 2458 C C . ALA B 1 14 ? -19.953 20.656 -25.016 1 24.67 14 ALA B C 1
ATOM 2460 O O . ALA B 1 14 ? -19.156 19.734 -25.172 1 24.67 14 ALA B O 1
ATOM 2461 N N . LYS B 1 15 ? -19.422 21.875 -24.734 1 25.7 15 LYS B N 1
ATOM 2462 C CA . LYS B 1 15 ? -17.984 22.016 -24.656 1 25.7 15 LYS B CA 1
ATOM 2463 C C . LYS B 1 15 ? -17.422 21.359 -23.391 1 25.7 15 LYS B C 1
ATOM 2465 O O . LYS B 1 15 ? -16.219 21.344 -23.172 1 25.7 15 LYS B O 1
ATOM 2470 N N . ARG B 1 16 ? -18.172 21.344 -22.312 1 23.77 16 ARG B N 1
ATOM 2471 C CA . ARG B 1 16 ? -17.484 21.219 -21.016 1 23.77 16 ARG B CA 1
ATOM 2472 C C . ARG B 1 16 ? -16.797 19.875 -20.891 1 23.77 16 ARG B C 1
ATOM 2474 O O . ARG B 1 16 ? -16.078 19.625 -19.906 1 23.77 16 ARG B O 1
ATOM 2481 N N . SER B 1 17 ? -17.281 18.844 -21.547 1 25.08 17 SER B N 1
ATOM 2482 C CA . SER B 1 17 ? -16.984 17.547 -20.984 1 25.08 17 SER B CA 1
ATOM 2483 C C . SER B 1 17 ? -15.547 17.109 -21.312 1 25.08 17 SER B C 1
ATOM 2485 O O . SER B 1 17 ? -15.258 15.922 -21.375 1 25.08 17 SER B O 1
ATOM 2487 N N . ALA B 1 18 ? -14.664 17.953 -21.906 1 26.47 18 ALA B N 1
ATOM 2488 C CA . ALA B 1 18 ? -13.344 17.375 -22.203 1 26.47 18 ALA B CA 1
ATOM 2489 C C . ALA B 1 18 ? -12.609 17.031 -20.906 1 26.47 18 ALA B C 1
ATOM 2491 O O . ALA B 1 18 ? -12.023 17.906 -20.266 1 26.47 18 ALA B O 1
ATOM 2492 N N . LYS B 1 19 ? -13.227 16.188 -19.953 1 29.89 19 LYS B N 1
ATOM 2493 C CA . LYS B 1 19 ? -12.578 15.656 -18.766 1 29.89 19 LYS B CA 1
ATOM 2494 C C . LYS B 1 19 ? -11.211 15.062 -19.094 1 29.89 19 LYS B C 1
ATOM 2496 O O . LYS B 1 19 ? -11.117 14.148 -19.922 1 29.89 19 LYS B O 1
ATOM 2501 N N . ASN B 1 20 ? -10.164 15.914 -18.938 1 25.69 20 ASN B N 1
ATOM 2502 C CA . ASN B 1 20 ? -8.734 15.648 -19.031 1 25.69 20 ASN B CA 1
ATOM 2503 C C . ASN B 1 20 ? -8.352 14.359 -18.312 1 25.69 20 ASN B C 1
ATOM 2505 O O . ASN B 1 20 ? -8.445 14.289 -17.078 1 25.69 20 ASN B O 1
ATOM 2509 N N . LYS B 1 21 ? -8.562 13.195 -18.875 1 30.67 21 LYS B N 1
ATOM 2510 C CA . LYS B 1 21 ? -8.172 11.828 -18.562 1 30.67 21 LYS B CA 1
ATOM 2511 C C . LYS B 1 21 ? -6.668 11.742 -18.297 1 30.67 21 LYS B C 1
ATOM 2513 O O . LYS B 1 21 ? -5.879 11.547 -19.219 1 30.67 21 LYS B O 1
ATOM 2518 N N . ASN B 1 22 ? -6.145 12.555 -17.469 1 28.28 22 ASN B N 1
ATOM 2519 C CA . ASN B 1 22 ? -4.73 12.469 -17.109 1 28.28 22 ASN B CA 1
ATOM 2520 C C . ASN B 1 22 ? -4.367 11.086 -16.578 1 28.28 22 ASN B C 1
ATOM 2522 O O . ASN B 1 22 ? -4.523 10.805 -15.391 1 28.28 22 ASN B O 1
ATOM 2526 N N . SER B 1 23 ? -4.758 9.984 -17.344 1 30.28 23 SER B N 1
ATOM 2527 C CA . SER B 1 23 ? -4.27 8.633 -17.078 1 30.28 23 SER B CA 1
ATOM 2528 C C . SER B 1 23 ? -2.748 8.609 -16.969 1 30.28 23 SER B C 1
ATOM 2530 O O . SER B 1 23 ? -2.051 9.164 -17.812 1 30.28 23 SER B O 1
ATOM 2532 N N . VAL B 1 24 ? -2.271 8.711 -15.836 1 30.48 24 VAL B N 1
ATOM 2533 C CA . VAL B 1 24 ? -0.855 8.367 -15.758 1 30.48 24 VAL B CA 1
ATOM 2534 C C . VAL B 1 24 ? -0.568 7.152 -16.641 1 30.48 24 VAL B C 1
ATOM 2536 O O . VAL B 1 24 ? -1.015 6.043 -16.328 1 30.48 24 VAL B O 1
ATOM 2539 N N . ILE B 1 25 ? -0.668 7.238 -17.891 1 32.47 25 ILE B N 1
ATOM 2540 C CA . ILE B 1 25 ? -0.22 6.199 -18.812 1 32.47 25 ILE B CA 1
ATOM 2541 C C . ILE B 1 25 ? 1.166 5.707 -18.406 1 32.47 25 ILE B C 1
ATOM 2543 O O . ILE B 1 25 ? 2.137 6.465 -18.438 1 32.47 25 ILE B O 1
ATOM 2547 N N . ARG B 1 26 ? 1.23 4.777 -17.406 1 35.75 26 ARG B N 1
ATOM 2548 C CA . ARG B 1 26 ? 2.521 4.098 -17.375 1 35.75 26 ARG B CA 1
ATOM 2549 C C . ARG B 1 26 ? 2.953 3.668 -18.766 1 35.75 26 ARG B C 1
ATOM 2551 O O . ARG B 1 26 ? 2.199 2.994 -19.469 1 35.75 26 ARG B O 1
ATOM 2558 N N . THR B 1 27 ? 3.568 4.422 -19.469 1 33.56 27 THR B N 1
ATOM 2559 C CA . THR B 1 27 ? 4.242 3.973 -20.672 1 33.56 27 THR B CA 1
ATOM 2560 C C . THR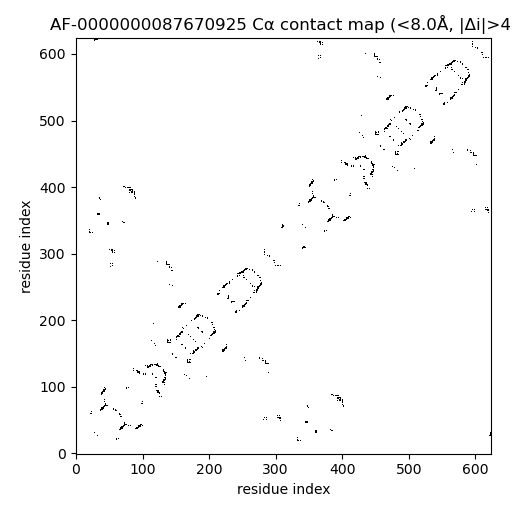 B 1 27 ? 4.75 2.543 -20.516 1 33.56 27 THR B C 1
ATOM 2562 O O . THR B 1 27 ? 5.445 2.23 -19.547 1 33.56 27 THR B O 1
ATOM 2565 N N . LYS B 1 28 ? 4 1.496 -21.094 1 35.94 28 LYS B N 1
ATOM 2566 C CA . LYS B 1 28 ? 4.191 0.059 -21.266 1 35.94 28 LYS B CA 1
ATOM 2567 C C . LYS B 1 28 ? 5.656 -0.272 -21.547 1 35.94 28 LYS B C 1
ATOM 2569 O O . LYS B 1 28 ? 6.207 0.124 -22.578 1 35.94 28 LYS B O 1
ATOM 2574 N N . GLY B 1 29 ? 6.52 -0.364 -20.594 1 33.06 29 GLY B N 1
ATOM 2575 C CA . GLY B 1 29 ? 7.871 -0.854 -20.812 1 33.06 29 GLY B CA 1
ATOM 2576 C C . GLY B 1 29 ? 7.91 -2.182 -21.547 1 33.06 29 GLY B C 1
ATOM 2577 O O . GLY B 1 29 ? 7.004 -3.006 -21.406 1 33.06 29 GLY B O 1
ATOM 2578 N N . VAL B 1 30 ? 8.5 -2.301 -22.625 1 34.31 30 VAL B N 1
ATOM 2579 C CA . VAL B 1 30 ? 9.242 -3.408 -23.219 1 34.31 30 VAL B CA 1
ATOM 2580 C C . VAL B 1 30 ? 9.828 -4.289 -22.125 1 34.31 30 VAL B C 1
ATOM 2582 O O . VAL B 1 30 ? 9.898 -3.875 -20.969 1 34.31 30 VAL B O 1
ATOM 2585 N N . LEU B 1 31 ? 10.656 -5.461 -22.297 1 45.44 31 LEU B N 1
ATOM 2586 C CA . LEU B 1 31 ? 11.398 -6.477 -21.547 1 45.44 31 LEU B CA 1
ATOM 2587 C C . LEU B 1 31 ? 11.969 -5.898 -20.266 1 45.44 31 LEU B C 1
ATOM 2589 O O . LEU B 1 31 ? 12.383 -6.645 -19.375 1 45.44 31 LEU B O 1
ATOM 2593 N N . GLY B 1 32 ? 12.062 -4.48 -20.156 1 50.78 32 GLY B N 1
ATOM 2594 C CA . GLY B 1 32 ? 12.703 -3.627 -19.172 1 50.78 32 GLY B CA 1
ATOM 2595 C C . GLY B 1 32 ? 11.719 -2.953 -18.234 1 50.78 32 GLY B C 1
ATOM 2596 O O . GLY B 1 32 ? 12.039 -1.929 -17.625 1 50.78 32 GLY B O 1
ATOM 2597 N N . SER B 1 33 ? 10.492 -3.527 -18.047 1 64.25 33 SER B N 1
ATOM 2598 C CA . SER B 1 33 ? 9.461 -2.764 -17.344 1 64.25 33 SER B CA 1
ATOM 2599 C C . SER B 1 33 ? 9.633 -2.861 -15.836 1 64.25 33 SER B C 1
ATOM 2601 O O . SER B 1 33 ? 10.023 -3.908 -15.312 1 64.25 33 SER B O 1
ATOM 2603 N N . ASP B 1 34 ? 9.695 -1.768 -15.133 1 82.81 34 ASP B N 1
ATOM 2604 C CA . ASP B 1 34 ? 9.703 -1.583 -13.688 1 82.81 34 ASP B CA 1
ATOM 2605 C C . ASP B 1 34 ? 8.289 -1.48 -13.133 1 82.81 34 ASP B C 1
ATOM 2607 O O . ASP B 1 34 ? 7.57 -0.519 -13.422 1 82.81 34 ASP B O 1
ATOM 2611 N N . PHE B 1 35 ? 7.844 -2.523 -12.438 1 89.06 35 PHE B N 1
ATOM 2612 C CA . PHE B 1 35 ? 6.48 -2.566 -11.914 1 89.06 35 PHE B CA 1
ATOM 2613 C C . PHE B 1 35 ? 6.449 -2.156 -10.453 1 89.06 35 PHE B C 1
ATOM 2615 O O . PHE B 1 35 ? 5.473 -2.428 -9.742 1 89.06 35 PHE B O 1
ATOM 2622 N N . LEU B 1 36 ? 7.539 -1.594 -10.07 1 93 36 LEU B N 1
ATOM 2623 C CA . LEU B 1 36 ? 7.633 -1.172 -8.68 1 93 36 LEU B CA 1
ATOM 2624 C C . LEU B 1 36 ? 7.453 0.337 -8.555 1 93 36 LEU B C 1
ATOM 2626 O O . LEU B 1 36 ? 8.32 1.108 -8.969 1 93 36 LEU B O 1
ATOM 2630 N N . SER B 1 37 ? 6.383 0.768 -7.973 1 95.94 37 SER B N 1
ATOM 2631 C CA . SER B 1 37 ? 6.145 2.174 -7.668 1 95.94 37 SER B CA 1
ATOM 2632 C C . SER B 1 37 ? 6.742 2.557 -6.316 1 95.94 37 SER B C 1
ATOM 2634 O O . SER B 1 37 ? 6.898 1.708 -5.438 1 95.94 37 SER B O 1
ATOM 2636 N N . ARG B 1 38 ? 7.129 3.82 -6.199 1 97.25 38 ARG B N 1
ATOM 2637 C CA . ARG B 1 38 ? 7.461 4.328 -4.871 1 97.25 38 ARG B CA 1
ATOM 2638 C C . ARG B 1 38 ? 6.203 4.551 -4.039 1 97.25 38 ARG B C 1
ATOM 2640 O O . ARG B 1 38 ? 5.168 4.961 -4.566 1 97.25 38 ARG B O 1
ATOM 2647 N N . LEU B 1 39 ? 6.301 4.254 -2.744 1 98.25 39 LEU B N 1
ATOM 2648 C CA . LEU B 1 39 ? 5.074 4.18 -1.955 1 98.25 39 LEU B CA 1
ATOM 2649 C C . LEU B 1 39 ? 5.102 5.195 -0.817 1 98.25 39 LEU B C 1
ATOM 2651 O O . LEU B 1 39 ? 6.102 5.312 -0.107 1 98.25 39 LEU B O 1
ATOM 2655 N N . THR B 1 40 ? 4.039 5.93 -0.685 1 98.75 40 THR B N 1
ATOM 2656 C CA . THR B 1 40 ? 3.68 6.711 0.492 1 98.75 40 THR B CA 1
ATOM 2657 C C . THR B 1 40 ? 2.234 6.438 0.902 1 98.75 40 THR B C 1
ATOM 2659 O O . THR B 1 40 ? 1.511 5.723 0.205 1 98.75 40 THR B O 1
ATOM 2662 N N . GLY B 1 41 ? 1.847 7.02 2.059 1 98.31 41 GLY B N 1
ATOM 2663 C CA . GLY B 1 41 ? 0.47 6.812 2.48 1 98.31 41 GLY B CA 1
ATOM 2664 C C . GLY B 1 41 ? 0.124 7.543 3.766 1 98.31 41 GLY B C 1
ATOM 2665 O O . GLY B 1 41 ? 0.661 8.617 4.039 1 98.31 41 GLY B O 1
ATOM 2666 N N . SER B 1 42 ? -0.926 7.023 4.426 1 98.19 42 SER B N 1
ATOM 2667 C CA . SER B 1 42 ? -1.374 7.633 5.672 1 98.19 42 SER B CA 1
ATOM 2668 C C . SER B 1 42 ? -2.014 6.598 6.594 1 98.19 42 SER B C 1
ATOM 2670 O O . SER B 1 42 ? -2.678 5.672 6.129 1 98.19 42 SER B O 1
ATOM 2672 N N . PHE B 1 43 ? -1.749 6.742 7.859 1 98.06 43 PHE B N 1
ATOM 2673 C CA . PHE B 1 43 ? -2.352 5.938 8.914 1 98.06 43 PHE B CA 1
ATOM 2674 C C . PHE B 1 43 ? -3.299 6.777 9.766 1 98.06 43 PHE B C 1
ATOM 2676 O O . PHE B 1 43 ? -2.895 7.797 10.328 1 98.06 43 PHE B O 1
ATOM 2683 N N . SER B 1 44 ? -4.539 6.402 9.805 1 95.38 44 SER B N 1
ATOM 2684 C CA . SER B 1 44 ? -5.512 7.094 10.641 1 95.38 44 SER B CA 1
ATOM 2685 C C . SER B 1 44 ? -6.715 6.207 10.938 1 95.38 44 SER B C 1
ATOM 2687 O O . SER B 1 44 ? -6.852 5.125 10.367 1 95.38 44 SER B O 1
ATOM 2689 N N . THR B 1 45 ? -7.477 6.492 11.945 1 91.44 45 THR B N 1
ATOM 2690 C CA . THR B 1 45 ? -8.828 5.961 12.125 1 91.44 45 THR B CA 1
ATOM 2691 C C . THR B 1 45 ? -9.859 6.871 11.469 1 91.44 45 THR B C 1
ATOM 2693 O O . THR B 1 45 ? -9.875 8.078 11.719 1 91.44 45 THR B O 1
ATOM 2696 N N . GLY B 1 46 ? -10.695 6.328 10.562 1 89.31 46 GLY B N 1
ATOM 2697 C CA . GLY B 1 46 ? -11.57 7.137 9.719 1 89.31 46 GLY B CA 1
ATOM 2698 C C . GLY B 1 46 ? -10.891 7.629 8.461 1 89.31 46 GLY B C 1
ATOM 2699 O O . GLY B 1 46 ? -11.039 8.789 8.078 1 89.31 46 GLY B O 1
ATOM 2700 N N . ALA B 1 47 ? -10.062 6.789 7.863 1 91.88 47 ALA B N 1
ATOM 2701 C CA . ALA B 1 47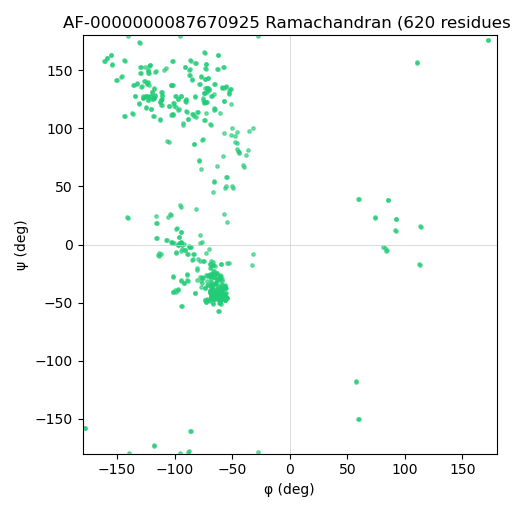 ? -9.188 7.141 6.75 1 91.88 47 ALA B CA 1
ATOM 2702 C C . ALA B 1 47 ? -9.992 7.48 5.5 1 91.88 47 ALA B C 1
ATOM 2704 O O . ALA B 1 47 ? -9.508 8.195 4.617 1 91.88 47 ALA B O 1
ATOM 2705 N N . ALA B 1 48 ? -11.25 7.078 5.488 1 90.25 48 ALA B N 1
ATOM 2706 C CA . ALA B 1 48 ? -12.086 7.266 4.309 1 90.25 48 ALA B CA 1
ATOM 2707 C C . ALA B 1 48 ? -12.344 8.75 4.051 1 90.25 48 ALA B C 1
ATOM 2709 O O . ALA B 1 48 ? -12.625 9.148 2.918 1 90.25 48 ALA B O 1
ATOM 2710 N N . SER B 1 49 ? -12.242 9.578 4.996 1 83.69 49 SER B N 1
ATOM 2711 C CA . SER B 1 49 ? -12.578 10.992 4.875 1 83.69 49 SER B CA 1
ATOM 2712 C C . SER B 1 49 ? -11.344 11.836 4.582 1 83.69 49 SER B C 1
ATOM 2714 O O . SER B 1 49 ? -11.438 13.055 4.441 1 83.69 49 SER B O 1
ATOM 2716 N N . ASN B 1 50 ? -10.18 11.242 4.469 1 84.94 50 ASN B N 1
ATOM 2717 C CA . ASN B 1 50 ? -8.93 11.969 4.266 1 84.94 50 ASN B CA 1
ATOM 2718 C C . ASN B 1 50 ? -8.703 12.297 2.793 1 84.94 50 ASN B C 1
ATOM 2720 O O . ASN B 1 50 ? -8.328 11.422 2.008 1 84.94 50 ASN B O 1
ATOM 2724 N N . PRO B 1 51 ? -8.75 13.523 2.438 1 88.62 51 PRO B N 1
ATOM 2725 C CA . PRO B 1 51 ? -8.641 13.875 1.02 1 88.62 51 PRO B CA 1
ATOM 2726 C C . PRO B 1 51 ? -7.195 14.039 0.561 1 88.62 51 PRO B C 1
ATOM 2728 O O . PRO B 1 51 ? -6.945 14.328 -0.612 1 88.62 51 PRO B O 1
ATOM 2731 N N . THR B 1 52 ? -6.285 13.898 1.415 1 92.19 52 THR B N 1
ATOM 2732 C CA . THR B 1 52 ? -4.879 14.133 1.102 1 92.19 52 THR B CA 1
ATOM 2733 C C . THR B 1 52 ? -4.434 13.266 -0.074 1 92.19 52 THR B C 1
ATOM 2735 O O . THR B 1 52 ? -3.639 13.703 -0.909 1 92.19 52 THR B O 1
ATOM 2738 N N . VAL B 1 53 ? -4.988 12.047 -0.133 1 94.88 53 VAL B N 1
ATOM 2739 C CA . VAL B 1 53 ? -4.621 11.125 -1.205 1 94.88 53 VAL B CA 1
ATOM 2740 C C . VAL B 1 53 ? -4.914 11.773 -2.561 1 94.88 53 VAL B C 1
ATOM 2742 O O . VAL B 1 53 ? -4.125 11.641 -3.498 1 94.88 53 VAL B O 1
ATOM 2745 N N . TRP B 1 54 ? -5.934 12.5 -2.656 1 93.56 54 TRP B N 1
ATOM 2746 C CA . TRP B 1 54 ? -6.344 13.117 -3.912 1 93.56 54 TRP B CA 1
ATOM 2747 C C . TRP B 1 54 ? -5.367 14.219 -4.324 1 93.56 54 TRP B C 1
ATOM 2749 O O . TRP B 1 54 ? -4.98 14.305 -5.492 1 93.56 54 TRP B O 1
ATOM 2759 N N . MET B 1 55 ? -4.977 14.938 -3.41 1 95.94 55 MET B N 1
ATOM 2760 C CA . MET B 1 55 ? -4.051 16.031 -3.668 1 95.94 55 MET B CA 1
ATOM 2761 C C . MET B 1 55 ? -2.658 15.516 -3.996 1 95.94 55 MET B C 1
ATOM 2763 O O . MET B 1 55 ? -2.051 15.93 -4.984 1 95.94 55 MET B O 1
ATOM 2767 N N . ILE B 1 56 ? -2.16 14.609 -3.225 1 98.06 56 ILE B N 1
ATOM 2768 C CA . ILE B 1 56 ? -0.802 14.094 -3.365 1 98.06 56 ILE B CA 1
ATOM 2769 C C . ILE B 1 56 ? -0.673 13.328 -4.68 1 98.06 56 ILE B C 1
ATOM 2771 O O . ILE B 1 56 ? 0.305 13.5 -5.414 1 98.06 56 ILE B O 1
ATOM 2775 N N . GLU B 1 57 ? -1.639 12.5 -4.984 1 97.62 57 GLU B N 1
ATOM 2776 C CA . GLU B 1 57 ? -1.545 11.742 -6.223 1 97.62 57 GLU B CA 1
ATOM 2777 C C . GLU B 1 57 ? -1.674 12.648 -7.441 1 97.62 57 GLU B C 1
ATOM 2779 O O . GLU B 1 57 ? -1.062 12.398 -8.484 1 97.62 57 GLU B O 1
ATOM 2784 N N . ALA B 1 58 ? -2.49 13.781 -7.34 1 97.44 58 ALA B N 1
ATOM 2785 C CA . ALA B 1 58 ? -2.502 14.781 -8.406 1 97.44 58 ALA B CA 1
ATOM 2786 C C . ALA B 1 58 ? -1.11 15.367 -8.625 1 97.44 58 ALA B C 1
ATOM 2788 O O . ALA B 1 58 ? -0.69 15.586 -9.758 1 97.44 58 ALA B O 1
ATOM 2789 N N . ALA B 1 59 ? -0.449 15.586 -7.555 1 98.5 59 ALA B N 1
ATOM 2790 C CA . ALA B 1 59 ? 0.905 16.125 -7.641 1 98.5 59 ALA B CA 1
ATOM 2791 C C . ALA B 1 59 ? 1.864 15.117 -8.258 1 98.5 59 ALA B C 1
ATOM 2793 O O . ALA B 1 59 ? 2.717 15.484 -9.078 1 98.5 59 ALA B O 1
ATOM 2794 N N . TYR B 1 60 ? 1.771 13.812 -7.875 1 98.38 60 TYR B N 1
ATOM 2795 C CA . TYR B 1 60 ? 2.594 12.781 -8.492 1 98.38 60 TYR B CA 1
ATOM 2796 C C . TYR B 1 60 ? 2.404 12.758 -10 1 98.38 60 TYR B C 1
ATOM 2798 O O . TYR B 1 60 ? 3.381 12.719 -10.758 1 98.38 60 TYR B O 1
ATOM 2806 N N . ARG B 1 61 ? 1.168 12.828 -10.43 1 97.62 61 ARG B N 1
ATOM 2807 C CA . ARG B 1 61 ? 0.866 12.812 -11.859 1 97.62 61 ARG B CA 1
ATOM 2808 C C . ARG B 1 61 ? 1.448 14.039 -12.555 1 97.62 61 ARG B C 1
ATOM 2810 O O . ARG B 1 61 ? 2.053 13.922 -13.625 1 97.62 61 ARG B O 1
ATOM 2817 N N . PHE B 1 62 ? 1.245 15.188 -11.938 1 98.19 62 PHE B N 1
ATOM 2818 C CA . PHE B 1 62 ? 1.733 16.438 -12.5 1 98.19 62 PHE B CA 1
ATOM 2819 C C . PHE B 1 62 ? 3.238 16.375 -12.734 1 98.19 62 PHE B C 1
ATOM 2821 O O . PHE B 1 62 ? 3.73 16.844 -13.766 1 98.19 62 PHE B O 1
ATOM 2828 N N . HIS B 1 63 ? 3.971 15.703 -11.836 1 98.19 63 HIS B N 1
ATOM 2829 C CA . HIS B 1 63 ? 5.426 15.633 -11.906 1 98.19 63 HIS B CA 1
ATOM 2830 C C . HIS B 1 63 ? 5.879 14.359 -12.617 1 98.19 63 HIS B C 1
ATOM 2832 O O . HIS B 1 63 ? 7.074 14.062 -12.672 1 98.19 63 HIS B O 1
ATOM 2838 N N . LYS B 1 64 ? 4.926 13.516 -13.102 1 97.19 64 LYS B N 1
ATOM 2839 C CA . LYS B 1 64 ? 5.184 12.273 -13.828 1 97.19 64 LYS B CA 1
ATOM 2840 C C . LYS B 1 64 ? 5.988 11.305 -12.969 1 97.19 64 LYS B C 1
ATOM 2842 O O . LYS B 1 64 ? 6.949 10.695 -13.453 1 97.19 64 LYS B O 1
ATOM 2847 N N . LEU B 1 65 ? 5.633 11.312 -11.727 1 97.12 65 LEU B N 1
ATOM 2848 C CA . LEU B 1 65 ? 6.266 10.383 -10.797 1 97.12 65 LEU B CA 1
ATOM 2849 C C . LEU B 1 65 ? 5.434 9.117 -10.648 1 97.12 65 LEU B C 1
ATOM 2851 O O . LEU B 1 65 ? 4.23 9.18 -10.391 1 97.12 65 LEU B O 1
ATOM 2855 N N . ASP B 1 66 ? 6.051 7.941 -10.828 1 96.25 66 ASP B N 1
ATOM 2856 C CA . ASP B 1 66 ? 5.371 6.684 -10.531 1 96.25 66 ASP B CA 1
ATOM 2857 C C . ASP B 1 66 ? 5.367 6.398 -9.031 1 96.25 66 ASP B C 1
ATOM 2859 O O . ASP B 1 66 ? 6.133 5.559 -8.555 1 96.25 66 ASP B O 1
ATOM 2863 N N . TRP B 1 67 ? 4.582 7.137 -8.359 1 97.62 67 TRP B N 1
ATOM 2864 C CA . TRP B 1 67 ? 4.406 7.07 -6.914 1 97.62 67 TRP B CA 1
ATOM 2865 C C . TRP B 1 67 ? 2.943 6.832 -6.551 1 97.62 67 TRP B C 1
ATOM 2867 O O . TRP B 1 67 ? 2.045 7.148 -7.336 1 97.62 67 TRP B O 1
ATOM 2877 N N . ARG B 1 68 ? 2.781 6.195 -5.492 1 97.69 68 ARG B N 1
ATOM 2878 C CA . ARG B 1 68 ? 1.426 5.969 -5 1 97.69 68 ARG B CA 1
ATOM 2879 C C . ARG B 1 68 ? 1.278 6.445 -3.559 1 97.69 68 ARG B C 1
ATOM 2881 O O . ARG B 1 68 ? 2.217 6.34 -2.766 1 97.69 68 ARG B O 1
ATOM 2888 N N . TYR B 1 69 ? 0.163 7.031 -3.285 1 98.31 69 TYR B N 1
ATOM 2889 C CA . TYR B 1 69 ? -0.255 7.395 -1.935 1 98.31 69 TYR B CA 1
ATOM 2890 C C . TYR B 1 69 ? -1.441 6.547 -1.485 1 98.31 69 TYR B C 1
ATOM 2892 O O . TYR B 1 69 ? -2.498 6.562 -2.121 1 98.31 69 TYR B O 1
ATOM 2900 N N . ILE B 1 70 ? -1.256 5.879 -0.339 1 97.31 70 ILE B N 1
ATOM 2901 C CA . ILE B 1 70 ? -2.246 4.891 0.072 1 97.31 70 ILE B CA 1
ATOM 2902 C C . ILE B 1 70 ? -2.828 5.277 1.43 1 97.31 70 ILE B C 1
ATOM 2904 O O . ILE B 1 70 ? -2.115 5.293 2.436 1 97.31 70 ILE B O 1
ATOM 2908 N N . ASN B 1 71 ? -4.164 5.559 1.474 1 97.19 71 ASN B N 1
ATOM 2909 C CA . ASN B 1 71 ? -4.828 5.711 2.766 1 97.19 71 ASN B CA 1
ATOM 2910 C C . ASN B 1 71 ? -5.039 4.359 3.445 1 97.19 71 ASN B C 1
ATOM 2912 O O . ASN B 1 71 ? -5.547 3.422 2.826 1 97.19 71 ASN B O 1
ATOM 2916 N N . CYS B 1 72 ? -4.664 4.262 4.684 1 98 72 CYS B N 1
ATOM 2917 C CA . CYS B 1 72 ? -4.859 3.027 5.438 1 98 72 CYS B CA 1
ATOM 2918 C C . CYS B 1 72 ? -5.668 3.279 6.703 1 98 72 CYS B C 1
ATOM 2920 O O . CYS B 1 72 ? -5.344 4.176 7.484 1 98 72 CYS B O 1
ATOM 2922 N N . GLU B 1 73 ? -6.73 2.525 6.875 1 97.06 73 GLU B N 1
ATOM 2923 C CA . GLU B 1 73 ? -7.438 2.496 8.148 1 97.06 73 GLU B CA 1
ATOM 2924 C C . GLU B 1 73 ? -6.656 1.71 9.195 1 97.06 73 GLU B C 1
ATOM 2926 O O . GLU B 1 73 ? -6.566 0.483 9.125 1 97.06 73 GLU B O 1
ATOM 2931 N N . VAL B 1 74 ? -6.098 2.381 10.125 1 97.81 74 VAL B N 1
ATOM 2932 C CA . VAL B 1 74 ? -5.262 1.744 11.141 1 97.81 74 VAL B CA 1
ATOM 2933 C C . VAL B 1 74 ? -5.805 2.062 12.531 1 97.81 74 VAL B C 1
ATOM 2935 O O . VAL B 1 74 ? -5.957 3.232 12.891 1 97.81 74 VAL B O 1
ATOM 2938 N N . ASN B 1 75 ? -6.082 1.086 13.312 1 96.12 75 ASN B N 1
ATOM 2939 C CA . ASN B 1 75 ? -6.453 1.264 14.719 1 96.12 75 ASN B CA 1
ATOM 2940 C C . ASN B 1 75 ? -5.223 1.45 15.602 1 96.12 75 ASN B C 1
ATOM 2942 O O . ASN B 1 75 ? -4.133 0.986 15.266 1 96.12 75 ASN B O 1
ATOM 2946 N N . PRO B 1 76 ? -5.426 2.082 16.75 1 95.38 76 PRO B N 1
ATOM 2947 C CA . PRO B 1 76 ? -4.289 2.359 17.625 1 95.38 76 PRO B CA 1
ATOM 2948 C C . PRO B 1 76 ? -3.51 1.1 18 1 95.38 76 PRO B C 1
ATOM 2950 O O . PRO B 1 76 ? -2.277 1.123 18.031 1 95.38 76 PRO B O 1
ATOM 2953 N N . GLU B 1 77 ? -4.176 0.016 18.203 1 96.69 77 GLU B N 1
ATOM 2954 C CA . GLU B 1 77 ? -3.529 -1.219 18.641 1 96.69 77 GLU B CA 1
ATOM 2955 C C . GLU B 1 77 ? -2.65 -1.8 17.531 1 96.69 77 GLU B C 1
ATOM 2957 O O . GLU B 1 77 ? -1.783 -2.635 17.797 1 96.69 77 GLU B O 1
ATOM 2962 N N . ASN B 1 78 ? -2.859 -1.351 16.312 1 97.44 78 ASN B N 1
ATOM 2963 C CA . ASN B 1 78 ? -2.15 -1.92 15.172 1 97.44 78 ASN B CA 1
ATOM 2964 C C . ASN B 1 78 ? -1.079 -0.968 14.648 1 97.44 78 ASN B C 1
ATOM 2966 O O . ASN B 1 78 ? -0.381 -1.284 13.688 1 97.44 78 ASN B O 1
ATOM 2970 N N . LEU B 1 79 ? -0.864 0.166 15.289 1 98.31 79 LEU B N 1
ATOM 2971 C CA . LEU B 1 79 ? 0.018 1.204 14.766 1 98.31 79 LEU B CA 1
ATOM 2972 C C . LEU B 1 79 ? 1.449 0.692 14.648 1 98.31 79 LEU B C 1
ATOM 2974 O O . LEU B 1 79 ? 2.123 0.95 13.648 1 98.31 79 LEU B O 1
ATOM 2978 N N . LYS B 1 80 ? 1.899 -0.058 15.641 1 98.31 80 LYS B N 1
ATOM 2979 C CA . LYS B 1 80 ? 3.258 -0.595 15.625 1 98.31 80 LYS B CA 1
ATOM 2980 C C . LYS B 1 80 ? 3.506 -1.415 14.359 1 98.31 80 LYS B C 1
ATOM 2982 O O . LYS B 1 80 ? 4.492 -1.196 13.656 1 98.31 80 LYS B O 1
ATOM 2987 N N . PHE B 1 81 ? 2.613 -2.297 14.031 1 98.19 81 PHE B N 1
ATOM 2988 C CA . PHE B 1 81 ? 2.768 -3.174 12.875 1 98.19 81 PHE B CA 1
ATOM 2989 C C . PHE B 1 81 ? 2.613 -2.393 11.578 1 98.19 81 PHE B C 1
ATOM 2991 O O . PHE B 1 81 ? 3.26 -2.709 10.578 1 98.19 81 PHE B O 1
ATOM 2998 N N . ALA B 1 82 ? 1.729 -1.389 11.625 1 98.75 82 ALA B N 1
ATOM 2999 C CA . ALA B 1 82 ? 1.59 -0.553 10.43 1 98.75 82 ALA B CA 1
ATOM 3000 C C . ALA B 1 82 ? 2.891 0.182 10.125 1 98.75 82 ALA B C 1
ATOM 3002 O O . ALA B 1 82 ? 3.338 0.209 8.977 1 98.75 82 ALA B O 1
ATOM 3003 N N . VAL B 1 83 ? 3.502 0.722 11.125 1 98.75 83 VAL B N 1
ATOM 3004 C CA . VAL B 1 83 ? 4.727 1.498 10.969 1 98.75 83 VAL B CA 1
ATOM 3005 C C . VAL B 1 83 ? 5.859 0.585 10.5 1 98.75 83 VAL B C 1
ATOM 3007 O O . VAL B 1 83 ? 6.516 0.863 9.492 1 98.75 83 VAL B O 1
ATOM 3010 N N . HIS B 1 84 ? 6.078 -0.49 11.148 1 98.38 84 HIS B N 1
ATOM 3011 C CA . HIS B 1 84 ? 7.152 -1.41 10.781 1 98.38 84 HIS B CA 1
ATOM 3012 C C . HIS B 1 84 ? 6.867 -2.082 9.445 1 98.38 84 HIS B C 1
ATOM 3014 O O . HIS B 1 84 ? 7.797 -2.377 8.688 1 98.38 84 HIS B O 1
ATOM 3020 N N . GLY B 1 85 ? 5.609 -2.346 9.211 1 98.56 85 GLY B N 1
ATOM 3021 C CA . GLY B 1 85 ? 5.223 -2.898 7.922 1 98.56 85 GLY B CA 1
ATOM 3022 C C . GLY B 1 85 ? 5.539 -1.976 6.762 1 98.56 85 GLY B C 1
ATOM 3023 O O . GLY B 1 85 ? 6.031 -2.422 5.723 1 98.56 85 GLY B O 1
ATOM 3024 N N . ALA B 1 86 ? 5.188 -0.68 6.949 1 98.62 86 ALA B N 1
ATOM 3025 C CA . ALA B 1 86 ? 5.52 0.294 5.914 1 98.62 86 ALA B CA 1
ATOM 3026 C C . ALA B 1 86 ? 7.012 0.275 5.598 1 98.62 86 ALA B C 1
ATOM 3028 O O . ALA B 1 86 ? 7.402 0.255 4.426 1 98.62 86 ALA B O 1
ATOM 3029 N N . LYS B 1 87 ? 7.809 0.242 6.605 1 98.31 87 LYS B N 1
ATOM 3030 C CA . LYS B 1 87 ? 9.258 0.171 6.43 1 98.31 87 LYS B CA 1
ATOM 3031 C C . LYS B 1 87 ? 9.664 -1.117 5.723 1 98.31 87 LYS B C 1
ATOM 303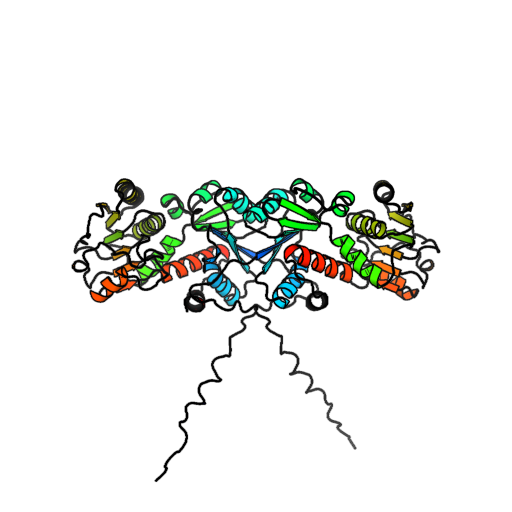3 O O . LYS B 1 87 ? 10.453 -1.09 4.777 1 98.31 87 LYS B O 1
ATOM 3038 N N . ALA B 1 88 ? 9.141 -2.234 6.117 1 98.12 88 ALA B N 1
ATOM 3039 C CA . ALA B 1 88 ? 9.461 -3.549 5.562 1 98.12 88 ALA B CA 1
ATOM 3040 C C . ALA B 1 88 ? 9.07 -3.629 4.09 1 98.12 88 ALA B C 1
ATOM 3042 O O . ALA B 1 88 ? 9.727 -4.316 3.305 1 98.12 88 ALA B O 1
ATOM 3043 N N . MET B 1 89 ? 8.055 -2.904 3.729 1 97.94 89 MET B N 1
ATOM 3044 C CA . MET B 1 89 ? 7.508 -2.947 2.373 1 97.94 89 MET B CA 1
ATOM 3045 C C . MET B 1 89 ? 8.219 -1.941 1.472 1 97.94 89 MET B C 1
ATOM 3047 O O . MET B 1 89 ? 7.934 -1.867 0.275 1 97.94 89 MET B O 1
ATOM 3051 N N . GLY B 1 90 ? 9.047 -1.115 2.039 1 97.06 90 GLY B N 1
ATOM 3052 C CA . GLY B 1 90 ? 9.852 -0.205 1.236 1 97.06 90 GLY B CA 1
ATOM 3053 C C . GLY B 1 90 ? 9.195 1.15 1.04 1 97.06 90 GLY B C 1
ATOM 3054 O O . GLY B 1 90 ? 9.492 1.854 0.073 1 97.06 90 GLY B O 1
ATOM 3055 N N . TRP B 1 91 ? 8.258 1.561 1.897 1 98.31 91 TRP B N 1
ATOM 3056 C CA . TRP B 1 91 ? 7.656 2.885 1.784 1 98.31 91 TRP B CA 1
ATOM 3057 C C . TRP B 1 91 ? 8.703 3.977 1.959 1 98.31 91 TRP B C 1
ATOM 3059 O O . TRP B 1 91 ? 9.719 3.771 2.629 1 98.31 91 TRP B O 1
ATOM 3069 N N . ILE B 1 92 ? 8.406 5.094 1.294 1 98.5 92 ILE B N 1
ATOM 3070 C CA . ILE B 1 92 ? 9.281 6.258 1.408 1 98.5 92 ILE B CA 1
ATOM 3071 C C . ILE B 1 92 ? 8.836 7.121 2.586 1 98.5 92 ILE B C 1
ATOM 3073 O O . ILE B 1 92 ? 9.633 7.867 3.156 1 98.5 92 ILE B O 1
ATOM 3077 N N . GLY B 1 93 ? 7.602 7.055 2.941 1 98.69 93 GLY B N 1
ATOM 3078 C CA . GLY B 1 93 ? 7.055 7.809 4.059 1 98.69 93 GLY B CA 1
ATOM 3079 C C . GLY B 1 93 ? 5.543 7.711 4.16 1 98.69 93 GLY B C 1
ATOM 3080 O O . GLY B 1 93 ? 4.898 7.098 3.307 1 98.69 93 GLY B O 1
ATOM 3081 N N . PHE B 1 94 ? 5.012 8.336 5.25 1 98.81 94 PHE B N 1
ATOM 3082 C CA . PHE B 1 94 ? 3.564 8.312 5.445 1 98.81 94 PHE B CA 1
ATOM 3083 C C . PHE B 1 94 ? 3.129 9.422 6.395 1 98.81 94 PHE B C 1
ATOM 3085 O O . PHE B 1 94 ? 3.945 9.953 7.148 1 98.81 94 PHE B O 1
ATOM 3092 N N . ASN B 1 95 ? 1.896 9.758 6.281 1 97.94 95 ASN B N 1
ATOM 3093 C CA . ASN B 1 95 ? 1.247 10.664 7.227 1 97.94 95 ASN B CA 1
ATOM 3094 C C . ASN B 1 95 ? 0.593 9.891 8.375 1 97.94 95 ASN B C 1
ATOM 3096 O O . ASN B 1 95 ? 0.238 8.727 8.219 1 97.94 95 ASN B O 1
ATOM 3100 N N . CYS B 1 96 ? 0.495 10.562 9.477 1 96.12 96 CYS B N 1
ATOM 3101 C CA . CYS B 1 96 ? -0.331 10.125 10.594 1 96.12 96 CYS B CA 1
ATOM 3102 C C . CYS B 1 96 ? -1.389 11.164 10.938 1 96.12 96 CYS B C 1
ATOM 3104 O O . CYS B 1 96 ? -1.081 12.352 11.055 1 96.12 96 CYS B O 1
ATOM 3106 N N . SER B 1 97 ? -2.559 10.734 10.992 1 90.62 97 SER B N 1
ATOM 3107 C CA . SER B 1 97 ? -3.65 11.562 11.5 1 90.62 97 SER B CA 1
ATOM 3108 C C . SER B 1 97 ? -4.277 10.938 12.75 1 90.62 97 SER B C 1
ATOM 3110 O O . SER B 1 97 ? -3.676 10.07 13.383 1 90.62 97 SER B O 1
ATOM 3112 N N . MET B 1 98 ? -5.359 11.555 13.18 1 84.25 98 MET B N 1
ATOM 3113 C CA . MET B 1 98 ? -6 11.078 14.398 1 84.25 98 MET B CA 1
ATOM 3114 C C . MET B 1 98 ? -6.254 9.578 14.328 1 84.25 98 MET B C 1
ATOM 3116 O O . MET B 1 98 ? -6.715 9.07 13.305 1 84.25 98 MET B O 1
ATOM 3120 N N . PRO B 1 99 ? -5.891 8.859 15.453 1 88.31 99 PRO B N 1
ATOM 3121 C CA . PRO B 1 99 ? -5.332 9.312 16.734 1 88.31 99 PRO B CA 1
ATOM 3122 C C . PRO B 1 99 ? -3.834 9.039 16.844 1 88.31 99 PRO B C 1
ATOM 3124 O O . PRO B 1 99 ? -3.305 8.961 17.953 1 88.31 99 PRO B O 1
ATOM 3127 N N . HIS B 1 100 ? -3.139 8.945 15.766 1 93.88 100 HIS B N 1
ATOM 3128 C CA . HIS B 1 100 ? -1.83 8.305 15.773 1 93.88 100 HIS B CA 1
ATOM 3129 C C . HIS B 1 100 ? -0.712 9.336 15.891 1 93.88 100 HIS B C 1
ATOM 3131 O O . HIS B 1 100 ? 0.458 8.969 16.047 1 93.88 100 HIS B O 1
ATOM 3137 N N . LYS B 1 101 ? -0.949 10.602 15.961 1 91.94 101 LYS B N 1
ATOM 3138 C CA . LYS B 1 101 ? 0.079 11.625 15.805 1 91.94 101 LYS B CA 1
ATOM 3139 C C . LYS B 1 101 ? 1.05 11.617 16.984 1 91.94 101 LYS B C 1
ATOM 3141 O O . LYS B 1 101 ? 2.209 12.016 16.844 1 91.94 101 LYS B O 1
ATOM 3146 N N . ILE B 1 102 ? 0.605 11.172 18.094 1 90.5 102 ILE B N 1
ATOM 3147 C CA . ILE B 1 102 ? 1.47 11.148 19.266 1 90.5 102 ILE B CA 1
ATOM 3148 C C . ILE B 1 102 ? 2.139 9.773 19.391 1 90.5 102 ILE B C 1
ATOM 3150 O O . ILE B 1 102 ? 3.367 9.68 19.453 1 90.5 102 ILE B O 1
ATOM 3154 N N . LYS B 1 103 ? 1.361 8.703 19.375 1 94.31 103 LYS B N 1
ATOM 3155 C CA . LYS B 1 103 ? 1.838 7.344 19.625 1 94.31 103 LYS B CA 1
ATOM 3156 C C . LYS B 1 103 ? 2.889 6.938 18.594 1 94.31 103 LYS B C 1
ATOM 3158 O O . LYS B 1 103 ? 3.789 6.152 18.891 1 94.31 103 LYS B O 1
ATOM 3163 N N . VAL B 1 104 ? 2.848 7.484 17.406 1 97.75 104 VAL B N 1
ATOM 3164 C CA . VAL B 1 104 ? 3.768 7.102 16.344 1 97.75 104 VAL B CA 1
ATOM 3165 C C . VAL B 1 104 ? 5.199 7.438 16.75 1 97.75 104 VAL B C 1
ATOM 3167 O O . VAL B 1 104 ? 6.148 6.812 16.266 1 97.75 104 VAL B O 1
ATOM 3170 N N . ILE B 1 105 ? 5.383 8.359 17.609 1 97 105 ILE B N 1
ATOM 3171 C CA . ILE B 1 105 ? 6.699 8.812 18.047 1 97 105 ILE B CA 1
ATOM 3172 C C . ILE B 1 105 ? 7.477 7.648 18.656 1 97 105 ILE B C 1
ATOM 3174 O O . ILE B 1 105 ? 8.695 7.555 18.484 1 97 105 ILE B O 1
ATOM 3178 N N . ASP B 1 106 ? 6.793 6.746 19.328 1 97.75 106 ASP B N 1
ATOM 3179 C CA . ASP B 1 106 ? 7.402 5.59 19.969 1 97.75 106 ASP B CA 1
ATOM 3180 C C . ASP B 1 106 ? 8.133 4.711 18.969 1 97.75 106 ASP B C 1
ATOM 3182 O O . ASP B 1 106 ? 8.945 3.863 19.344 1 97.75 106 ASP B O 1
ATOM 3186 N N . PHE B 1 107 ? 7.867 4.879 17.719 1 98.25 107 PHE B N 1
ATOM 3187 C CA . PHE B 1 107 ? 8.383 3.961 16.719 1 98.25 107 PHE B CA 1
ATOM 3188 C C . PHE B 1 107 ? 9.344 4.676 15.766 1 98.25 107 PHE B C 1
ATOM 3190 O O . PHE B 1 107 ? 9.742 4.121 14.742 1 98.25 107 PHE B O 1
ATOM 3197 N N . LEU B 1 108 ? 9.656 5.93 16.031 1 98.44 108 LEU B N 1
ATOM 3198 C CA . LEU B 1 108 ? 10.523 6.73 15.172 1 98.44 108 LEU B CA 1
ATOM 3199 C C . LEU B 1 108 ? 11.93 6.82 15.758 1 98.44 108 LEU B C 1
ATOM 3201 O O . LEU B 1 108 ? 12.125 6.602 16.953 1 98.44 108 LEU B O 1
ATOM 3205 N N . ASP B 1 109 ? 12.859 7.102 14.883 1 98.5 109 ASP B N 1
ATOM 3206 C CA . ASP B 1 109 ? 14.258 7.184 15.297 1 98.5 109 ASP B CA 1
ATOM 3207 C C . ASP B 1 109 ? 14.633 8.609 15.688 1 98.5 109 ASP B C 1
ATOM 3209 O O . ASP B 1 109 ? 15.523 8.82 16.516 1 98.5 109 ASP B O 1
ATOM 3213 N N . ASP B 1 110 ? 14.008 9.594 15.016 1 97.94 110 ASP B N 1
ATOM 3214 C CA . ASP B 1 110 ? 14.312 10.992 15.273 1 97.94 110 ASP B CA 1
ATOM 3215 C C . ASP B 1 110 ? 13.133 11.891 14.898 1 97.94 110 ASP B C 1
ATOM 3217 O O . ASP B 1 110 ? 12.211 11.453 14.203 1 97.94 110 ASP B O 1
ATOM 3221 N N . LEU B 1 111 ? 13.188 13.07 15.406 1 97.62 111 LEU B N 1
ATOM 3222 C CA . LEU B 1 111 ? 12.18 14.094 15.156 1 97.62 111 LEU B CA 1
ATOM 3223 C C . LEU B 1 111 ? 12.828 15.406 14.719 1 97.62 111 LEU B C 1
ATOM 3225 O O . LEU B 1 111 ? 13.945 15.711 15.133 1 97.62 111 LEU B O 1
ATOM 3229 N N . SER B 1 11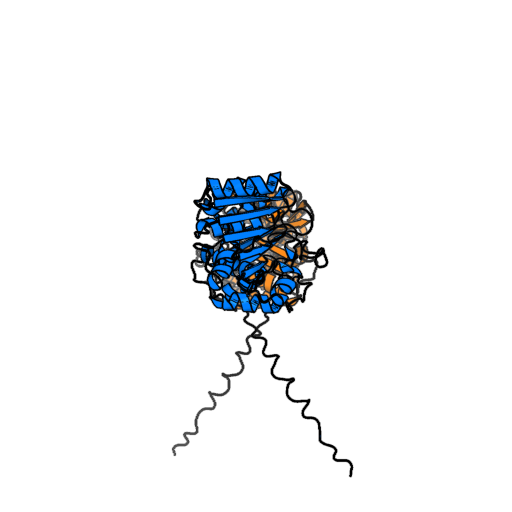2 ? 12.117 16.109 13.883 1 96.5 112 SER B N 1
ATOM 3230 C CA . SER B 1 112 ? 12.516 17.5 13.711 1 96.5 112 SER B CA 1
ATOM 3231 C C . SER B 1 112 ? 12.383 18.281 15.016 1 96.5 112 SER B C 1
ATOM 3233 O O . SER B 1 112 ? 11.664 17.844 15.922 1 96.5 112 SER B O 1
ATOM 3235 N N . ASP B 1 113 ? 13.023 19.422 15.078 1 93.88 113 ASP B N 1
ATOM 3236 C CA . ASP B 1 113 ? 12.977 20.219 16.297 1 93.88 113 ASP B CA 1
ATOM 3237 C C . ASP B 1 113 ? 11.547 20.625 16.641 1 93.88 113 ASP B C 1
ATOM 3239 O O . ASP B 1 113 ? 11.117 20.484 17.797 1 93.88 113 ASP B O 1
ATOM 3243 N N . SER B 1 114 ? 10.867 21.094 15.703 1 93.94 114 SER B N 1
ATOM 3244 C CA . SER B 1 114 ? 9.508 21.531 15.977 1 93.94 114 SER B CA 1
ATOM 3245 C C . SER B 1 114 ? 8.617 20.359 16.375 1 93.94 114 SER B C 1
ATOM 3247 O O . SER B 1 114 ? 7.812 20.469 17.312 1 93.94 114 SER B O 1
ATOM 3249 N N . ALA B 1 115 ? 8.773 19.219 15.695 1 95.44 115 ALA B N 1
ATOM 3250 C CA . ALA B 1 115 ? 7.977 18.031 16.047 1 95.44 115 ALA B CA 1
ATOM 3251 C C . ALA B 1 115 ? 8.273 17.578 17.469 1 95.44 115 ALA B C 1
ATOM 3253 O O . ALA B 1 115 ? 7.371 17.125 18.172 1 95.44 115 ALA B O 1
ATOM 3254 N N . ARG B 1 116 ? 9.523 17.703 17.844 1 95.19 116 ARG B N 1
ATOM 3255 C CA . ARG B 1 116 ? 9.922 17.344 19.203 1 95.19 116 ARG B CA 1
ATOM 3256 C C . ARG B 1 116 ? 9.211 18.203 20.234 1 95.19 116 ARG B C 1
ATOM 3258 O O . ARG B 1 116 ? 8.695 17.688 21.234 1 95.19 116 ARG B O 1
ATOM 3265 N N . ILE B 1 117 ? 9.164 19.469 20 1 93.38 117 ILE B N 1
ATOM 3266 C CA . ILE B 1 117 ? 8.531 20.406 20.922 1 93.38 117 ILE B CA 1
ATOM 3267 C C . ILE B 1 117 ? 7.023 20.172 20.922 1 93.38 117 ILE B C 1
ATOM 3269 O O . ILE B 1 117 ? 6.406 20.125 22 1 93.38 117 ILE B O 1
ATOM 3273 N N . ILE B 1 118 ? 6.469 19.984 19.766 1 92.25 118 ILE B N 1
ATOM 3274 C CA . ILE B 1 118 ? 5.027 19.797 19.625 1 92.25 118 ILE B CA 1
ATOM 3275 C C . ILE B 1 118 ? 4.609 18.484 20.281 1 92.25 118 ILE B C 1
ATOM 3277 O O . ILE B 1 118 ? 3.529 18.375 20.859 1 92.25 118 ILE B O 1
ATOM 3281 N N . GLY B 1 119 ? 5.492 17.516 20.172 1 91.75 119 GLY B N 1
ATOM 3282 C CA . GLY B 1 119 ? 5.168 16.203 20.688 1 91.75 119 GLY B CA 1
ATOM 3283 C C . GLY B 1 119 ? 4.164 15.453 19.828 1 91.75 119 GLY B C 1
ATOM 3284 O O . GLY B 1 119 ? 3.395 14.633 20.328 1 91.75 119 GLY B O 1
ATOM 3285 N N . ALA B 1 120 ? 4.07 15.805 18.609 1 92.25 120 ALA B N 1
ATOM 3286 C CA . ALA B 1 120 ? 3.186 15.156 17.641 1 92.25 120 ALA B CA 1
ATOM 3287 C C . ALA B 1 120 ? 3.811 15.141 16.25 1 92.25 120 ALA B C 1
ATOM 3289 O O . ALA B 1 120 ? 4.473 16.109 15.852 1 92.25 120 ALA B O 1
ATOM 3290 N N . VAL B 1 121 ? 3.533 14.055 15.555 1 96 121 VAL B N 1
ATOM 3291 C CA . VAL B 1 121 ? 4.07 13.836 14.219 1 96 121 VAL B CA 1
ATOM 3292 C C . VAL B 1 121 ? 2.936 13.508 13.25 1 96 121 VAL B C 1
ATOM 3294 O O . VAL B 1 121 ? 2.15 12.594 13.492 1 96 121 VAL B O 1
ATOM 3297 N N . ASN B 1 122 ? 2.883 14.281 12.156 1 96.12 122 ASN B N 1
ATOM 3298 C CA . ASN B 1 122 ? 1.886 13.922 11.156 1 96.12 122 ASN B CA 1
ATOM 3299 C C . ASN B 1 122 ? 2.537 13.461 9.852 1 96.12 122 ASN B C 1
ATOM 3301 O O . ASN B 1 122 ? 1.851 13.016 8.93 1 96.12 122 ASN B O 1
ATOM 3305 N N . THR B 1 123 ? 3.814 13.617 9.734 1 98.5 123 THR B N 1
ATOM 3306 C CA . THR B 1 123 ? 4.535 13.211 8.539 1 98.5 123 THR B CA 1
ATOM 3307 C C . THR B 1 123 ? 5.809 12.445 8.906 1 98.5 123 THR B C 1
ATOM 3309 O O . THR B 1 123 ? 6.625 12.938 9.688 1 98.5 123 THR B O 1
ATOM 3312 N N . VAL B 1 124 ? 5.965 11.32 8.352 1 98.81 124 VAL B N 1
ATOM 3313 C CA . VAL B 1 124 ? 7.141 10.484 8.578 1 98.81 124 VAL B CA 1
ATOM 3314 C C . VAL B 1 124 ? 7.891 10.289 7.258 1 98.81 124 VAL B C 1
ATOM 3316 O O . VAL B 1 124 ? 7.273 10.023 6.223 1 98.81 124 VAL B O 1
ATOM 3319 N N . VAL B 1 125 ? 9.148 10.43 7.285 1 98.81 125 VAL B N 1
ATOM 3320 C CA . VAL B 1 125 ? 10.047 10.141 6.172 1 98.81 125 VAL B CA 1
ATOM 3321 C C . VAL B 1 125 ? 10.906 8.922 6.5 1 98.81 125 VAL B C 1
ATOM 3323 O O . VAL B 1 125 ? 11.508 8.852 7.578 1 98.81 125 VAL B O 1
ATOM 3326 N N . ILE B 1 126 ? 10.914 7.984 5.621 1 98.44 126 ILE B N 1
ATOM 3327 C CA . ILE B 1 126 ? 11.766 6.809 5.793 1 98.44 126 ILE B CA 1
ATOM 3328 C C . ILE B 1 126 ? 13.016 6.941 4.926 1 98.44 126 ILE B C 1
ATOM 3330 O O . ILE B 1 126 ? 12.922 6.938 3.695 1 98.44 126 ILE B O 1
ATOM 3334 N N . SER B 1 127 ? 14.078 7.094 5.449 1 94.44 127 SER B N 1
ATOM 3335 C CA . SER B 1 127 ? 15.367 7.203 4.773 1 94.44 127 SER B CA 1
ATOM 3336 C C . SER B 1 127 ? 16.297 6.066 5.176 1 94.44 127 SER B C 1
ATOM 3338 O O . SER B 1 127 ? 16.891 6.09 6.258 1 94.44 127 SER B O 1
ATOM 3340 N N . GLY B 1 128 ? 16.547 5.184 4.207 1 90.38 128 GLY B N 1
ATOM 3341 C CA . GLY B 1 128 ? 17.25 3.965 4.598 1 90.38 128 GLY B CA 1
ATOM 3342 C C . GLY B 1 128 ? 16.516 3.191 5.688 1 90.38 128 GLY B C 1
ATOM 3343 O O . GLY B 1 128 ? 15.352 2.832 5.527 1 90.38 128 GLY B O 1
ATOM 3344 N N . SER B 1 129 ? 17.203 3.061 6.844 1 90.62 129 SER B N 1
ATOM 3345 C CA . SER B 1 129 ? 16.594 2.318 7.941 1 90.62 129 SER B CA 1
ATOM 3346 C C . SER B 1 129 ? 16.031 3.264 9 1 90.62 129 SER B C 1
ATOM 3348 O O . SER B 1 129 ? 15.414 2.818 9.969 1 90.62 129 SER B O 1
ATOM 3350 N N . ARG B 1 130 ? 16.109 4.543 8.789 1 97.38 130 ARG B N 1
ATOM 3351 C CA . ARG B 1 130 ? 15.711 5.508 9.805 1 97.38 130 ARG B CA 1
ATOM 3352 C C . ARG B 1 130 ? 14.344 6.105 9.484 1 97.38 130 ARG B C 1
ATOM 3354 O O . ARG B 1 130 ? 14.055 6.414 8.328 1 97.38 130 ARG B O 1
ATOM 3361 N N . LEU B 1 131 ? 13.562 6.219 10.469 1 98.69 131 LEU B N 1
ATOM 3362 C CA . LEU B 1 131 ? 12.273 6.902 10.398 1 98.69 131 LEU B CA 1
ATOM 3363 C C . LEU B 1 131 ? 12.344 8.266 11.078 1 98.69 131 LEU B C 1
ATOM 3365 O O . LEU B 1 131 ? 12.625 8.344 12.281 1 98.69 131 LEU B O 1
ATOM 3369 N N . LEU B 1 132 ? 12.094 9.344 10.32 1 98.56 132 LEU B N 1
ATOM 3370 C CA . LEU B 1 132 ? 12.148 10.711 10.812 1 98.56 132 LEU B CA 1
ATOM 3371 C C . LEU B 1 132 ? 10.758 11.336 10.852 1 98.56 132 LEU B C 1
ATOM 3373 O O . LEU B 1 132 ? 10 11.25 9.883 1 98.56 132 LEU B O 1
ATOM 3377 N N . GLY B 1 133 ? 10.43 11.938 11.961 1 98.38 133 GLY B N 1
ATOM 3378 C CA . GLY B 1 133 ? 9.117 12.531 12.148 1 98.38 133 GLY B CA 1
ATOM 3379 C C . GLY B 1 133 ? 9.117 14.039 11.992 1 98.38 133 GLY B C 1
ATOM 3380 O O . GLY B 1 133 ? 10.039 14.719 12.461 1 98.38 133 GLY B O 1
ATOM 3381 N N . GLU B 1 134 ? 8.094 14.516 11.305 1 97.69 134 GLU B N 1
ATOM 3382 C CA . GLU B 1 134 ? 7.828 15.938 11.102 1 97.69 134 GLU B CA 1
ATOM 3383 C C . GLU B 1 134 ? 6.383 16.281 11.445 1 97.69 134 GLU B C 1
ATOM 3385 O O . GLU B 1 134 ? 5.512 15.406 11.445 1 97.69 134 GLU B O 1
ATOM 3390 N N . ASN B 1 135 ? 6.176 17.5 11.828 1 96.88 135 ASN B N 1
ATOM 3391 C CA . ASN B 1 135 ? 4.82 18.047 11.891 1 96.88 135 ASN B CA 1
ATOM 3392 C C . ASN B 1 135 ? 4.605 19.141 10.859 1 96.88 135 ASN B C 1
ATOM 3394 O O . ASN B 1 135 ? 5.105 20.25 11.016 1 96.88 135 ASN B O 1
ATOM 3398 N N . THR B 1 136 ? 3.852 18.797 9.891 1 97.12 136 THR B N 1
ATOM 3399 C CA . THR B 1 136 ? 3.697 19.719 8.773 1 97.12 136 THR B CA 1
ATOM 3400 C C . THR B 1 136 ? 2.402 20.516 8.906 1 97.12 136 THR B C 1
ATOM 3402 O O . THR B 1 136 ? 2.16 21.453 8.141 1 97.12 136 THR B O 1
ATOM 3405 N N . ASP B 1 137 ? 1.574 20.203 9.859 1 94.06 137 ASP B N 1
ATOM 3406 C CA . ASP B 1 137 ? 0.328 20.922 10.078 1 94.06 137 ASP B CA 1
ATOM 3407 C C . ASP B 1 137 ? 0.6 22.391 10.43 1 94.06 137 ASP B C 1
ATOM 3409 O O . ASP B 1 137 ? 0.138 23.297 9.734 1 94.06 137 ASP B O 1
ATOM 3413 N N . GLY B 1 138 ? 1.349 22.562 11.453 1 95.38 138 GLY B N 1
ATOM 3414 C CA . GLY B 1 138 ? 1.68 23.906 11.883 1 95.38 138 GLY B CA 1
ATOM 3415 C C . GLY B 1 138 ? 2.406 24.703 10.828 1 95.38 138 GLY B C 1
ATOM 3416 O O . GLY B 1 138 ? 2.111 25.891 10.625 1 95.38 138 GLY B O 1
ATOM 3417 N N . LYS B 1 139 ? 3.297 24.016 10.18 1 96.44 139 LYS B N 1
ATOM 3418 C CA . LYS B 1 139 ? 4.051 24.672 9.117 1 96.44 139 LYS B CA 1
ATOM 3419 C C . LYS B 1 139 ? 3.137 25.078 7.965 1 96.44 139 LYS B C 1
ATOM 3421 O O . LYS B 1 139 ? 3.291 26.172 7.402 1 96.44 139 LYS B O 1
ATOM 3426 N N . GLY B 1 140 ? 2.281 24.188 7.68 1 97.06 140 GLY B N 1
ATOM 3427 C CA . GLY B 1 140 ? 1.324 24.5 6.633 1 97.06 140 GLY B CA 1
ATOM 3428 C C . GLY B 1 140 ? 0.422 25.672 6.977 1 97.06 140 GLY B C 1
ATOM 3429 O O . GLY B 1 140 ? 0.17 26.531 6.137 1 97.06 140 GLY B O 1
ATOM 3430 N N . PHE B 1 141 ? -0.061 25.688 8.172 1 96.75 141 PHE B N 1
ATOM 3431 C CA . PHE B 1 141 ? -0.898 26.781 8.633 1 96.75 141 PHE B CA 1
ATOM 3432 C C . PHE B 1 141 ? -0.135 28.094 8.586 1 96.75 141 PHE B C 1
ATOM 3434 O O . PHE B 1 141 ? -0.645 29.094 8.078 1 96.75 141 PHE B O 1
ATOM 3441 N N . LEU B 1 142 ? 1.045 28.109 9.094 1 97.31 142 LEU B N 1
ATOM 3442 C CA . LEU B 1 142 ? 1.891 29.297 9.133 1 97.31 142 LEU B CA 1
ATOM 3443 C C . LEU B 1 142 ? 2.107 29.844 7.727 1 97.31 142 LEU B C 1
ATOM 3445 O O . LEU B 1 142 ? 2.029 31.062 7.52 1 97.31 142 LEU B O 1
ATOM 3449 N N . LYS B 1 143 ? 2.398 28.938 6.844 1 96.44 143 LYS B N 1
ATOM 3450 C CA . LYS B 1 143 ? 2.611 29.359 5.469 1 96.44 143 LYS B CA 1
ATOM 3451 C C . LYS B 1 143 ? 1.395 30.125 4.938 1 96.44 143 LYS B C 1
ATOM 3453 O O . LYS B 1 143 ? 1.534 31.172 4.305 1 96.44 143 LYS B O 1
ATOM 3458 N N . SER B 1 144 ? 0.248 29.672 5.195 1 95.88 144 SER B N 1
ATOM 3459 C CA . SER B 1 144 ? -0.983 30.328 4.766 1 95.88 144 SER B CA 1
ATOM 3460 C C . SER B 1 144 ? -1.171 31.656 5.469 1 95.88 144 SER B C 1
ATOM 3462 O O . SER B 1 144 ? -1.521 32.656 4.832 1 95.88 144 SER B O 1
ATOM 3464 N N . LEU B 1 145 ? -0.978 31.656 6.688 1 97.38 145 LEU B N 1
ATOM 3465 C CA . LEU B 1 145 ? -1.217 32.844 7.512 1 97.38 145 LEU B CA 1
ATOM 3466 C C . LEU B 1 145 ? -0.209 33.938 7.191 1 97.38 145 LEU B C 1
ATOM 3468 O O . LEU B 1 145 ? -0.586 35.094 7.016 1 97.38 145 LEU B O 1
ATOM 3472 N N . ASP B 1 146 ? 0.983 33.562 7.082 1 94.94 146 ASP B N 1
ATOM 3473 C CA . ASP B 1 146 ? 2.064 34.531 6.898 1 94.94 146 ASP B CA 1
ATOM 3474 C C . ASP B 1 146 ? 1.936 35.25 5.562 1 94.94 146 ASP B C 1
ATOM 3476 O O . ASP B 1 146 ? 2.363 36.406 5.43 1 94.94 146 ASP B O 1
ATOM 3480 N N . ALA B 1 147 ? 1.358 34.594 4.625 1 92.88 147 ALA B N 1
ATOM 3481 C CA . ALA B 1 147 ? 1.148 35.188 3.312 1 92.88 147 ALA B CA 1
ATOM 3482 C C . ALA B 1 147 ? 0.111 36.312 3.379 1 92.88 147 ALA B C 1
ATOM 3484 O O . ALA B 1 147 ? 0.131 37.219 2.562 1 92.88 147 ALA B O 1
ATOM 3485 N N . VAL B 1 148 ? -0.757 36.219 4.363 1 95.25 148 VAL B N 1
ATOM 3486 C CA . VAL B 1 148 ? -1.846 37.188 4.496 1 95.25 148 VAL B CA 1
ATOM 3487 C C . VAL B 1 148 ? -1.504 38.219 5.582 1 95.25 148 VAL B C 1
ATOM 3489 O O . VAL B 1 148 ? -1.823 39.406 5.449 1 95.25 148 VAL B O 1
ATOM 3492 N N . ARG B 1 149 ? -0.935 37.719 6.629 1 96.75 149 ARG B N 1
ATOM 3493 C CA . ARG B 1 149 ? -0.571 38.531 7.801 1 96.75 149 ARG B CA 1
ATOM 3494 C C . ARG B 1 149 ? 0.742 38.031 8.406 1 96.75 149 ARG B C 1
ATOM 3496 O O . ARG B 1 149 ? 0.775 37 9.086 1 96.75 149 ARG B O 1
ATOM 3503 N N . PRO B 1 150 ? 1.746 38.875 8.242 1 97.25 150 PRO B N 1
ATOM 3504 C CA . PRO B 1 150 ? 3.008 38.469 8.859 1 97.25 150 PRO B CA 1
ATOM 3505 C C . PRO B 1 150 ? 2.873 38.188 10.352 1 97.25 150 PRO B C 1
ATOM 3507 O O . PRO B 1 150 ? 2.279 38.969 11.086 1 97.25 150 PRO B O 1
ATOM 3510 N N . VAL B 1 151 ? 3.494 37.094 10.789 1 97.88 151 VAL B N 1
ATOM 3511 C CA . VAL B 1 151 ? 3.354 36.625 12.164 1 97.88 151 VAL B CA 1
ATOM 3512 C C . VAL B 1 151 ? 4.422 37.281 13.047 1 97.88 151 VAL B C 1
ATOM 3514 O O . VAL B 1 151 ? 4.203 37.5 14.234 1 97.88 151 VAL B O 1
ATOM 3517 N N . LYS B 1 152 ? 5.551 37.562 12.477 1 97.88 152 LYS B N 1
ATOM 3518 C CA . LYS B 1 152 ? 6.648 38.156 13.227 1 97.88 152 LYS B CA 1
ATOM 3519 C C . LYS B 1 152 ? 6.219 39.469 13.891 1 97.88 152 LYS B C 1
ATOM 3521 O O . LYS B 1 152 ? 5.723 40.375 13.211 1 97.88 152 LYS B O 1
ATOM 3526 N N . GLY B 1 153 ? 6.387 39.469 15.141 1 98.19 153 GLY B N 1
ATOM 3527 C CA . GLY B 1 153 ? 6.094 40.688 15.891 1 98.19 153 GLY B CA 1
ATOM 3528 C C . GLY B 1 153 ? 4.621 40.844 16.219 1 98.19 153 GLY B C 1
ATOM 3529 O O . GLY B 1 153 ? 4.23 41.781 16.922 1 98.19 153 GLY B O 1
ATOM 3530 N N . ALA B 1 154 ? 3.811 39.938 15.758 1 98.38 154 ALA B N 1
ATOM 3531 C CA . ALA B 1 154 ? 2.367 40.062 15.961 1 98.38 154 ALA B CA 1
ATOM 3532 C C . ALA B 1 154 ? 1.957 39.469 17.312 1 98.38 154 ALA B C 1
ATOM 3534 O O . ALA B 1 154 ? 2.727 38.75 17.953 1 98.38 154 ALA B O 1
ATOM 3535 N N . LYS B 1 155 ? 0.79 39.938 17.781 1 98.75 155 LYS B N 1
ATOM 3536 C CA . LYS B 1 155 ? 0.109 39.312 18.922 1 98.75 155 LYS B CA 1
ATOM 3537 C C . LYS B 1 155 ? -1.025 38.406 18.453 1 98.75 155 LYS B C 1
ATOM 3539 O O . LYS B 1 155 ? -1.929 38.844 17.734 1 98.75 155 LYS B O 1
ATOM 3544 N N . ALA B 1 156 ? -0.905 37.156 18.844 1 98.75 156 ALA B N 1
ATOM 3545 C CA . ALA B 1 156 ? -1.894 36.188 18.391 1 98.75 156 ALA B CA 1
ATOM 3546 C C . ALA B 1 156 ? -2.686 35.625 19.562 1 98.75 156 ALA B C 1
ATOM 3548 O O . ALA B 1 156 ? -2.203 35.625 20.703 1 98.75 156 ALA B O 1
ATOM 3549 N N . LEU B 1 157 ? -3.896 35.281 19.297 1 98.81 157 LEU B N 1
ATOM 3550 C CA . LEU B 1 157 ? -4.781 34.594 20.234 1 98.81 157 LEU B CA 1
ATOM 3551 C C . LEU B 1 157 ? -5.293 33.281 19.625 1 98.81 157 LEU B C 1
ATOM 3553 O O . LEU B 1 157 ? -5.777 33.281 18.484 1 98.81 157 LEU B O 1
ATOM 3557 N N . ILE B 1 158 ? -5.117 32.188 20.391 1 98.56 158 ILE B N 1
ATOM 3558 C CA . ILE B 1 158 ? -5.527 30.875 19.906 1 98.56 158 ILE B CA 1
ATOM 3559 C C . ILE B 1 158 ? -6.617 30.312 20.812 1 98.56 158 ILE B C 1
ATOM 3561 O O . ILE B 1 158 ? -6.465 30.297 22.047 1 98.56 158 ILE B O 1
ATOM 3565 N N . PHE B 1 159 ? -7.723 29.891 20.172 1 97.88 159 PHE B N 1
ATOM 3566 C CA . PHE B 1 159 ? -8.734 29.109 20.875 1 97.88 159 PHE B CA 1
ATOM 3567 C C . PHE B 1 159 ? -8.453 27.625 20.75 1 97.88 159 PHE B C 1
ATOM 3569 O O . PHE B 1 159 ? -8.383 27.078 19.641 1 97.88 159 PHE B O 1
ATOM 3576 N N . GLY B 1 160 ? -8.336 26.969 21.891 1 95.38 160 GLY B N 1
ATOM 3577 C CA . GLY B 1 160 ? -8.055 25.547 21.906 1 95.38 160 GLY B CA 1
ATOM 3578 C C . GLY B 1 160 ? -6.668 25.203 22.422 1 95.38 160 GLY B C 1
ATOM 3579 O O . GLY B 1 160 ? -5.762 26.047 22.375 1 95.38 160 GLY B O 1
ATOM 3580 N N . ALA B 1 161 ? -6.488 23.969 22.922 1 93.56 161 ALA B N 1
ATOM 3581 C CA . ALA B 1 161 ? -5.203 23.5 23.438 1 93.56 161 ALA B CA 1
ATOM 3582 C C . ALA B 1 161 ? -4.949 22.047 23.047 1 93.56 161 ALA B C 1
ATOM 3584 O O . ALA B 1 161 ? -4.223 21.328 23.734 1 93.56 161 ALA B O 1
ATOM 3585 N N . GLY B 1 162 ? -5.57 21.609 22.031 1 86.69 162 GLY B N 1
ATOM 3586 C CA . GLY B 1 162 ? -5.375 20.266 21.531 1 86.69 162 GLY B CA 1
ATOM 3587 C C . GLY B 1 162 ? -4.207 20.156 20.562 1 86.69 162 GLY B C 1
ATOM 3588 O O . GLY B 1 162 ? -3.307 21 20.562 1 86.69 162 GLY B O 1
ATOM 3589 N N . GLY B 1 163 ? -4.168 19.094 19.75 1 84 163 GLY B N 1
ATOM 3590 C CA . GLY B 1 163 ? -3.082 18.797 18.828 1 84 163 GLY B CA 1
ATOM 3591 C C . GLY B 1 163 ? -2.877 19.891 17.797 1 84 163 GLY B C 1
ATOM 3592 O O . GLY B 1 163 ? -1.749 20.328 17.562 1 84 163 GLY B O 1
ATOM 3593 N N . ALA B 1 164 ? -3.992 20.266 17.156 1 87 164 ALA B N 1
ATOM 3594 C CA . ALA B 1 164 ? -3.9 21.328 16.172 1 87 164 ALA B CA 1
ATOM 3595 C C . ALA B 1 164 ? -3.383 22.625 16.812 1 87 164 ALA B C 1
ATOM 3597 O O . ALA B 1 164 ? -2.535 23.297 16.234 1 87 164 ALA B O 1
ATOM 3598 N N . ALA B 1 165 ? -3.9 22.922 17.984 1 93.44 165 ALA B N 1
ATOM 3599 C CA . ALA B 1 165 ? -3.475 24.125 18.688 1 93.44 165 ALA B CA 1
ATOM 3600 C C . ALA B 1 165 ? -1.981 24.078 19 1 93.44 165 ALA B C 1
ATOM 3602 O O . ALA B 1 165 ? -1.271 25.078 18.828 1 93.44 165 ALA B O 1
ATOM 3603 N N . ARG B 1 166 ? -1.559 22.984 19.453 1 93.25 166 ARG B N 1
ATOM 3604 C CA . ARG B 1 166 ? -0.146 22.812 19.781 1 93.25 166 ARG B CA 1
ATOM 3605 C C . ARG B 1 166 ? 0.73 23.031 18.562 1 93.25 166 ARG B C 1
ATOM 3607 O O . ARG B 1 166 ? 1.728 23.75 18.625 1 93.25 166 ARG B O 1
ATOM 3614 N N . ALA B 1 167 ? 0.371 22.438 17.453 1 94.62 167 ALA B N 1
ATOM 3615 C CA . ALA B 1 167 ? 1.127 22.547 16.219 1 94.62 167 ALA B CA 1
ATOM 3616 C C . ALA B 1 167 ? 1.183 24 15.742 1 94.62 167 ALA B C 1
ATOM 3618 O O . ALA B 1 167 ? 2.256 24.516 15.414 1 94.62 167 ALA B O 1
ATOM 3619 N N . VAL B 1 168 ? 0.059 24.641 15.758 1 96.69 168 VAL B N 1
ATOM 3620 C CA . VAL B 1 168 ? -0.055 26.016 15.281 1 96.69 168 VAL B CA 1
ATOM 3621 C C . VAL B 1 168 ? 0.686 26.953 16.219 1 96.69 168 VAL B C 1
ATOM 3623 O O . VAL B 1 168 ? 1.46 27.812 15.781 1 96.69 168 VAL B O 1
ATOM 3626 N N . ALA B 1 169 ? 0.493 26.766 17.516 1 97.62 169 ALA B N 1
ATOM 3627 C CA . ALA B 1 169 ? 1.105 27.625 18.531 1 97.62 169 ALA B CA 1
ATOM 3628 C C . ALA B 1 169 ? 2.627 27.594 18.422 1 97.62 169 ALA B C 1
ATOM 3630 O O . ALA B 1 169 ? 3.275 28.641 18.406 1 97.62 169 ALA B O 1
ATOM 3631 N N . ILE B 1 170 ? 3.162 26.453 18.312 1 97.25 170 ILE B N 1
ATOM 3632 C CA . ILE B 1 170 ? 4.613 26.297 18.281 1 97.25 170 ILE B CA 1
ATOM 3633 C C . ILE B 1 170 ? 5.18 26.922 17.016 1 97.25 170 ILE B C 1
ATOM 3635 O O . ILE B 1 170 ? 6.164 27.656 17.047 1 97.25 170 ILE B O 1
ATOM 3639 N N . GLU B 1 171 ? 4.578 26.672 15.891 1 97.12 171 GLU B N 1
ATOM 3640 C CA . GLU B 1 171 ? 5.121 27.156 14.625 1 97.12 171 GLU B CA 1
ATOM 3641 C C . GLU B 1 171 ? 5.02 28.688 14.523 1 97.12 171 GLU B C 1
ATOM 3643 O O . GLU B 1 171 ? 5.922 29.328 13.992 1 97.12 171 GLU B O 1
ATOM 3648 N N . ILE B 1 172 ? 3.908 29.266 15 1 97.12 172 ILE B N 1
ATOM 3649 C CA . ILE B 1 172 ? 3.773 30.719 14.961 1 97.12 172 ILE B CA 1
ATOM 3650 C C . ILE B 1 172 ? 4.773 31.359 15.922 1 97.12 172 ILE B C 1
ATOM 3652 O O . ILE B 1 172 ? 5.348 32.406 15.625 1 97.12 172 ILE B O 1
ATOM 3656 N N . ALA B 1 173 ? 4.969 30.703 17.047 1 97.88 173 ALA B N 1
ATOM 3657 C CA . ALA B 1 173 ? 5.949 31.203 18.016 1 97.88 173 ALA B CA 1
ATOM 3658 C C . ALA B 1 173 ? 7.363 31.141 17.438 1 97.88 173 ALA B C 1
ATOM 3660 O O . ALA B 1 173 ? 8.125 32.094 17.547 1 97.88 173 ALA B O 1
ATOM 3661 N N . LEU B 1 174 ? 7.676 30.078 16.844 1 96.5 174 LEU B N 1
ATOM 3662 C CA . LEU B 1 174 ? 8.992 29.891 16.234 1 96.5 174 LEU B CA 1
ATOM 3663 C C . LEU B 1 174 ? 9.211 30.891 15.102 1 96.5 174 LEU B C 1
ATOM 3665 O O . LEU B 1 174 ? 10.344 31.297 14.828 1 96.5 174 LEU B O 1
ATOM 3669 N N . ALA B 1 175 ? 8.156 31.312 14.523 1 96.94 175 ALA B N 1
ATOM 3670 C CA . ALA B 1 175 ? 8.234 32.25 13.414 1 96.94 175 ALA B CA 1
ATOM 3671 C C . ALA B 1 175 ? 8.375 33.688 13.93 1 96.94 175 ALA B C 1
ATOM 3673 O O . ALA B 1 175 ? 8.531 34.625 13.141 1 96.94 175 ALA B O 1
ATOM 3674 N N . GLY B 1 176 ? 8.242 33.906 15.266 1 97.62 176 GLY B N 1
ATOM 3675 C CA . GLY B 1 176 ? 8.578 35.219 15.828 1 97.62 176 GLY B CA 1
ATOM 3676 C C . GLY B 1 176 ? 7.371 35.938 16.391 1 97.62 176 GLY B C 1
ATOM 3677 O O . GLY B 1 176 ? 7.414 37.156 16.594 1 97.62 176 GLY B O 1
ATOM 3678 N N . CYS B 1 177 ? 6.289 35.25 16.594 1 98.19 177 CYS B N 1
ATOM 3679 C CA . CYS B 1 177 ? 5.156 35.875 17.281 1 98.19 177 CYS B CA 1
ATOM 3680 C C . CYS B 1 177 ? 5.594 36.5 18.609 1 98.19 177 CYS B C 1
ATOM 3682 O O . CYS B 1 177 ? 6.293 35.844 19.406 1 98.19 177 CYS B O 1
ATOM 3684 N N . LYS B 1 178 ? 5.211 37.719 18.781 1 98.31 178 LYS B N 1
ATOM 3685 C CA . LYS B 1 178 ? 5.656 38.438 19.953 1 98.31 178 LYS B CA 1
ATOM 3686 C C . LYS B 1 178 ? 4.953 37.938 21.219 1 98.31 178 LYS B C 1
ATOM 3688 O O . LYS B 1 178 ? 5.59 37.75 22.25 1 98.31 178 LYS B O 1
ATOM 3693 N N . GLU B 1 179 ? 3.674 37.844 21.156 1 98.62 179 GLU B N 1
ATOM 3694 C CA . GLU B 1 179 ? 2.844 37.375 22.266 1 98.62 179 GLU B CA 1
ATOM 3695 C C . GLU B 1 179 ? 1.773 36.406 21.797 1 98.62 179 GLU B C 1
ATOM 3697 O O . GLU B 1 179 ? 1.181 36.594 20.734 1 98.62 179 GLU B O 1
ATOM 3702 N N . LEU B 1 180 ? 1.601 35.375 22.562 1 98.69 180 LEU B N 1
ATOM 3703 C CA . LEU B 1 180 ? 0.579 34.375 22.266 1 98.69 180 LEU B CA 1
ATOM 3704 C C . LEU B 1 180 ? -0.368 34.188 23.453 1 98.69 180 LEU B C 1
ATOM 3706 O O . LEU B 1 180 ? 0.064 33.844 24.562 1 98.69 180 LEU B O 1
ATOM 3710 N N . HIS B 1 181 ? -1.629 34.5 23.234 1 98.75 181 HIS B N 1
ATOM 3711 C CA . HIS B 1 181 ? -2.689 34.312 24.219 1 98.75 181 HIS B CA 1
ATOM 3712 C C . HIS B 1 181 ? -3.471 33.031 23.953 1 98.75 181 HIS B C 1
ATOM 3714 O O . HIS B 1 181 ? -4.105 32.875 22.906 1 98.75 181 HIS B O 1
ATOM 3720 N N . VAL B 1 182 ? -3.418 32.094 24.953 1 98.56 182 VAL B N 1
ATOM 3721 C CA . VAL B 1 182 ? -4.113 30.828 24.812 1 98.56 182 VAL B CA 1
ATOM 3722 C C . VAL B 1 182 ? -5.445 30.875 25.562 1 98.56 182 VAL B C 1
ATOM 3724 O O . VAL B 1 182 ? -5.492 31.266 26.734 1 98.56 182 VAL B O 1
ATOM 3727 N N . VAL B 1 183 ? -6.52 30.531 24.859 1 98.44 183 VAL B N 1
ATOM 3728 C CA . VAL B 1 183 ? -7.859 30.469 25.438 1 98.44 183 VAL B CA 1
ATOM 3729 C C . VAL B 1 183 ? -8.414 29.062 25.312 1 98.44 183 VAL B C 1
ATOM 3731 O O . VAL B 1 183 ? -8.477 28.516 24.203 1 98.44 183 VAL B O 1
ATOM 3734 N N . ASN B 1 184 ? -8.812 28.5 26.406 1 97.38 184 ASN B N 1
ATOM 3735 C CA . ASN B 1 184 ? -9.305 27.141 26.406 1 97.38 184 ASN B CA 1
ATOM 3736 C C . ASN B 1 184 ? -10.266 26.875 27.562 1 97.38 184 ASN B C 1
ATOM 3738 O O . ASN B 1 184 ? -10.188 27.547 28.594 1 97.38 184 ASN B O 1
ATOM 3742 N N . ARG B 1 185 ? -11.109 25.906 27.344 1 94.56 185 ARG B N 1
ATOM 3743 C CA . ARG B 1 185 ? -12.102 25.594 28.375 1 94.56 185 ARG B CA 1
ATOM 3744 C C . ARG B 1 185 ? -11.453 24.891 29.562 1 94.56 185 ARG B C 1
ATOM 3746 O O . ARG B 1 185 ? -11.727 25.25 30.719 1 94.56 185 ARG B O 1
ATOM 3753 N N . ASP B 1 186 ? -10.641 23.875 29.297 1 94 186 ASP B N 1
ATOM 3754 C CA . ASP B 1 186 ? -9.906 23.188 30.344 1 94 186 ASP B CA 1
ATOM 3755 C C . ASP B 1 186 ? -8.656 23.969 30.75 1 94 186 ASP B C 1
ATOM 3757 O O . ASP B 1 186 ? -7.703 24.062 29.969 1 94 186 ASP B O 1
ATOM 3761 N N . PRO B 1 187 ? -8.625 24.438 31.922 1 94 187 PRO B N 1
ATOM 3762 C CA . PRO B 1 187 ? -7.484 25.281 32.312 1 94 187 PRO B CA 1
ATOM 3763 C C . PRO B 1 187 ? -6.164 24.516 32.312 1 94 187 PRO B C 1
ATOM 3765 O O . PRO B 1 187 ? -5.129 25.062 31.906 1 94 187 PRO B O 1
ATOM 3768 N N . GLY B 1 188 ? -6.184 23.344 32.781 1 95.62 188 GLY B N 1
ATOM 3769 C CA . GLY B 1 188 ? -4.961 22.547 32.781 1 95.62 188 GLY B CA 1
ATOM 3770 C C . GLY B 1 188 ? -4.316 22.406 31.438 1 95.62 188 GLY B C 1
ATOM 3771 O O . GLY B 1 188 ? -3.109 22.625 31.281 1 95.62 188 GLY B O 1
ATOM 3772 N N . ARG B 1 189 ? -5.07 22.125 30.453 1 93.06 189 ARG B N 1
ATOM 3773 C CA . ARG B 1 189 ? -4.566 21.953 29.094 1 93.06 189 ARG B CA 1
ATOM 3774 C C . ARG B 1 189 ? -4.07 23.281 28.531 1 93.06 189 ARG B C 1
ATOM 3776 O O . ARG B 1 189 ? -3.018 23.328 27.891 1 93.06 189 ARG B O 1
ATOM 3783 N N . GLY B 1 190 ? -4.844 24.312 28.719 1 96.25 190 GLY B N 1
ATOM 3784 C CA . GLY B 1 190 ? -4.469 25.641 28.234 1 96.25 190 GLY B CA 1
ATOM 3785 C C . GLY B 1 190 ? -3.182 26.156 28.844 1 96.25 190 GLY B C 1
ATOM 3786 O O . GLY B 1 190 ? -2.318 26.672 28.125 1 96.25 190 GLY B O 1
ATOM 3787 N N . GLU B 1 191 ? -3.078 25.984 30.109 1 97.44 191 GLU B N 1
ATOM 3788 C CA . GLU B 1 191 ? -1.879 26.422 30.812 1 97.44 191 GLU B CA 1
ATOM 3789 C C . GLU B 1 191 ? -0.651 25.641 30.359 1 97.44 191 GLU B C 1
ATOM 3791 O O . GLU B 1 191 ? 0.424 26.219 30.172 1 97.44 191 GLU B O 1
ATOM 3796 N N . ARG B 1 192 ? -0.795 24.438 30.188 1 96 192 ARG B N 1
ATOM 3797 C CA . ARG B 1 192 ? 0.31 23.594 29.75 1 96 192 ARG B CA 1
ATOM 3798 C C . ARG B 1 192 ? 0.795 24.016 28.359 1 96 192 ARG B C 1
ATOM 3800 O O . ARG B 1 192 ? 1.999 24.016 28.094 1 96 192 ARG B O 1
ATOM 3807 N N . LEU B 1 193 ? -0.14 24.344 27.516 1 95.69 193 LEU B N 1
ATOM 3808 C CA . LEU B 1 193 ? 0.247 24.781 26.188 1 95.69 193 LEU B CA 1
ATOM 3809 C C . LEU B 1 193 ? 0.992 26.109 26.25 1 95.69 193 LEU B C 1
ATOM 3811 O O . LEU B 1 193 ? 2.025 26.281 25.594 1 95.69 193 LEU B O 1
ATOM 3815 N N . ALA B 1 194 ? 0.459 27.047 27 1 97.69 194 ALA B N 1
ATOM 3816 C CA . ALA B 1 194 ? 1.122 28.344 27.156 1 97.69 194 ALA B CA 1
ATOM 3817 C C . ALA B 1 194 ? 2.537 28.172 27.703 1 97.69 194 ALA B C 1
ATOM 3819 O O . ALA B 1 194 ? 3.48 28.781 27.203 1 97.69 194 ALA B O 1
ATOM 3820 N N . GLU B 1 195 ? 2.637 27.328 28.656 1 97.5 195 GLU B N 1
ATOM 3821 C CA . GLU B 1 195 ? 3.934 27.047 29.281 1 97.5 195 GLU B CA 1
ATOM 3822 C C . GLU B 1 195 ? 4.891 26.406 28.281 1 97.5 195 GLU B C 1
ATOM 3824 O O . GLU B 1 195 ? 6.078 26.734 28.25 1 97.5 195 GLU B O 1
ATOM 3829 N N . LEU B 1 196 ? 4.406 25.5 27.578 1 95.81 196 LEU B N 1
ATOM 3830 C CA . LEU B 1 196 ? 5.219 24.828 26.578 1 95.81 196 LEU B CA 1
ATOM 3831 C C . LEU B 1 196 ? 5.809 25.844 25.594 1 95.81 196 LEU B C 1
ATOM 3833 O O . LEU B 1 196 ? 7.004 25.797 25.297 1 95.81 196 LEU B O 1
ATOM 3837 N N . VAL B 1 197 ? 5.004 26.703 25.109 1 96.81 197 VAL B N 1
ATOM 3838 C CA . VAL B 1 197 ? 5.434 27.703 24.125 1 96.81 197 VAL B CA 1
ATOM 3839 C C . VAL B 1 197 ? 6.477 28.625 24.75 1 96.81 197 VAL B C 1
ATOM 3841 O O . VAL B 1 197 ? 7.535 28.859 24.156 1 96.81 197 VAL B O 1
ATOM 3844 N N . SER B 1 198 ? 6.203 29.078 25.922 1 96.81 198 SER B N 1
ATOM 3845 C CA . SER B 1 198 ? 7.098 30.047 26.562 1 96.81 198 SER B CA 1
ATOM 3846 C C . SER B 1 198 ? 8.43 29.406 26.938 1 96.81 198 SER B C 1
ATOM 3848 O O . SER B 1 198 ? 9.469 30.078 26.938 1 96.81 198 SER B O 1
ATOM 3850 N N . SER B 1 199 ? 8.43 28.125 27.219 1 96.44 199 SER B N 1
ATOM 3851 C CA . SER B 1 199 ? 9.648 27.438 27.641 1 96.44 199 SER B CA 1
ATOM 3852 C C . SER B 1 199 ? 10.523 27.094 26.438 1 96.44 199 SER B C 1
ATOM 3854 O O . SER B 1 199 ? 11.742 26.969 26.562 1 96.44 199 SER B O 1
ATOM 3856 N N . CYS B 1 200 ? 9.938 27.031 25.297 1 95.44 200 CYS B N 1
ATOM 3857 C CA . CYS B 1 200 ? 10.68 26.531 24.141 1 95.44 200 CYS B CA 1
ATOM 3858 C C . CYS B 1 200 ? 10.938 27.625 23.125 1 95.44 200 CYS B C 1
ATOM 3860 O O . CYS B 1 200 ? 11.648 27.422 22.141 1 95.44 200 CYS B O 1
ATOM 3862 N N . THR B 1 201 ? 10.328 28.797 23.344 1 95.44 201 THR B N 1
ATOM 3863 C CA . THR B 1 201 ? 10.492 29.906 22.422 1 95.44 201 THR B CA 1
ATOM 3864 C C . THR B 1 201 ? 10.641 31.219 23.172 1 95.44 201 THR B C 1
ATOM 3866 O O . THR B 1 201 ? 10.602 31.25 24.406 1 95.44 201 THR B O 1
ATOM 3869 N N . SER B 1 202 ? 10.797 32.344 22.406 1 96.25 202 SER B N 1
ATOM 3870 C CA . SER B 1 202 ? 10.922 33.656 23 1 96.25 202 SER B CA 1
ATOM 3871 C C . SER B 1 202 ? 9.578 34.375 23.078 1 96.25 202 SER B C 1
ATOM 3873 O O . SER B 1 202 ? 9.492 35.5 23.547 1 96.25 202 SER B O 1
ATOM 3875 N N . THR B 1 203 ? 8.586 33.688 22.656 1 97.81 203 THR B N 1
ATOM 3876 C CA . THR B 1 203 ? 7.25 34.281 22.641 1 97.81 203 THR B CA 1
ATOM 3877 C C . THR B 1 203 ? 6.695 34.375 24.062 1 97.81 203 THR B C 1
ATOM 3879 O O . THR B 1 203 ? 6.734 33.406 24.828 1 97.81 203 THR B O 1
ATOM 3882 N N . LYS B 1 204 ? 6.184 35.594 24.422 1 98.31 204 LYS B N 1
ATOM 3883 C CA . LYS B 1 204 ? 5.453 35.75 25.672 1 98.31 204 LYS B CA 1
ATOM 3884 C C . LYS B 1 204 ? 4.078 35.094 25.594 1 98.31 204 LYS B C 1
ATOM 3886 O O . LYS B 1 204 ? 3.381 35.219 24.594 1 98.31 204 LYS B O 1
ATOM 3891 N N . THR B 1 205 ? 3.801 34.344 26.641 1 98.44 205 THR B N 1
ATOM 3892 C CA . THR B 1 205 ? 2.516 33.656 26.578 1 98.44 205 THR B CA 1
ATOM 3893 C C . THR B 1 205 ? 1.653 34.031 27.781 1 98.44 205 THR B C 1
ATOM 3895 O O . THR B 1 205 ? 2.17 34.438 28.828 1 98.44 205 THR B O 1
ATOM 3898 N N . CYS B 1 206 ? 0.386 33.938 27.594 1 97.56 206 CYS B N 1
ATOM 3899 C CA . CYS B 1 206 ? -0.593 34 28.688 1 97.56 206 CYS B CA 1
ATOM 3900 C C . CYS B 1 206 ? -1.764 33.062 28.406 1 97.56 206 CYS B C 1
ATOM 3902 O O . CYS B 1 206 ? -1.963 32.625 27.266 1 97.56 206 CYS B O 1
ATOM 3904 N N . PHE B 1 207 ? -2.445 32.719 29.5 1 98.06 207 PHE B N 1
ATOM 3905 C CA . PHE B 1 207 ? -3.611 31.844 29.406 1 98.06 207 PHE B CA 1
ATOM 3906 C C . PHE B 1 207 ? -4.836 32.5 30.016 1 98.06 207 PHE B C 1
ATOM 3908 O O . PHE B 1 207 ? -4.73 33.219 31.016 1 98.06 207 PHE B O 1
ATOM 3915 N N . SER B 1 208 ? -5.98 32.344 29.359 1 97.94 208 SER B N 1
ATOM 3916 C CA . SER B 1 208 ? -7.277 32.719 29.906 1 97.94 208 SER B CA 1
ATOM 3917 C C . SER B 1 208 ? -8.273 31.562 29.797 1 97.94 208 SER B C 1
ATOM 3919 O O . SER B 1 208 ? -8.367 30.922 28.75 1 97.94 208 SER B O 1
ATOM 3921 N N . PRO B 1 209 ? -9.023 31.328 30.844 1 97.31 209 PRO B N 1
ATOM 3922 C CA . PRO B 1 209 ? -10.133 30.375 30.703 1 97.31 209 PRO B CA 1
ATOM 3923 C C . PRO B 1 209 ? -11.219 30.844 29.75 1 97.31 209 PRO B C 1
ATOM 3925 O O . PRO B 1 209 ? -11.539 32.031 29.734 1 97.31 209 PRO B O 1
ATOM 3928 N N . TRP B 1 210 ? -11.664 29.953 28.984 1 96.75 210 TRP B N 1
ATOM 3929 C CA . TRP B 1 210 ? -12.766 30.266 28.078 1 96.75 210 TRP B CA 1
ATOM 3930 C C . TRP B 1 210 ? -14.109 30.141 28.797 1 96.75 210 TRP B C 1
ATOM 3932 O O . TRP B 1 210 ? -14.727 29.078 28.797 1 96.75 210 TRP B O 1
ATOM 3942 N N . LEU B 1 211 ? -14.531 31.203 29.453 1 91.62 211 LEU B N 1
ATOM 3943 C CA . LEU B 1 211 ? -15.766 31.266 30.219 1 91.62 211 LEU B CA 1
ATOM 3944 C C . LEU B 1 211 ? -16.781 32.188 29.547 1 91.62 211 LEU B C 1
ATOM 3946 O O . LEU B 1 211 ? -16.469 33.375 29.297 1 91.62 211 LEU B O 1
ATOM 3950 N N . GLY B 1 212 ? -17.938 31.656 29.297 1 91 212 GLY B N 1
ATOM 3951 C CA . GLY B 1 212 ? -18.938 32.5 28.641 1 91 212 GLY B CA 1
ATOM 3952 C C . GLY B 1 212 ? -18.484 33 27.281 1 91 212 GLY B C 1
ATOM 3953 O O . GLY B 1 212 ? -17.781 32.281 26.547 1 91 212 GLY B O 1
ATOM 3954 N N . ARG B 1 213 ? -18.984 34.188 26.906 1 95.69 213 ARG B N 1
ATOM 3955 C CA . ARG B 1 213 ? -18.547 34.781 25.656 1 95.69 213 ARG B CA 1
ATOM 3956 C C . ARG B 1 213 ? -17.219 35.531 25.828 1 95.69 213 ARG B C 1
ATOM 3958 O O . ARG B 1 213 ? -17.172 36.562 26.469 1 95.69 213 ARG B O 1
ATOM 3965 N N . PHE B 1 214 ? -16.297 35 25.281 1 97.88 214 PHE B N 1
ATOM 3966 C CA . PHE B 1 214 ? -14.945 35.531 25.469 1 97.88 214 PHE B CA 1
ATOM 3967 C C . PHE B 1 214 ? -14.797 36.875 24.766 1 97.88 214 PHE B C 1
ATOM 3969 O O . PHE B 1 214 ? -15.242 37.062 23.641 1 97.88 214 PHE B O 1
ATOM 3976 N N . GLN B 1 215 ? -14.227 37.812 25.453 1 98.25 215 GLN B N 1
ATOM 3977 C CA . GLN B 1 215 ? -13.914 39.125 24.875 1 98.25 215 GLN B CA 1
ATOM 3978 C C . GLN B 1 215 ? -12.461 39.188 24.406 1 98.25 215 GLN B C 1
ATOM 3980 O O . GLN B 1 215 ? -11.531 39.125 25.203 1 98.25 215 GLN B O 1
ATOM 3985 N N . ILE B 1 216 ? -12.273 39.344 23.125 1 98.31 216 ILE B N 1
ATOM 3986 C CA . ILE B 1 216 ? -10.938 39.406 22.547 1 98.31 216 ILE B CA 1
ATOM 3987 C C . ILE B 1 216 ? -10.305 40.75 22.844 1 98.31 216 ILE B C 1
ATOM 3989 O O . ILE B 1 216 ? -10.883 41.812 22.547 1 98.31 216 ILE B O 1
ATOM 3993 N N . PRO B 1 217 ? -9.156 40.75 23.453 1 98.19 217 PRO B N 1
ATOM 3994 C CA . PRO B 1 217 ? -8.484 42.031 23.719 1 98.19 217 PRO B CA 1
ATOM 3995 C C . PRO B 1 217 ? -8.242 42.844 22.438 1 98.19 217 PRO B C 1
ATOM 3997 O O . PRO B 1 217 ? -7.957 42.25 21.391 1 98.19 217 PRO B O 1
ATOM 4000 N N . ASP B 1 218 ? -8.172 44.125 22.516 1 97.38 218 ASP B N 1
ATOM 4001 C CA . ASP B 1 218 ? -8.141 45.031 21.359 1 97.38 218 ASP B CA 1
ATOM 4002 C C . ASP B 1 218 ? -6.75 45.062 20.734 1 97.38 218 ASP B C 1
ATOM 4004 O O . ASP B 1 218 ? -6.586 45.531 19.594 1 97.38 218 ASP B O 1
ATOM 4008 N N . ASP B 1 219 ? -5.727 44.562 21.406 1 97.81 219 ASP B N 1
ATOM 4009 C CA . ASP B 1 219 ? -4.367 44.656 20.891 1 97.81 219 ASP B CA 1
ATOM 4010 C C . ASP B 1 219 ? -3.965 43.375 20.156 1 97.81 219 ASP B C 1
ATOM 4012 O O . ASP B 1 219 ? -2.82 43.25 19.734 1 97.81 219 ASP B O 1
ATOM 4016 N N . ILE B 1 220 ? -4.879 42.5 20 1 98.5 220 ILE B N 1
ATOM 4017 C CA . ILE B 1 220 ? -4.629 41.25 19.266 1 98.5 220 ILE B CA 1
ATOM 4018 C C . ILE B 1 220 ? -4.66 41.531 17.766 1 98.5 220 ILE B C 1
ATOM 4020 O O . ILE B 1 220 ? -5.527 42.281 17.281 1 98.5 220 ILE B O 1
ATOM 4024 N N . ASP B 1 221 ? -3.691 40.906 17.047 1 98.62 221 ASP B N 1
ATOM 4025 C CA . ASP B 1 221 ? -3.611 41.062 15.594 1 98.62 221 ASP B CA 1
ATOM 4026 C C . ASP B 1 221 ? -4.234 39.844 14.883 1 98.62 221 ASP B C 1
ATOM 4028 O O . ASP B 1 221 ? -4.852 40 13.828 1 98.62 221 ASP B O 1
ATOM 4032 N N . ILE B 1 222 ? -3.992 38.688 15.422 1 98.75 222 ILE B N 1
ATOM 4033 C CA . ILE B 1 222 ? -4.375 37.406 14.797 1 98.75 222 ILE B CA 1
ATOM 4034 C C . ILE B 1 222 ? -5.215 36.594 15.766 1 98.75 222 ILE B C 1
ATOM 4036 O O . ILE B 1 222 ? -4.836 36.406 16.922 1 98.75 222 ILE B O 1
ATOM 4040 N N . VAL B 1 223 ? -6.363 36.156 15.32 1 98.81 223 VAL B N 1
ATOM 4041 C CA . VAL B 1 223 ? -7.234 35.281 16.109 1 98.81 223 VAL B CA 1
ATOM 4042 C C . VAL B 1 223 ? -7.422 33.938 15.398 1 98.81 223 VAL B C 1
ATOM 4044 O O . VAL B 1 223 ? -7.82 33.906 14.234 1 98.81 223 VAL B O 1
ATOM 4047 N N . ILE B 1 224 ? -7.137 32.812 16.125 1 98.5 224 ILE B N 1
ATOM 4048 C CA . ILE B 1 224 ? -7.137 31.531 15.461 1 98.5 224 ILE B CA 1
ATOM 4049 C C . ILE B 1 224 ? -8.039 30.562 16.219 1 98.5 224 ILE B C 1
ATOM 4051 O O . ILE B 1 224 ? -7.887 30.375 17.422 1 98.5 224 ILE B O 1
ATOM 4055 N N . ASN B 1 225 ? -8.93 29.969 15.5 1 97.75 225 ASN B N 1
ATOM 4056 C CA . ASN B 1 225 ? -9.695 28.844 16.047 1 97.75 225 ASN B CA 1
ATOM 4057 C C . ASN B 1 225 ? -8.992 27.516 15.781 1 97.75 225 ASN B C 1
ATOM 4059 O O . ASN B 1 225 ? -8.898 27.078 14.641 1 97.75 225 ASN B O 1
ATOM 4063 N N . CYS B 1 226 ? -8.57 26.875 16.828 1 95.38 226 CYS B N 1
ATOM 4064 C CA . CYS B 1 226 ? -7.957 25.562 16.734 1 95.38 226 CYS B CA 1
ATOM 4065 C C . CYS B 1 226 ? -8.797 24.516 17.438 1 95.38 226 CYS B C 1
ATOM 4067 O O . CYS B 1 226 ? -8.281 23.469 17.844 1 95.38 226 CYS B O 1
ATOM 4069 N N . THR B 1 227 ? -10.094 24.797 17.688 1 92.94 227 THR B N 1
ATOM 4070 C CA . THR B 1 227 ? -11.023 23.859 18.297 1 92.94 227 THR B CA 1
ATOM 4071 C C . THR B 1 227 ? -11.812 23.109 17.234 1 92.94 227 THR B C 1
ATOM 4073 O O . THR B 1 227 ? -11.641 23.359 16.031 1 92.94 227 THR B O 1
ATOM 4076 N N . SER B 1 228 ? -12.734 22.203 17.75 1 87.75 228 SER B N 1
ATOM 4077 C CA . SER B 1 228 ? -13.594 21.469 16.828 1 87.75 228 SER B CA 1
ATOM 4078 C C . SER B 1 228 ? -14.922 22.188 16.625 1 87.75 228 SER B C 1
ATOM 4080 O O . SER B 1 228 ? -15.797 21.688 15.914 1 87.75 228 SER B O 1
ATOM 4082 N N . ILE B 1 229 ? -15.102 23.297 17.266 1 90.19 229 ILE B N 1
ATOM 4083 C CA . ILE B 1 229 ? -16.328 24.062 17.078 1 90.19 229 ILE B CA 1
ATOM 4084 C C . ILE B 1 229 ? -16.422 24.578 15.641 1 90.19 229 ILE B C 1
ATOM 4086 O O . ILE B 1 229 ? -15.562 25.344 15.203 1 90.19 229 ILE B O 1
ATOM 4090 N N . GLY B 1 230 ? -17.391 24.141 14.938 1 87.88 230 GLY B N 1
ATOM 4091 C CA . GLY B 1 230 ? -17.547 24.438 13.523 1 87.88 230 GLY B CA 1
ATOM 4092 C C . GLY B 1 230 ? -17.375 23.219 12.633 1 87.88 230 GLY B C 1
ATOM 4093 O O . GLY B 1 230 ? -17.734 23.25 11.453 1 87.88 230 GLY B O 1
ATOM 4094 N N . LEU B 1 231 ? -16.781 22.156 13.195 1 81.81 231 LEU B N 1
ATOM 4095 C CA . LEU B 1 231 ? -16.672 20.891 12.492 1 81.81 231 LEU B CA 1
ATOM 4096 C C . LEU B 1 231 ? -17.953 20.062 12.672 1 81.81 231 LEU B C 1
ATOM 4098 O O . LEU B 1 231 ? -18.547 20.062 13.75 1 81.81 231 LEU B O 1
ATOM 4102 N N . PRO B 1 232 ? -18.359 19.375 11.633 1 75.81 232 PRO B N 1
ATOM 4103 C CA . PRO B 1 232 ? -19.453 18.453 11.883 1 75.81 232 PRO B CA 1
ATOM 4104 C C . PRO B 1 232 ? -19.125 17.406 12.953 1 75.81 232 PRO B C 1
ATOM 4106 O O . PRO B 1 232 ? -18.016 16.875 12.984 1 75.81 232 PRO B O 1
ATOM 4109 N N . PRO B 1 233 ? -20.047 17.219 13.836 1 75.19 233 PRO B N 1
ATOM 4110 C CA . PRO B 1 233 ? -21.453 17.641 13.852 1 75.19 233 PRO B CA 1
ATOM 4111 C C . PRO B 1 233 ? -21.672 18.953 14.594 1 75.19 233 PRO B C 1
ATOM 4113 O O . PRO B 1 233 ? -22.812 19.328 14.867 1 75.19 233 PRO B O 1
ATOM 4116 N N . ARG B 1 234 ? -20.688 19.641 14.93 1 79.38 234 ARG B N 1
ATOM 4117 C CA . ARG B 1 234 ? -20.781 20.844 15.758 1 79.38 234 ARG B CA 1
ATOM 4118 C C . ARG B 1 234 ? -20.828 22.094 14.891 1 79.38 234 ARG B C 1
ATOM 4120 O O . ARG B 1 234 ? -20.266 23.141 15.25 1 79.38 234 ARG B O 1
ATOM 4127 N N . VAL B 1 235 ? -21.375 22.094 13.812 1 83.69 235 VAL B N 1
ATOM 4128 C CA . VAL B 1 235 ? -21.359 23.188 12.844 1 83.69 235 VAL B CA 1
ATOM 4129 C C . VAL B 1 235 ? -22.25 24.328 13.336 1 83.69 235 VAL B C 1
ATOM 4131 O O . VAL B 1 235 ? -21.984 25.5 13.047 1 83.69 235 VAL B O 1
ATOM 4134 N N . ASP B 1 236 ? -23.234 24 14.141 1 87.31 236 ASP B N 1
ATOM 4135 C CA . ASP B 1 236 ? -24.219 25.016 14.555 1 87.31 236 ASP B CA 1
ATOM 4136 C C . ASP B 1 236 ? -23.938 25.5 15.969 1 87.31 236 ASP B C 1
ATOM 4138 O O . ASP B 1 236 ? -24.641 26.375 16.469 1 87.31 236 ASP B O 1
ATOM 4142 N N . VAL B 1 237 ? -22.938 24.984 16.484 1 87.44 237 VAL B N 1
ATOM 4143 C CA . VAL B 1 237 ? -22.578 25.391 17.844 1 87.44 237 VAL B CA 1
ATOM 4144 C C . VAL B 1 237 ? -22.047 26.812 17.844 1 87.44 237 VAL B C 1
ATOM 4146 O O . VAL B 1 237 ? -21.266 27.188 16.969 1 87.44 237 VAL B O 1
ATOM 4149 N N . ASP B 1 238 ? -22.531 27.531 18.781 1 89.56 238 ASP B N 1
ATOM 4150 C CA . ASP B 1 238 ? -22.094 28.922 18.922 1 89.56 238 ASP B CA 1
ATOM 4151 C C . ASP B 1 238 ? -20.641 29 19.359 1 89.56 238 ASP B C 1
ATOM 4153 O O . ASP B 1 238 ? -20.234 28.344 20.312 1 89.56 238 ASP B O 1
ATOM 4157 N N . PHE B 1 239 ? -19.922 29.828 18.5 1 92.25 239 PHE B N 1
ATOM 4158 C CA . PHE B 1 239 ? -18.562 30.109 18.922 1 92.25 239 PHE B CA 1
ATOM 4159 C C . PHE B 1 239 ? -18.547 31.125 20.062 1 92.25 239 PHE B C 1
ATOM 4161 O O . PHE B 1 239 ? -18.75 32.312 19.844 1 92.25 239 PHE B O 1
ATOM 4168 N N . GLN B 1 240 ? -18.578 30.922 21.203 1 94.12 240 GLN B N 1
ATOM 4169 C CA . GLN B 1 240 ? -18.75 31.688 22.438 1 94.12 240 GLN B CA 1
ATOM 4170 C C . GLN B 1 240 ? -17.734 32.812 22.531 1 94.12 240 GLN B C 1
ATOM 4172 O O . GLN B 1 240 ? -17.016 32.938 23.516 1 94.12 240 GLN B O 1
ATOM 4177 N N . VAL B 1 241 ? -17.766 33.656 21.562 1 97.06 241 VAL B N 1
ATOM 4178 C CA . VAL B 1 241 ? -16.953 34.844 21.531 1 97.06 241 VAL B CA 1
ATOM 4179 C C . VAL B 1 241 ? -17.859 36.062 21.359 1 97.06 241 VAL B C 1
ATOM 4181 O O . VAL B 1 241 ? -18.875 36 20.672 1 97.06 241 VAL B O 1
ATOM 4184 N N . ASP B 1 242 ? -17.562 37.125 22.094 1 97.56 242 ASP B N 1
ATOM 4185 C CA . ASP B 1 242 ? -18.203 38.406 21.828 1 97.56 242 ASP B CA 1
ATOM 4186 C C . ASP B 1 242 ? -17.75 39 20.5 1 97.56 242 ASP B C 1
ATOM 4188 O O . ASP B 1 242 ? -16.703 39.656 20.422 1 97.56 242 ASP B O 1
ATOM 4192 N N . THR B 1 243 ? -18.562 38.906 19.5 1 97 243 THR B N 1
ATOM 4193 C CA . THR B 1 243 ? -18.172 39.25 18.125 1 97 243 THR B CA 1
ATOM 4194 C C . THR B 1 243 ? -17.938 40.75 17.984 1 97 243 THR B C 1
ATOM 4196 O O . THR B 1 243 ? -17.312 41.219 17.031 1 97 243 THR B O 1
ATOM 4199 N N . SER B 1 244 ? -18.469 41.469 18.906 1 97.44 244 SER B N 1
ATOM 4200 C CA . SER B 1 244 ? -18.266 42.906 18.859 1 97.44 244 SER B CA 1
ATOM 4201 C C . SER B 1 244 ? -16.797 43.25 19.141 1 97.44 244 SER B C 1
ATOM 4203 O O . SER B 1 244 ? -16.359 44.375 18.844 1 97.44 244 SER B O 1
ATOM 4205 N N . THR B 1 245 ? -16.078 42.312 19.641 1 98.38 245 THR B N 1
ATOM 4206 C CA . THR B 1 245 ? -14.68 42.562 19.984 1 98.38 245 THR B CA 1
ATOM 4207 C C . THR B 1 245 ? -13.773 42.156 18.812 1 98.38 245 THR B C 1
ATOM 4209 O O . THR B 1 245 ? -12.562 42.375 18.859 1 98.38 245 THR B O 1
ATOM 4212 N N . LEU B 1 246 ? -14.328 41.625 17.812 1 98.44 246 LEU B N 1
ATOM 4213 C CA . LEU B 1 246 ? -13.602 41.438 16.547 1 98.44 246 LEU B CA 1
ATOM 4214 C C . LEU B 1 246 ? -13.461 42.781 15.82 1 98.44 246 LEU B C 1
ATOM 4216 O O . LEU B 1 246 ? -14.461 43.406 15.492 1 98.44 246 LEU B O 1
ATOM 4220 N N . LEU B 1 247 ? -12.266 43.156 15.562 1 98.44 247 LEU B N 1
ATOM 4221 C CA . LEU B 1 247 ? -12.008 44.438 14.93 1 98.44 247 LEU B CA 1
ATOM 4222 C C . LEU B 1 247 ? -11.562 44.25 13.484 1 98.44 247 LEU B C 1
ATOM 4224 O O . LEU B 1 247 ? -10.852 43.281 13.164 1 98.44 247 LEU B O 1
ATOM 4228 N N . PRO B 1 248 ? -11.82 45.188 12.633 1 98.19 248 PRO B N 1
ATOM 4229 C CA . PRO B 1 248 ? -11.539 45.062 11.203 1 98.19 248 PRO B CA 1
ATOM 4230 C C . PRO B 1 248 ? -10.062 44.812 10.906 1 98.19 248 PRO B C 1
ATOM 4232 O O . PRO B 1 248 ? -9.719 44.156 9.922 1 98.19 248 PRO B O 1
ATOM 4235 N N . ARG B 1 249 ? -9.188 45.312 11.695 1 97.88 249 ARG B N 1
ATOM 4236 C CA . ARG B 1 249 ? -7.758 45.188 11.445 1 97.88 249 ARG B CA 1
ATOM 4237 C C . ARG B 1 249 ? -7.27 43.781 11.758 1 97.88 249 ARG B C 1
ATOM 4239 O O . ARG B 1 249 ? -6.16 43.375 11.375 1 97.88 249 ARG B O 1
ATOM 4246 N N . MET B 1 250 ? -8.047 42.969 12.453 1 98.56 250 MET B N 1
ATOM 4247 C CA . MET B 1 250 ? -7.641 41.625 12.859 1 98.56 250 MET B CA 1
ATOM 4248 C C . MET B 1 250 ? -7.719 40.656 11.695 1 98.56 250 MET B C 1
ATOM 4250 O O . MET B 1 250 ? -8.539 40.812 10.789 1 98.56 250 MET B O 1
ATOM 4254 N N . THR B 1 251 ? -6.789 39.719 11.672 1 98.69 251 THR B N 1
ATOM 4255 C CA . THR B 1 251 ? -6.898 38.531 10.836 1 98.69 251 THR B CA 1
ATOM 4256 C C . THR B 1 251 ? -7.441 37.375 11.641 1 98.69 251 THR B C 1
ATOM 4258 O O . THR B 1 251 ? -6.891 37 12.688 1 98.69 251 THR B O 1
ATOM 4261 N N . VAL B 1 252 ? -8.539 36.781 11.141 1 98.62 252 VAL B N 1
ATOM 4262 C CA . VAL B 1 252 ? -9.188 35.656 11.828 1 98.62 252 VAL B CA 1
ATOM 4263 C C . VAL B 1 252 ? -9.047 34.375 11 1 98.62 252 VAL B C 1
ATOM 4265 O O . VAL B 1 252 ? -9.414 34.344 9.82 1 98.62 252 VAL B O 1
ATOM 4268 N N . ALA B 1 253 ? -8.445 33.406 11.664 1 98.12 253 ALA B N 1
ATOM 4269 C CA . ALA B 1 253 ? -8.172 32.156 10.945 1 98.12 253 ALA B CA 1
ATOM 4270 C C . ALA B 1 253 ? -8.844 30.953 11.633 1 98.12 253 ALA B C 1
ATOM 4272 O O . ALA B 1 253 ? -9.133 31.016 12.836 1 98.12 253 ALA B O 1
ATOM 4273 N N . ASP B 1 254 ? -9.086 29.984 10.867 1 96.69 254 ASP B N 1
ATOM 4274 C CA . ASP B 1 254 ? -9.688 28.734 11.312 1 96.69 254 ASP B CA 1
ATOM 4275 C C . ASP B 1 254 ? -8.922 27.531 10.773 1 96.69 254 ASP B C 1
ATOM 4277 O O . ASP B 1 254 ? -8.523 27.516 9.602 1 96.69 254 ASP B O 1
ATOM 4281 N N . VAL B 1 255 ? -8.727 26.484 11.609 1 93.69 255 VAL B N 1
ATOM 4282 C CA . VAL B 1 255 ? -8.023 25.297 11.133 1 93.69 255 VAL B CA 1
ATOM 4283 C C . VAL B 1 255 ? -9 24.359 10.422 1 93.69 255 VAL B C 1
ATOM 4285 O O . VAL B 1 255 ? -8.586 23.406 9.75 1 93.69 255 VAL B O 1
ATOM 4288 N N . ILE B 1 256 ? -10.289 24.594 10.57 1 89.56 256 ILE B N 1
ATOM 4289 C CA . ILE B 1 256 ? -11.328 23.781 9.953 1 89.56 256 ILE B CA 1
ATOM 4290 C C . ILE B 1 256 ? -11.391 24.078 8.461 1 89.56 256 ILE B C 1
ATOM 4292 O O . ILE B 1 256 ? -11.586 25.219 8.047 1 89.56 256 ILE B O 1
ATOM 4296 N N . ALA B 1 257 ? -11.227 23.078 7.691 1 86.38 257 ALA B N 1
ATOM 4297 C CA . ALA B 1 257 ? -11.211 23.234 6.238 1 86.38 257 ALA B CA 1
ATOM 4298 C C . ALA B 1 257 ? -12.594 22.984 5.645 1 86.38 257 ALA B C 1
ATOM 4300 O O . ALA B 1 257 ? -12.93 23.531 4.59 1 86.38 257 ALA B O 1
ATOM 4301 N N . ASN B 1 258 ? -13.344 22.109 6.336 1 80.06 258 ASN B N 1
ATOM 4302 C CA . ASN B 1 258 ? -14.688 21.766 5.891 1 80.06 258 ASN B CA 1
ATOM 4303 C C . ASN B 1 258 ? -15.664 21.719 7.059 1 80.06 258 ASN B C 1
ATOM 4305 O O . ASN B 1 258 ? -15.586 20.828 7.91 1 80.06 258 ASN B O 1
ATOM 4309 N N . PRO B 1 259 ? -16.578 22.656 7.035 1 85.5 259 PRO B N 1
ATOM 4310 C CA . PRO B 1 259 ? -16.875 23.672 6.02 1 85.5 259 PRO B CA 1
ATOM 4311 C C . PRO B 1 259 ? -15.828 24.781 5.98 1 85.5 259 PRO B C 1
ATOM 4313 O O . PRO B 1 259 ? -15.203 25.094 7 1 85.5 259 PRO B O 1
ATOM 4316 N N . ALA B 1 260 ? -15.75 25.391 4.828 1 85.19 260 ALA B N 1
ATOM 4317 C CA . ALA B 1 260 ? -14.773 26.469 4.648 1 85.19 260 ALA B CA 1
ATOM 4318 C C . ALA B 1 260 ? -15.211 27.734 5.375 1 85.19 260 ALA B C 1
ATOM 4320 O O . ALA B 1 260 ? -14.367 28.516 5.84 1 85.19 260 ALA B O 1
ATOM 4321 N N . ASN B 1 261 ? -16.484 28 5.359 1 91.31 261 ASN B N 1
ATOM 4322 C CA . ASN B 1 261 ? -17.016 29.172 6.047 1 91.31 261 ASN B CA 1
ATOM 4323 C C . ASN B 1 261 ? -17.734 28.797 7.332 1 91.31 261 ASN B C 1
ATOM 4325 O O . ASN B 1 261 ? -18.969 28.688 7.344 1 91.31 261 ASN B O 1
ATOM 4329 N N . THR B 1 262 ? -17.047 28.719 8.422 1 93.56 262 THR B N 1
ATOM 4330 C CA . THR B 1 262 ? -17.625 28.438 9.727 1 93.56 262 THR B CA 1
ATOM 4331 C C . THR B 1 262 ? -18.391 29.656 10.25 1 93.56 262 THR B C 1
ATOM 4333 O O . THR B 1 262 ? -18.203 30.766 9.75 1 93.56 262 THR B O 1
ATOM 4336 N N . LYS B 1 263 ? -19.203 29.422 11.258 1 94.75 263 LYS B N 1
ATOM 4337 C CA . LYS B 1 263 ? -19.906 30.531 11.875 1 94.75 263 LYS B CA 1
ATOM 4338 C C . LYS B 1 263 ? -18.938 31.578 12.43 1 94.75 263 LYS B C 1
ATOM 4340 O O . LYS B 1 263 ? -19.203 32.781 12.367 1 94.75 263 LYS B O 1
ATOM 4345 N N . PHE B 1 264 ? -17.906 31.141 12.961 1 96.44 264 PHE B N 1
ATOM 4346 C CA . PHE B 1 264 ? -16.875 32 13.516 1 96.44 264 PHE B CA 1
ATOM 4347 C C . PHE B 1 264 ? -16.281 32.906 12.438 1 96.44 264 PHE B C 1
ATOM 4349 O O . PHE B 1 264 ? -16.188 34.125 12.609 1 96.44 264 PHE B O 1
ATOM 4356 N N . LEU B 1 265 ? -15.891 32.312 11.297 1 96.81 265 LEU B N 1
ATOM 4357 C CA . LEU B 1 265 ? -15.32 33.062 10.195 1 96.81 265 LEU B CA 1
ATOM 4358 C C . LEU B 1 265 ? -16.344 34.031 9.609 1 96.81 265 LEU B C 1
ATOM 4360 O O . LEU B 1 265 ? -16 35.156 9.219 1 96.81 265 LEU B O 1
ATOM 4364 N N . GLN B 1 266 ? -17.594 33.531 9.555 1 96.62 266 GLN B N 1
ATOM 4365 C CA . GLN B 1 266 ? -18.641 34.438 9.062 1 96.62 266 GLN B CA 1
ATOM 4366 C C . GLN B 1 266 ? -18.781 35.656 9.938 1 96.62 266 GLN B C 1
ATOM 4368 O O . GLN B 1 266 ? -18.891 36.781 9.43 1 96.62 266 GLN B O 1
ATOM 4373 N N . SER B 1 267 ? -18.844 35.438 11.211 1 97.06 267 SER B N 1
ATOM 4374 C CA . SER B 1 267 ? -18.922 36.562 12.148 1 97.06 267 SER B CA 1
ATOM 4375 C C . SER B 1 267 ? -17.766 37.531 11.953 1 97.06 267 SER B C 1
ATOM 4377 O O . SER B 1 267 ? -17.938 38.75 12.031 1 97.06 267 SER B O 1
ATOM 4379 N N . ALA B 1 268 ? -16.609 37 11.75 1 98.12 268 ALA B N 1
ATOM 4380 C CA . ALA B 1 268 ? -15.422 37.812 11.523 1 98.12 268 ALA B CA 1
ATOM 4381 C C . ALA B 1 268 ? -15.562 38.656 10.242 1 98.12 268 ALA B C 1
ATOM 4383 O O . ALA B 1 268 ? -15.219 39.844 10.211 1 98.12 268 ALA B O 1
ATOM 4384 N N . ARG B 1 269 ? -16.016 38.062 9.234 1 97.62 269 ARG B N 1
ATOM 4385 C CA . ARG B 1 269 ? -16.25 38.75 7.977 1 97.62 269 ARG B CA 1
ATOM 4386 C C . ARG B 1 269 ? -17.234 39.906 8.164 1 97.62 269 ARG B C 1
ATOM 4388 O O . ARG B 1 269 ? -17.031 41 7.621 1 97.62 269 ARG B O 1
ATOM 4395 N N . ASP B 1 270 ? -18.281 39.594 8.891 1 97.69 270 ASP B N 1
ATOM 4396 C CA . ASP B 1 270 ? -19.312 40.594 9.141 1 97.69 270 ASP B CA 1
ATOM 4397 C C . ASP B 1 270 ? -18.734 41.812 9.867 1 97.69 270 ASP B C 1
ATOM 4399 O O . ASP B 1 270 ? -19.266 42.906 9.758 1 97.69 270 ASP B O 1
ATOM 4403 N N . ARG B 1 271 ? -17.719 41.594 10.578 1 98.12 271 ARG B N 1
ATOM 4404 C CA . ARG B 1 271 ? -17.078 42.656 11.344 1 98.12 271 ARG B CA 1
ATOM 4405 C C . ARG B 1 271 ? -15.984 43.344 10.539 1 98.12 271 ARG B C 1
ATOM 4407 O O . ARG B 1 271 ? -15.32 44.25 11.031 1 98.12 271 ARG B O 1
ATOM 4414 N N . GLY B 1 272 ? -15.695 42.844 9.312 1 98.12 272 GLY B N 1
ATOM 4415 C CA . GLY B 1 272 ? -14.742 43.469 8.414 1 98.12 272 GLY B CA 1
ATOM 4416 C C . GLY B 1 272 ? -13.336 42.906 8.57 1 98.12 272 GLY B C 1
ATOM 4417 O O . GLY B 1 272 ? -12.383 43.469 8.008 1 98.12 272 GLY B O 1
ATOM 4418 N N . CYS B 1 273 ? -13.133 41.844 9.25 1 98.38 273 CYS B N 1
ATOM 4419 C CA . CYS B 1 273 ? -11.82 41.219 9.438 1 98.38 273 CYS B CA 1
ATOM 4420 C C . CYS B 1 273 ? -11.352 40.531 8.164 1 98.38 273 CYS B C 1
ATOM 4422 O O . CYS B 1 273 ? -12.172 40.156 7.32 1 98.38 273 CYS B O 1
ATOM 4424 N N . THR B 1 274 ? -10.039 40.469 8.016 1 98.12 274 THR B N 1
ATOM 4425 C CA . THR B 1 274 ? -9.484 39.531 7.07 1 98.12 274 THR B CA 1
ATOM 4426 C C . THR B 1 274 ? -9.625 38.094 7.598 1 98.12 274 THR B C 1
ATOM 4428 O O . THR B 1 274 ? -9.328 37.812 8.766 1 98.12 274 THR B O 1
ATOM 4431 N N . VAL B 1 275 ? -10.078 37.156 6.695 1 97.88 275 VAL B N 1
ATOM 4432 C CA . VAL B 1 275 ? -10.336 35.812 7.188 1 97.88 275 VAL B CA 1
ATOM 4433 C C . VAL B 1 275 ? -9.5 34.812 6.398 1 97.88 275 VAL B C 1
ATOM 4435 O O . VAL B 1 275 ? -9.18 35.031 5.23 1 97.88 275 VAL B O 1
ATOM 4438 N N . LEU B 1 276 ? -9.117 33.75 7.117 1 96.62 276 LEU B N 1
ATOM 4439 C CA . LEU B 1 276 ? -8.414 32.625 6.539 1 96.62 276 LEU B CA 1
ATOM 4440 C C . LEU B 1 276 ? -9.062 31.312 6.961 1 96.62 276 LEU B C 1
ATOM 4442 O O . LEU B 1 276 ? -9.141 31 8.156 1 96.62 276 LEU B O 1
ATOM 4446 N N . ASP B 1 277 ? -9.5 30.516 5.949 1 93.81 277 ASP B N 1
ATOM 4447 C CA . ASP B 1 277 ? -10.086 29.219 6.285 1 93.81 277 ASP B CA 1
ATOM 4448 C C . ASP B 1 277 ? -9.008 28.125 6.375 1 93.81 277 ASP B C 1
ATOM 4450 O O . ASP B 1 277 ? -7.82 28.422 6.242 1 93.81 277 ASP B O 1
ATOM 4454 N N . GLY B 1 278 ? -9.43 26.953 6.629 1 93.31 278 GLY B N 1
ATOM 4455 C CA . GLY B 1 278 ? -8.5 25.875 6.938 1 93.31 278 GLY B CA 1
ATOM 4456 C C . GLY B 1 278 ? -7.965 25.188 5.707 1 93.31 278 GLY B C 1
ATOM 4457 O O . GLY B 1 278 ? -7.09 24.312 5.805 1 93.31 278 GLY B O 1
ATOM 4458 N N . ARG B 1 279 ? -8.344 25.516 4.527 1 91.06 279 ARG B N 1
ATOM 4459 C CA . ARG B 1 279 ? -7.938 24.828 3.305 1 91.06 279 ARG B CA 1
ATOM 4460 C C . ARG B 1 279 ? -6.461 25.047 3.01 1 91.06 279 ARG B C 1
ATOM 4462 O O . ARG B 1 279 ? -5.781 24.172 2.49 1 91.06 279 ARG B O 1
ATOM 4469 N N . GLY B 1 280 ? -6.055 26.234 3.336 1 93.5 280 GLY B N 1
ATOM 4470 C CA . GLY B 1 280 ? -4.641 26.531 3.156 1 93.5 280 GLY B CA 1
ATOM 4471 C C . GLY B 1 280 ? -3.738 25.594 3.947 1 93.5 280 GLY B C 1
ATOM 4472 O O . GLY B 1 280 ? -2.732 25.109 3.43 1 93.5 280 GLY B O 1
ATOM 4473 N N . MET B 1 281 ? -4.09 25.391 5.191 1 93.88 281 MET B N 1
ATOM 4474 C CA . MET B 1 281 ? -3.332 24.469 6.031 1 93.88 281 MET B CA 1
ATOM 4475 C C . MET B 1 281 ? -3.311 23.062 5.422 1 93.88 281 MET B C 1
ATOM 4477 O O . MET B 1 281 ? -2.262 22.422 5.367 1 93.88 281 MET B O 1
ATOM 4481 N N . LEU B 1 282 ? -4.469 22.625 4.941 1 93 282 LEU B N 1
ATOM 4482 C CA . LEU B 1 282 ? -4.609 21.297 4.352 1 93 282 LEU B CA 1
ATOM 4483 C C . LEU B 1 282 ? -3.717 21.141 3.121 1 93 282 LEU B C 1
ATOM 4485 O O . LEU B 1 282 ? -2.98 20.172 2.996 1 93 282 LEU B O 1
ATOM 4489 N N . VAL B 1 283 ? -3.709 22.109 2.277 1 95.88 283 VAL B N 1
ATOM 4490 C CA . VAL B 1 283 ? -2.936 22.094 1.041 1 95.88 283 VAL B CA 1
ATOM 4491 C C . VAL B 1 283 ? -1.445 22.188 1.362 1 95.88 283 VAL B C 1
ATOM 4493 O O . VAL B 1 283 ? -0.645 21.391 0.862 1 95.88 283 VAL B O 1
ATOM 4496 N N . ASN B 1 284 ? -1.124 23.109 2.188 1 97.06 284 ASN B N 1
ATOM 4497 C CA . ASN B 1 284 ? 0.285 23.391 2.443 1 97.06 284 ASN B CA 1
ATOM 4498 C C . ASN B 1 284 ? 0.955 22.25 3.199 1 97.06 284 ASN B C 1
ATOM 4500 O O . ASN B 1 284 ? 2.123 21.938 2.959 1 97.06 284 ASN B O 1
ATOM 4504 N N . GLN B 1 285 ? 0.277 21.688 4.156 1 96.69 285 GLN B N 1
ATOM 4505 C CA . GLN B 1 285 ? 0.883 20.547 4.832 1 96.69 285 GLN B CA 1
ATOM 4506 C C . GLN B 1 285 ? 1.168 19.422 3.854 1 96.69 285 GLN B C 1
ATOM 4508 O O . GLN B 1 285 ? 2.188 18.734 3.967 1 96.69 285 GLN B O 1
ATOM 4513 N N . ALA B 1 286 ? 0.29 19.203 2.898 1 97.69 286 ALA B N 1
ATOM 4514 C CA . ALA B 1 286 ? 0.484 18.172 1.875 1 97.69 286 ALA B CA 1
ATOM 4515 C C . ALA B 1 286 ? 1.659 18.531 0.966 1 97.69 286 ALA B C 1
ATOM 4517 O O . ALA B 1 286 ? 2.439 17.656 0.586 1 97.69 286 ALA B O 1
ATOM 4518 N N . CYS B 1 287 ? 1.767 19.797 0.639 1 98.38 287 CYS B N 1
ATOM 4519 C CA . CYS B 1 287 ? 2.887 20.266 -0.171 1 98.38 287 CYS B CA 1
ATOM 4520 C C . CYS B 1 287 ? 4.215 19.969 0.515 1 98.38 287 CYS B C 1
ATOM 4522 O O . CYS B 1 287 ? 5.156 19.5 -0.123 1 98.38 287 CYS B O 1
ATOM 4524 N N . ILE B 1 288 ? 4.246 20.234 1.719 1 98.25 288 ILE B N 1
ATOM 4525 C CA . ILE B 1 288 ? 5.48 20.031 2.473 1 98.25 288 ILE B CA 1
ATOM 4526 C C . ILE B 1 288 ? 5.816 18.547 2.541 1 98.25 288 ILE B C 1
ATOM 4528 O O . ILE B 1 288 ? 6.965 18.156 2.314 1 98.25 288 ILE B O 1
ATOM 4532 N N . ALA B 1 289 ? 4.863 17.734 2.85 1 98.5 289 ALA B N 1
ATOM 4533 C CA . ALA B 1 289 ? 5.078 16.281 2.887 1 98.5 289 ALA B CA 1
ATOM 4534 C C . ALA B 1 289 ? 5.578 15.766 1.54 1 98.5 289 ALA B C 1
ATOM 4536 O O . ALA B 1 289 ? 6.531 14.992 1.481 1 98.5 289 ALA B O 1
ATOM 4537 N N . PHE B 1 290 ? 4.922 16.266 0.46 1 98.75 290 PHE B N 1
ATOM 4538 C CA . PHE B 1 290 ? 5.309 15.898 -0.898 1 98.75 290 PHE B CA 1
ATOM 4539 C C . PHE B 1 290 ? 6.781 16.203 -1.141 1 98.75 290 PHE B C 1
ATOM 4541 O O . PHE B 1 290 ? 7.512 15.359 -1.67 1 98.75 290 PHE B O 1
ATOM 4548 N N . LYS B 1 291 ? 7.176 17.328 -0.749 1 98.69 291 LYS B N 1
ATOM 4549 C CA . LYS B 1 291 ? 8.562 17.75 -0.941 1 98.69 291 LYS B CA 1
ATOM 4550 C C . LYS B 1 291 ? 9.508 16.891 -0.105 1 98.69 291 LYS B C 1
ATOM 4552 O O . LYS B 1 291 ? 10.57 16.484 -0.579 1 98.69 291 LYS B O 1
ATOM 4557 N N . LEU B 1 292 ? 9.172 16.656 1.078 1 98.5 292 LEU B N 1
ATOM 4558 C CA . LEU B 1 292 ? 10 15.859 1.975 1 98.5 292 LEU B CA 1
ATOM 4559 C C . LEU B 1 292 ? 10.227 14.469 1.405 1 98.5 292 LEU B C 1
ATOM 4561 O O . LEU B 1 292 ? 11.32 13.906 1.525 1 98.5 292 LEU B O 1
ATOM 4565 N N . TRP B 1 293 ? 9.25 13.844 0.773 1 98.62 293 TRP B N 1
ATOM 4566 C CA . TRP B 1 293 ? 9.328 12.484 0.268 1 98.62 293 TRP B CA 1
ATOM 4567 C C . TRP B 1 293 ? 10.023 12.445 -1.088 1 98.62 293 TRP B C 1
ATOM 4569 O O . TRP B 1 293 ? 10.883 11.586 -1.33 1 98.62 293 TRP B O 1
ATOM 4579 N N . THR B 1 294 ? 9.711 13.414 -1.98 1 98.31 294 THR B N 1
ATOM 4580 C CA . THR B 1 294 ? 10.086 13.266 -3.381 1 98.31 294 THR B CA 1
ATOM 4581 C C . THR B 1 294 ? 11.328 14.102 -3.699 1 98.31 294 THR B C 1
ATOM 4583 O O . THR B 1 294 ? 12.016 13.844 -4.688 1 98.31 294 THR B O 1
ATOM 4586 N N . GLY B 1 295 ? 11.484 15.18 -2.938 1 98 295 GLY B N 1
ATOM 4587 C CA . GLY B 1 295 ? 12.547 16.125 -3.242 1 98 295 GLY B CA 1
ATOM 4588 C C . GLY B 1 295 ? 12.156 17.141 -4.305 1 98 295 GLY B C 1
ATOM 4589 O O . GLY B 1 295 ? 12.898 18.078 -4.574 1 98 295 GLY B O 1
ATOM 4590 N N . HIS B 1 296 ? 11 17.016 -4.895 1 97.94 296 HIS B N 1
ATOM 4591 C CA . HIS B 1 296 ? 10.523 17.938 -5.922 1 97.94 296 HIS B CA 1
ATOM 4592 C C . HIS B 1 296 ? 9.805 19.125 -5.305 1 97.94 296 HIS B C 1
ATOM 4594 O O . HIS B 1 296 ? 9.102 18.984 -4.301 1 97.94 296 HIS B O 1
ATOM 4600 N N . GLU B 1 297 ? 9.938 20.266 -5.918 1 98.19 297 GLU B N 1
ATOM 4601 C CA . GLU B 1 297 ? 9.188 21.438 -5.473 1 98.19 297 GLU B CA 1
ATOM 4602 C C . GLU B 1 297 ? 7.703 21.312 -5.82 1 98.19 297 GLU B C 1
ATOM 4604 O O . GLU B 1 297 ? 7.348 21.125 -6.988 1 98.19 297 GLU B O 1
ATOM 4609 N N . PRO B 1 298 ? 6.887 21.391 -4.836 1 97.88 298 PRO B N 1
ATOM 4610 C CA . PRO B 1 298 ? 5.457 21.25 -5.125 1 97.88 298 PRO B CA 1
ATOM 4611 C C . PRO B 1 298 ? 4.883 22.453 -5.871 1 97.88 298 PRO B C 1
ATOM 4613 O O . PRO B 1 298 ? 5.328 23.578 -5.664 1 97.88 298 PRO B O 1
ATOM 4616 N N . ASN B 1 299 ? 3.975 22.219 -6.773 1 97.81 299 ASN B N 1
ATOM 4617 C CA . ASN B 1 299 ? 3.096 23.234 -7.34 1 97.81 299 ASN B CA 1
ATOM 4618 C C . ASN B 1 299 ? 1.774 23.328 -6.582 1 97.81 299 ASN B C 1
ATOM 4620 O O . ASN B 1 299 ? 0.858 22.547 -6.832 1 97.81 299 ASN B O 1
ATOM 4624 N N . SER B 1 300 ? 1.635 24.312 -5.777 1 96.75 300 SER B N 1
ATOM 4625 C CA . SER B 1 300 ? 0.495 24.406 -4.871 1 96.75 300 SER B CA 1
ATOM 4626 C C . SER B 1 300 ? -0.819 24.484 -5.645 1 96.75 300 SER B C 1
ATOM 4628 O O . SER B 1 300 ? -1.859 24.047 -5.152 1 96.75 300 SER B O 1
ATOM 4630 N N . GLU B 1 301 ? -0.797 25.016 -6.781 1 97.19 301 GLU B N 1
ATOM 4631 C CA . GLU B 1 301 ? -2.014 25.156 -7.574 1 97.19 301 GLU B CA 1
ATOM 4632 C C . GLU B 1 301 ? -2.588 23.797 -7.949 1 97.19 301 GLU B C 1
ATOM 4634 O O . GLU B 1 301 ? -3.807 23.625 -8.047 1 97.19 301 GLU B O 1
ATOM 4639 N N . VAL B 1 302 ? -1.68 22.828 -8.141 1 97.62 302 VAL B N 1
ATOM 4640 C CA . VAL B 1 302 ? -2.113 21.469 -8.469 1 97.62 302 VAL B CA 1
ATOM 4641 C C . VAL B 1 302 ? -2.887 20.875 -7.293 1 97.62 302 VAL B C 1
ATOM 4643 O O . VAL B 1 302 ? -3.934 20.25 -7.484 1 97.62 302 VAL B O 1
ATOM 4646 N N . PHE B 1 303 ? -2.375 21.125 -6.109 1 97.38 303 PHE B N 1
ATOM 4647 C CA . PHE B 1 303 ? -3.027 20.641 -4.902 1 97.38 303 PHE B CA 1
ATOM 4648 C C . PHE B 1 303 ? -4.375 21.312 -4.699 1 97.38 303 PHE B C 1
ATOM 4650 O O . PHE B 1 303 ? -5.375 20.656 -4.41 1 97.38 303 PHE B O 1
ATOM 4657 N N . LYS B 1 304 ? -4.398 22.609 -4.875 1 94.81 304 LYS B N 1
ATOM 4658 C CA . LYS B 1 304 ? -5.621 23.391 -4.707 1 94.81 304 LYS B CA 1
ATOM 4659 C C . LYS B 1 304 ? -6.699 22.938 -5.688 1 94.81 304 LYS B C 1
ATOM 4661 O O . LYS B 1 304 ? -7.863 22.797 -5.316 1 94.81 304 LYS B O 1
ATOM 4666 N N . ALA B 1 305 ? -6.316 22.734 -6.891 1 95.12 305 ALA B N 1
ATOM 4667 C CA . ALA B 1 305 ? -7.254 22.312 -7.93 1 95.12 305 ALA B CA 1
ATOM 4668 C C . ALA B 1 305 ? -7.844 20.938 -7.609 1 95.12 305 ALA B C 1
ATOM 4670 O O . ALA B 1 305 ? -9.039 20.719 -7.781 1 95.12 305 ALA B O 1
ATOM 4671 N N . ALA B 1 306 ? -6.953 20.062 -7.152 1 94.19 306 ALA B N 1
ATOM 4672 C CA . ALA B 1 306 ? -7.414 18.734 -6.793 1 94.19 306 ALA B CA 1
ATOM 4673 C C . ALA B 1 306 ? -8.43 18.781 -5.652 1 94.19 306 ALA B C 1
ATOM 4675 O O . ALA B 1 306 ? -9.453 18.109 -5.695 1 94.19 306 ALA B O 1
ATOM 4676 N N . LEU B 1 307 ? -8.078 19.547 -4.688 1 91.12 307 LEU B N 1
ATOM 4677 C CA . LEU B 1 307 ? -8.984 19.688 -3.551 1 91.12 307 LEU B CA 1
ATOM 4678 C C . LEU B 1 307 ? -10.312 20.297 -3.99 1 91.12 307 LEU B C 1
ATOM 4680 O O . LEU B 1 307 ? -11.375 19.875 -3.52 1 91.12 307 LEU B O 1
ATOM 4684 N N . ALA B 1 308 ? -10.305 21.266 -4.824 1 88.12 308 ALA B N 1
ATOM 4685 C CA . ALA B 1 308 ? -11.508 21.938 -5.316 1 88.12 308 ALA B CA 1
ATOM 4686 C C . ALA B 1 308 ? -12.414 20.953 -6.062 1 88.12 308 ALA B C 1
ATOM 4688 O O . ALA B 1 308 ? -13.641 21.109 -6.059 1 88.12 308 ALA B O 1
ATOM 4689 N N . GLU B 1 309 ? -11.766 19.969 -6.656 1 86.19 309 GLU B N 1
ATOM 4690 C CA . GLU B 1 309 ? -12.516 18.969 -7.406 1 86.19 309 GLU B CA 1
ATOM 4691 C C . GLU B 1 309 ? -13.414 18.156 -6.48 1 86.19 309 GLU B C 1
ATOM 4693 O O . GLU B 1 309 ? -14.477 17.672 -6.898 1 86.19 309 GLU B O 1
ATOM 4698 N N . ILE B 1 310 ? -12.969 17.953 -5.324 1 78.62 310 ILE B N 1
ATOM 4699 C CA . ILE B 1 310 ? -13.734 17.078 -4.449 1 78.62 310 ILE B CA 1
ATOM 4700 C C . ILE B 1 310 ? -14.625 17.906 -3.535 1 78.62 310 ILE B C 1
ATOM 4702 O O . ILE B 1 310 ? -15.562 17.391 -2.924 1 78.62 310 ILE B O 1
ATOM 4706 N N . ALA B 1 311 ? -14.172 19.125 -2.996 1 63.72 311 ALA B N 1
ATOM 4707 C CA . ALA B 1 311 ? -14.969 20.031 -2.164 1 63.72 311 ALA B CA 1
ATOM 4708 C C . ALA B 1 311 ? -16.266 20.406 -2.855 1 63.72 311 ALA B C 1
ATOM 4710 O O . ALA B 1 311 ? -17.203 20.891 -2.211 1 63.72 311 ALA B O 1
ATOM 4711 N N . LEU B 1 312 ? -16.375 20.156 -4.215 1 46.84 312 LEU B N 1
ATOM 4712 C CA . LEU B 1 312 ? -17.594 20.5 -4.945 1 46.84 312 LEU B CA 1
ATOM 4713 C C . LEU B 1 312 ? -18.625 19.391 -4.852 1 46.84 312 LEU B C 1
ATOM 4715 O O . LEU B 1 312 ? -18.266 18.203 -4.816 1 46.84 312 LEU B O 1
#

Solvent-accessible surface area (backbone atoms only — not comparable to full-atom values): 32125 Å² total; per-residue (Å²): 134,86,81,78,74,82,79,86,77,76,72,79,71,75,72,71,72,76,68,80,62,77,41,76,68,72,75,66,38,42,103,77,46,71,49,50,54,48,35,34,34,32,38,15,56,71,26,33,70,46,61,59,47,55,23,53,44,45,44,27,52,75,69,71,44,70,54,45,57,43,50,17,49,27,51,81,92,29,45,68,36,31,55,48,8,40,56,26,37,54,34,38,31,35,32,30,37,60,82,36,24,48,67,52,56,81,76,42,75,46,59,39,71,66,18,56,72,52,55,35,30,34,32,35,39,39,57,91,92,42,33,37,30,30,44,36,56,16,52,9,36,43,56,47,44,42,75,77,46,67,44,56,68,29,29,36,35,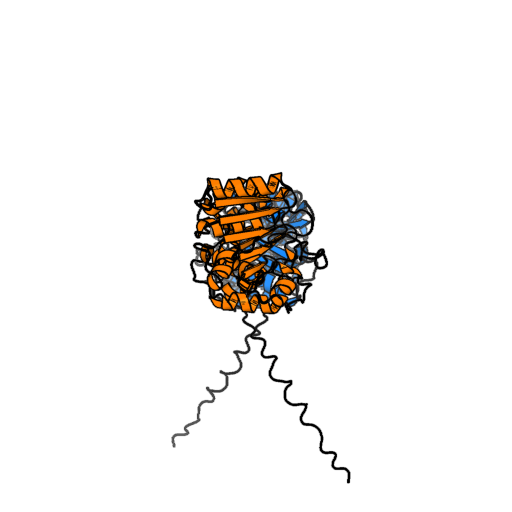35,35,33,51,48,70,62,22,39,31,38,51,47,42,41,30,72,58,38,20,42,31,41,37,26,28,15,72,54,53,70,48,18,46,50,48,28,48,51,43,38,73,75,40,87,21,45,54,41,65,44,69,54,60,72,60,36,71,52,64,85,80,48,39,34,40,33,43,35,55,66,77,29,31,80,90,33,46,82,53,79,69,54,49,39,65,84,43,50,47,44,85,24,36,40,36,33,62,51,41,65,53,57,76,28,62,61,53,47,54,38,47,75,43,52,24,46,74,40,49,8,51,45,24,58,44,36,20,48,38,50,51,49,25,72,62,69,70,49,84,65,60,65,65,48,29,50,51,40,46,53,54,35,79,76,134,81,82,67,80,83,81,86,77,75,70,76,71,76,72,74,70,77,72,81,64,80,38,74,68,72,76,66,36,39,103,78,44,72,48,51,55,47,35,33,31,32,39,15,56,71,26,34,70,46,62,60,48,54,22,52,43,46,45,28,52,75,69,70,43,71,54,46,56,42,51,18,49,27,51,82,91,28,43,68,36,31,54,48,8,39,56,26,37,54,34,37,28,34,32,31,37,60,82,37,24,48,67,53,57,82,75,43,75,46,59,38,72,65,18,57,72,53,56,36,30,34,34,36,40,40,56,91,93,42,34,37,29,30,44,36,57,15,52,8,35,43,55,48,43,42,74,78,47,67,43,56,68,28,29,34,35,35,34,33,52,48,71,62,23,40,32,38,52,48,42,41,30,72,57,39,18,43,32,40,38,27,29,14,73,53,56,71,49,19,45,50,48,29,48,51,42,38,73,74,38,87,22,44,54,40,64,44,69,53,59,72,60,36,72,53,64,85,79,48,40,33,41,34,41,34,55,64,77,28,29,82,91,33,47,81,53,79,66,55,50,38,64,86,44,50,48,44,86,23,35,39,35,32,63,50,42,64,52,56,75,28,62,62,53,48,54,37,47,75,45,53,24,47,75,40,50,8,51,45,24,58,45,37,20,50,39,51,50,49,24,73,64,71,71,49,83,66,60,65,65,50,28,50,53,40,47,53,56,36,80,77

Foldseek 3Di:
DCCPPPDPPPPPPPPPPPPPPLPLPPPPDDVPDDPDAAEEEEEEAVQVPQCLQLLLVLQCSVVSGRYHYYGDYDDPVCLLVVVVVCVVVRHQKYFYDPPCFQVNVVVFDEEDPLCVLLNGFGIWGQDPPGIYGYDLLLVLVQVQCCVVPNLAQAEEEEEDQDSSRSSVLQSSQVSHHAEYEYEYQDQVSRVVSQVSNVVSGVHHYDYDYDDAAAADDLRHAEYEYPDCQCPPPNQPPDPRHDLVNQAQNHEYEYLAPVVQCGPVQVSNVVRNHHYYGNVSSSLRSSQVSSCSRPVDRTDSVSSVVSVVVVSD/DCPPPDDPPPPPPPPPPPPPPLPLPPPPDDVPDDPDAAEEEEEEAVQVPQCLQLLLVLQCSVVSGRYHYYGDYDDPVCLLVVVVVCVVVRHQKYFYDPPCFQVNVVNFDEEDPLCVLLNGFGIWGCDPPGIYGYDLLLVLVQVQCCVVPNLAQFEEEEEDQDSSRSSVLQSSQVSHHAEYEYEYQDQVSRVVSQVSNVVSGVHHYDYDYDDAAAADDLRHAEYEYPDCQCPPPNQPPDPRHDLVNQAQNHEYEYLAPVVQCGPVQVSNVVRNHHYYGNVSSSLRSSQVSSCSRPVDRTDSVSSVVSVVVVSD

Organism: NCBI:txid484088

InterPro domains:
  IPR006151 Quinate/shikimate 5-dehydrogenase/glutamyl-tRNA reductase [PF01488] (150-228)
  IPR011342 Shikimate dehydrogenase [TIGR00507] (58-308)
  IPR013708 Shikimate dehydrogenase substrate binding, N-terminal [PF08501] (54-124)
  IPR022893 Shikimate dehydrogenase family [MF_00222] (37-309)
  IPR022893 Shikimate dehydrogenase family [PTHR21089] (55-303)
  IPR036291 NAD(P)-binding domain superfamily [SSF51735] (137-309)
  IPR041121 SDH, C-terminal [PF18317] (278-307)
  IPR046346 Aminoacid dehydrogenase-like, N-terminal domain superfamily [SSF53223] (37-136)

pLDDT: mean 88.23, std 20.8, range [21.8, 98.81]

Secondary structure (DSSP, 8-state):
--------TTGGGSGGG------------STT-----EEEEEEESSGGG-THHHHHHHHHHHTT--EEEEEEE--GGGHHHHHHHHHHTT--EEEE-TTHHHHGGGG-SEE-HHHHHHT--SEEEEETTEEEEE-HHHHHHHHHHHHHS--TT-EEEEE--SHHHHHHHHHHHHTT-SEEEEEESSHHHHHHHHHHHHHHSS-EEEEEE--SSBPPPTT--EEEE-SSTTSTT-TTS---B-GGG--TT-EEEES--SSSS-HHHHHHHHTT-EEE-THHHHHHHHHHHHHHHH-PPP-HHHHHHHHHHHH-/-------STTGGGGGGG------------STT-----EEEEEEESSGGG-THHHHHHHHHHHTT--EEEEEEE--GGGHHHHHHHHHHTT--EEEE-TTHHHHGGGG-SEE-HHHHHHT--SEEEEETTEEEEE-HHHHHHHHHHHHHS--TT-EEEEE--SHHHHHHHHHHHHTT-SEEEEEESSHHHHHHHHHHHHHHSS-EEEEEE--SSB---TT--EEEE-SSTTSTT-TTS---B-GGG--TT-EEEES--SSSS-HHHHHHHHTT-EEE-THHHHHHHHHHHHHHHH-PPP-HHHHHHHHHHHH-